Protein AF-A0A9P5CKS2-F1 (afdb_monomer)

Radius of gyration: 56.93 Å; Cα contacts (8 Å, |Δi|>4): 60; chains: 1; bounding box: 137×87×167 Å

InterPro domains:
  IPR021622 Afadin/alpha-actinin-binding [PF11559] (8-163)

Organism: Cryphonectria parasitica (strain ATCC 38755 / EP155) (NCBI:txid660469)

Sequence (397 aa):
MTDFENLRTASLYINNQLLSRGLLRDGRSIDFASPGDHDYELPDTMARIMAVVNDLILRRDRDAEHRESLSTALRTLRADSLRQSDNITRLHERYTEAQRKVNIAEAEEASLKAQLKAAEASIHKLKDEAARTKKLVAETRAACANEVRKRDRHIESLKKAVTDAGRARGERKSAGIMTIQVTGEFGRDDAVSSAAASTMDDGYDLRQETNSFLAQLAKGLSEENETLLALVHKTNSSLKHMSGWDKSDDDGVKGGAATTKGDGHAIALPGNAEDLATDMDSVLGHLRTMLTNPSFVPLEEVVVREEEIFRLRDGWEKMETRWREAVHLIDSWRRRMAADGRPVDMEELKMGLRLSPIRLRNVQDTAQAEAFKLPTLREEEDEEEDKEEEAEEEAEE

pLDDT: mean 75.5, std 21.92, range [28.23, 98.38]

Solvent-accessible surface area (backbone atoms only — not comparable to full-atom values): 24393 Å² total; per-residue (Å²): 133,80,60,65,68,59,39,46,52,49,25,53,52,50,39,54,55,36,49,78,68,66,58,42,92,80,77,68,75,64,61,70,64,64,48,49,98,46,93,73,44,32,60,54,47,50,50,53,52,52,51,41,51,49,53,50,51,55,50,51,51,51,55,49,51,52,50,49,52,50,53,50,53,54,50,50,53,50,54,49,52,49,52,51,51,55,50,51,53,53,51,48,52,52,48,54,52,50,51,51,52,49,55,51,52,52,52,51,49,52,50,51,53,50,51,50,54,52,50,52,53,49,53,52,52,51,52,54,47,54,52,52,51,54,50,51,54,51,50,52,52,50,51,51,55,52,49,51,55,51,50,51,54,50,50,52,52,50,51,50,53,52,53,55,61,66,64,64,80,72,86,83,80,89,84,81,87,80,79,82,76,89,73,94,75,92,76,92,81,87,88,84,89,81,95,68,89,69,84,77,46,100,80,68,46,74,65,56,54,52,51,50,49,52,50,50,49,53,47,50,53,48,54,51,50,51,52,50,51,53,48,52,51,52,51,47,53,49,51,28,63,75,63,67,63,54,83,74,73,76,61,89,66,93,74,79,93,74,87,77,88,67,93,66,99,61,86,82,72,81,72,55,75,65,55,53,48,53,53,47,53,50,49,51,50,50,47,48,50,57,75,65,37,90,82,69,69,57,67,69,61,51,51,53,50,51,52,49,52,50,53,48,50,55,52,48,52,54,49,50,53,51,50,51,51,53,50,50,52,53,52,54,48,54,51,43,42,73,73,69,68,58,78,84,54,72,64,58,52,48,60,75,63,54,88,60,100,68,83,74,89,67,70,76,81,57,77,78,66,71,90,77,79,72,83,74,79,76,81,78,78,81,78,80,78,81,86,83,88,89,88,87,88,89,88,87,131

Secondary structure (DSSP, 8-state):
---HHHHHHHHHHHHHHHHHTT--SSSPPP-SS---SSTTHHHHHHHHHHHHHHHHHHHHHHHHHHHHHHHHHHHHHHHHHHHHHHHHHHHHHHHHHHHHHHHHHHHHHHHHHHHHHHHHHHHHHHHHHHHHHHHHHHHHHHHHHHHHHHHHHHHHHHHHHHHHHHH--SS------------------------------TT--HHHHHHHHHHHHHHHHHHHHHHHHHHHHHHHHHHHHHHT--GGGSS---------------------HHHHHHHHHHHHHHHHHHHH-TT---HHHHHHHHHHHHHHHHHHHHHHHHHHHHHHHHHHHHHHHHHH-PPPPHHHHHHHH-------S--SSSTTS----PPP--PPP-------------S--

Structure (mmCIF, N/CA/C/O backbone):
data_AF-A0A9P5CKS2-F1
#
_entry.id   AF-A0A9P5CKS2-F1
#
loop_
_atom_site.group_PDB
_atom_site.id
_atom_site.type_symbol
_atom_site.label_atom_id
_atom_site.label_alt_id
_atom_site.label_comp_id
_atom_site.label_asym_id
_atom_site.label_entity_id
_atom_site.label_seq_id
_atom_site.pdbx_PDB_ins_code
_atom_site.Cartn_x
_atom_site.Cartn_y
_atom_site.Cartn_z
_atom_site.occupancy
_atom_site.B_iso_or_equiv
_atom_site.auth_seq_id
_atom_site.auth_comp_id
_atom_site.auth_asym_id
_atom_site.auth_atom_id
_atom_site.pdbx_PDB_model_num
ATOM 1 N N . MET A 1 1 ? 71.260 8.263 -59.673 1.00 48.28 1 MET A N 1
ATOM 2 C CA . MET A 1 1 ? 70.924 6.925 -60.195 1.00 48.28 1 MET A CA 1
ATOM 3 C C . MET A 1 1 ? 70.314 6.167 -59.038 1.00 48.28 1 MET A C 1
ATOM 5 O O . MET A 1 1 ? 71.023 5.876 -58.092 1.00 48.28 1 MET A O 1
ATOM 9 N N . THR A 1 2 ? 68.997 6.003 -59.023 1.00 55.12 2 THR A N 1
ATOM 10 C CA . THR A 1 2 ? 68.332 5.108 -58.071 1.00 55.12 2 THR A CA 1
ATOM 11 C C . THR A 1 2 ? 68.673 3.679 -58.472 1.00 55.12 2 THR A C 1
ATOM 13 O O . THR A 1 2 ? 68.470 3.321 -59.631 1.00 55.12 2 THR A O 1
ATOM 16 N N . ASP A 1 3 ? 69.232 2.893 -57.556 1.00 67.56 3 ASP A N 1
ATOM 17 C CA . ASP A 1 3 ? 69.663 1.527 -57.852 1.00 67.56 3 ASP A CA 1
ATOM 18 C C . ASP A 1 3 ? 68.457 0.679 -58.276 1.00 67.56 3 ASP A C 1
ATOM 20 O O . ASP A 1 3 ? 67.544 0.421 -57.489 1.00 67.56 3 ASP A O 1
ATOM 24 N N . PHE A 1 4 ? 68.439 0.246 -59.537 1.00 72.56 4 PHE A N 1
ATOM 25 C CA . PHE A 1 4 ? 67.370 -0.587 -60.101 1.00 72.56 4 PHE A CA 1
ATOM 26 C C . PHE A 1 4 ? 67.153 -1.887 -59.304 1.00 72.56 4 PHE A C 1
ATOM 28 O O . PHE A 1 4 ? 66.031 -2.384 -59.209 1.00 72.56 4 PHE A O 1
ATOM 35 N N . GLU A 1 5 ? 68.202 -2.408 -58.663 1.00 75.25 5 GLU A N 1
ATOM 36 C CA . GLU A 1 5 ? 68.121 -3.572 -57.775 1.00 75.25 5 GLU A CA 1
ATOM 37 C C . GLU A 1 5 ? 67.299 -3.296 -56.504 1.00 75.25 5 GLU A C 1
ATOM 39 O O . GLU A 1 5 ? 66.526 -4.156 -56.065 1.00 75.25 5 GLU A O 1
ATOM 44 N N . ASN A 1 6 ? 67.375 -2.075 -55.961 1.00 83.25 6 ASN A N 1
ATOM 45 C CA . ASN A 1 6 ? 66.576 -1.662 -54.806 1.00 83.25 6 ASN A CA 1
ATOM 46 C C . ASN A 1 6 ? 65.087 -1.561 -55.176 1.00 83.25 6 ASN A C 1
ATOM 48 O O . ASN A 1 6 ? 64.230 -1.994 -54.404 1.00 83.25 6 ASN A O 1
ATOM 52 N N . LEU A 1 7 ? 64.770 -1.073 -56.380 1.00 83.75 7 LEU A N 1
ATOM 53 C CA . LEU A 1 7 ? 63.390 -0.994 -56.881 1.00 83.75 7 LEU A CA 1
ATOM 54 C C . LEU A 1 7 ? 62.787 -2.378 -57.146 1.00 83.75 7 LEU A C 1
ATOM 56 O O . LEU A 1 7 ? 61.641 -2.635 -56.776 1.00 83.75 7 LEU A O 1
ATOM 60 N N . ARG A 1 8 ? 63.563 -3.304 -57.718 1.00 82.81 8 ARG A N 1
ATOM 61 C CA . ARG A 1 8 ? 63.117 -4.685 -57.958 1.00 82.81 8 ARG A CA 1
ATOM 62 C C . ARG A 1 8 ? 62.862 -5.438 -56.651 1.00 82.81 8 ARG A C 1
ATOM 64 O O . ARG A 1 8 ? 61.863 -6.143 -56.521 1.00 82.81 8 ARG A O 1
ATOM 71 N N . THR A 1 9 ? 63.728 -5.239 -55.660 1.00 86.19 9 THR A N 1
ATOM 72 C CA . THR A 1 9 ? 63.559 -5.819 -54.320 1.00 86.19 9 THR A CA 1
ATOM 73 C C . THR A 1 9 ? 62.323 -5.247 -53.617 1.00 86.19 9 THR A C 1
ATOM 75 O O . THR A 1 9 ? 61.530 -6.000 -53.049 1.00 86.19 9 THR A O 1
ATOM 78 N N . ALA A 1 10 ? 62.091 -3.934 -53.721 1.00 87.44 10 ALA A N 1
ATOM 79 C CA . ALA A 1 10 ? 60.887 -3.286 -53.202 1.00 87.44 10 ALA A CA 1
ATOM 80 C C . ALA A 1 10 ? 59.605 -3.772 -53.908 1.00 87.44 10 ALA A C 1
ATOM 82 O O . ALA A 1 10 ? 58.602 -4.030 -53.244 1.00 87.44 10 ALA A O 1
ATOM 83 N N . SER A 1 11 ? 59.643 -3.973 -55.230 1.00 87.75 11 SER A N 1
ATOM 84 C CA . SER A 1 11 ? 58.528 -4.537 -56.004 1.00 87.75 11 SER A CA 1
ATOM 85 C C . SER A 1 11 ? 58.154 -5.944 -55.521 1.00 87.75 11 SER A C 1
ATOM 87 O O . SER A 1 11 ? 56.976 -6.222 -55.285 1.00 87.75 11 SER A O 1
ATOM 89 N N . LEU A 1 12 ? 59.138 -6.821 -55.293 1.00 88.25 12 LEU A N 1
ATOM 90 C CA . LEU A 1 12 ? 58.897 -8.158 -54.737 1.00 88.25 12 LEU A CA 1
ATOM 91 C C . LEU A 1 12 ? 58.293 -8.095 -53.328 1.00 88.25 12 LEU A C 1
ATOM 93 O O . LEU A 1 12 ? 57.345 -8.823 -53.030 1.00 88.25 12 LEU A O 1
ATOM 97 N N . TYR A 1 13 ? 58.798 -7.201 -52.476 1.00 91.62 13 TYR A N 1
ATOM 98 C CA . TYR A 1 13 ? 58.263 -7.006 -51.128 1.00 91.62 13 TYR A CA 1
ATOM 99 C C . TYR A 1 13 ? 56.794 -6.557 -51.148 1.00 91.62 13 TYR A C 1
ATOM 101 O O . TYR A 1 13 ? 55.956 -7.145 -50.462 1.00 91.62 13 TYR A O 1
ATOM 109 N N . ILE A 1 14 ? 56.460 -5.565 -51.979 1.00 90.50 14 ILE A N 1
ATOM 110 C CA . ILE A 1 14 ? 55.086 -5.071 -52.130 1.00 90.50 14 ILE A CA 1
ATOM 111 C C . ILE A 1 14 ? 54.176 -6.184 -52.653 1.00 90.50 14 ILE A C 1
ATOM 113 O O . ILE A 1 14 ? 53.100 -6.397 -52.099 1.00 90.50 14 ILE A O 1
ATOM 117 N N . ASN A 1 15 ? 54.610 -6.952 -53.653 1.00 90.00 15 ASN A N 1
ATOM 118 C CA . ASN A 1 15 ? 53.822 -8.066 -54.179 1.00 90.00 15 ASN A CA 1
ATOM 119 C C . ASN A 1 15 ? 53.549 -9.146 -53.125 1.00 90.00 15 ASN A C 1
ATOM 121 O O . ASN A 1 15 ? 52.409 -9.589 -53.000 1.00 90.00 15 ASN A O 1
ATOM 125 N N . ASN A 1 16 ? 54.537 -9.514 -52.305 1.00 90.81 16 ASN A N 1
ATOM 126 C CA . ASN A 1 16 ? 54.328 -10.449 -51.193 1.00 90.81 16 ASN A CA 1
ATOM 127 C C . ASN A 1 16 ? 53.328 -9.896 -50.161 1.00 90.81 16 ASN A C 1
ATOM 129 O O . ASN A 1 16 ? 52.491 -10.627 -49.619 1.00 90.81 16 ASN A O 1
ATOM 133 N N . GLN A 1 17 ? 53.369 -8.587 -49.911 1.00 90.38 17 GLN A N 1
ATOM 134 C CA . GLN A 1 17 ? 52.452 -7.929 -48.987 1.00 90.38 17 GLN A CA 1
ATOM 135 C C . GLN A 1 17 ? 51.014 -7.844 -49.523 1.00 90.38 17 GLN A C 1
ATOM 137 O O . GLN A 1 17 ? 50.064 -7.993 -48.752 1.00 90.38 17 GLN A O 1
ATOM 142 N N . LEU A 1 18 ? 50.847 -7.610 -50.825 1.00 89.94 18 LEU A N 1
ATOM 143 C CA . LEU A 1 18 ? 49.547 -7.596 -51.497 1.00 89.94 18 LEU A CA 1
ATOM 144 C C . LEU A 1 18 ? 48.960 -9.008 -51.609 1.00 89.94 18 LEU A C 1
ATOM 146 O O . LEU A 1 18 ? 47.766 -9.193 -51.372 1.00 89.94 18 LEU A O 1
ATOM 150 N N . LEU A 1 19 ? 49.800 -10.007 -51.895 1.00 88.69 19 LEU A N 1
ATOM 151 C CA . LEU A 1 19 ? 49.403 -11.412 -51.972 1.00 88.69 19 LEU A CA 1
ATOM 152 C C . LEU A 1 19 ? 48.910 -11.933 -50.617 1.00 88.69 19 LEU A C 1
ATOM 154 O O . LEU A 1 19 ? 47.815 -12.482 -50.534 1.00 88.69 19 LEU A O 1
ATOM 158 N N . SER A 1 20 ? 49.670 -11.697 -49.542 1.00 87.06 20 SER A N 1
ATOM 159 C CA . SER A 1 20 ? 49.294 -12.116 -48.178 1.00 87.06 20 SER A CA 1
ATOM 160 C C . SER A 1 20 ? 48.002 -11.466 -47.670 1.00 87.06 20 SER A C 1
ATOM 162 O O . SER A 1 20 ? 47.332 -12.025 -46.806 1.00 87.06 20 SER A O 1
ATOM 164 N N . ARG A 1 21 ? 47.621 -10.307 -48.224 1.00 87.25 21 ARG A N 1
ATOM 165 C CA . ARG A 1 21 ? 46.361 -9.606 -47.922 1.00 87.25 21 ARG A CA 1
ATOM 166 C C . ARG A 1 21 ? 45.232 -9.912 -48.915 1.00 87.25 21 ARG A C 1
ATOM 168 O O . ARG A 1 21 ? 44.141 -9.358 -48.777 1.00 87.25 21 ARG A O 1
ATOM 175 N N . GLY A 1 22 ? 45.475 -10.788 -49.894 1.00 87.00 22 GLY A N 1
ATOM 176 C CA . GLY A 1 22 ? 44.487 -11.213 -50.888 1.00 87.00 22 GLY A CA 1
ATOM 177 C C . GLY A 1 22 ? 44.064 -10.111 -51.864 1.00 87.00 22 GLY A C 1
ATOM 178 O O . GLY A 1 22 ? 42.924 -10.112 -52.318 1.00 87.00 22 GLY A O 1
ATOM 179 N N . LEU A 1 23 ? 44.947 -9.146 -52.146 1.00 86.69 23 LEU A N 1
ATOM 180 C CA . LEU A 1 23 ? 44.692 -8.018 -53.058 1.00 86.69 23 LEU A CA 1
ATOM 181 C C . LEU A 1 23 ? 45.118 -8.310 -54.505 1.00 86.69 23 LEU A C 1
ATOM 183 O O . LEU A 1 23 ? 44.781 -7.559 -55.413 1.00 86.69 23 LEU A O 1
ATOM 187 N N . LEU A 1 24 ? 45.850 -9.403 -54.736 1.00 85.25 24 LEU A N 1
ATOM 188 C CA . LEU A 1 24 ? 46.192 -9.877 -56.077 1.00 85.25 24 LEU A CA 1
ATOM 189 C C . LEU A 1 24 ? 45.180 -10.948 -56.502 1.00 85.25 24 LEU A C 1
ATOM 191 O O . LEU A 1 24 ? 45.166 -12.037 -55.934 1.00 85.25 24 LEU A O 1
ATOM 195 N N . ARG A 1 25 ? 44.346 -10.641 -57.503 1.00 72.38 25 ARG A N 1
ATOM 196 C CA . ARG A 1 25 ? 43.258 -11.522 -57.974 1.00 72.38 25 ARG A CA 1
ATOM 197 C C . ARG A 1 25 ? 43.736 -12.837 -58.605 1.00 72.38 25 ARG A C 1
ATOM 199 O O . ARG A 1 25 ? 43.083 -13.853 -58.409 1.00 72.38 25 ARG A O 1
ATOM 206 N N . ASP A 1 26 ? 44.893 -12.828 -59.273 1.00 72.56 26 ASP A N 1
ATOM 207 C CA . ASP A 1 26 ? 45.367 -13.968 -60.083 1.00 72.56 26 ASP A CA 1
ATOM 208 C C . ASP A 1 26 ? 46.751 -14.500 -59.660 1.00 72.56 26 ASP A C 1
ATOM 210 O O . ASP A 1 26 ? 47.388 -15.247 -60.401 1.00 72.56 26 ASP A O 1
ATOM 214 N N . GLY A 1 27 ? 47.290 -14.050 -58.518 1.00 68.81 27 GLY A N 1
ATOM 215 C CA . GLY A 1 27 ? 48.659 -14.381 -58.084 1.00 68.81 27 GLY A CA 1
ATOM 216 C C . GLY A 1 27 ? 49.777 -13.825 -58.984 1.00 68.81 27 GLY A C 1
ATOM 217 O O . GLY A 1 27 ? 50.954 -14.073 -58.733 1.00 68.81 27 GLY A O 1
ATOM 218 N N . ARG A 1 28 ? 49.426 -13.057 -60.023 1.00 78.94 28 ARG A N 1
ATOM 219 C CA . ARG A 1 28 ? 50.371 -12.373 -60.911 1.00 78.94 28 ARG A CA 1
ATOM 220 C C . ARG A 1 28 ? 50.985 -11.178 -60.186 1.00 78.94 28 ARG A C 1
ATOM 222 O O . ARG A 1 28 ? 50.267 -10.277 -59.756 1.00 78.94 28 ARG A O 1
ATOM 229 N N . SER A 1 29 ? 52.309 -11.181 -60.059 1.00 81.94 29 SER A N 1
ATOM 230 C CA . SER A 1 29 ? 53.070 -10.060 -59.508 1.00 81.94 29 SER A CA 1
ATOM 231 C C . SER A 1 29 ? 52.988 -8.844 -60.426 1.00 81.94 29 SER A C 1
ATOM 233 O O . SER A 1 29 ? 53.082 -8.979 -61.645 1.00 81.94 29 SER A O 1
ATOM 235 N N . ILE A 1 30 ? 52.859 -7.659 -59.840 1.00 85.12 30 ILE A N 1
ATOM 236 C CA . ILE A 1 30 ? 52.904 -6.387 -60.559 1.00 85.12 30 ILE A CA 1
ATOM 237 C C . ILE A 1 30 ? 54.356 -5.904 -60.590 1.00 85.12 30 ILE A C 1
ATOM 239 O O . ILE A 1 30 ? 54.983 -5.771 -59.537 1.00 85.12 30 ILE A O 1
ATOM 243 N N . ASP A 1 31 ? 54.902 -5.641 -61.776 1.00 84.00 31 ASP A N 1
ATOM 244 C CA . ASP A 1 31 ? 56.217 -5.009 -61.885 1.00 84.00 31 ASP A CA 1
ATOM 245 C C . ASP A 1 31 ? 56.094 -3.508 -61.587 1.00 84.00 31 ASP A C 1
ATOM 247 O O . ASP A 1 31 ? 55.444 -2.758 -62.314 1.00 84.00 31 ASP A O 1
ATOM 251 N N . PHE A 1 32 ? 56.693 -3.090 -60.472 1.00 82.19 32 PHE A N 1
ATOM 252 C CA . PHE A 1 32 ? 56.730 -1.692 -60.036 1.00 82.19 32 PHE A CA 1
ATOM 253 C C . PHE A 1 32 ? 58.051 -1.004 -60.409 1.00 82.19 32 PHE A C 1
ATOM 255 O O . PHE A 1 32 ? 58.151 0.214 -60.281 1.00 82.19 32 PHE A O 1
ATOM 262 N N . ALA A 1 33 ? 59.070 -1.766 -60.822 1.00 81.19 33 ALA A N 1
ATOM 263 C CA . ALA A 1 33 ? 60.380 -1.239 -61.192 1.00 81.19 33 ALA A CA 1
ATOM 264 C C . ALA A 1 33 ? 60.405 -0.804 -62.666 1.00 81.19 33 ALA A C 1
ATOM 266 O O . ALA A 1 33 ? 60.987 0.233 -62.981 1.00 81.19 33 ALA A O 1
ATOM 267 N N . SER A 1 34 ? 59.717 -1.558 -63.529 1.00 77.56 34 SER A N 1
ATOM 268 C CA . SER A 1 34 ? 59.559 -1.272 -64.957 1.00 77.56 34 SER A CA 1
ATOM 269 C C . SER A 1 34 ? 58.124 -1.591 -65.395 1.00 77.56 34 SER A C 1
ATOM 271 O O . SER A 1 34 ? 57.839 -2.711 -65.806 1.00 77.56 34 SER A O 1
ATOM 273 N N . PRO A 1 35 ? 57.189 -0.628 -65.319 1.00 72.62 35 PRO A N 1
ATOM 274 C CA . PRO A 1 35 ? 55.768 -0.889 -65.571 1.00 72.62 35 PRO A CA 1
ATOM 275 C C . PRO A 1 35 ? 55.402 -1.244 -67.027 1.00 72.62 35 PRO A C 1
ATOM 277 O O . PRO A 1 35 ? 54.235 -1.499 -67.311 1.00 72.62 35 PRO A O 1
ATOM 280 N N . GLY A 1 36 ? 56.371 -1.265 -67.942 1.00 72.38 36 GLY A N 1
ATOM 281 C CA . GLY A 1 36 ? 56.221 -1.640 -69.349 1.00 72.38 36 GLY A CA 1
ATOM 282 C C . GLY A 1 36 ? 57.035 -0.712 -70.252 1.00 72.38 36 GLY A C 1
ATOM 283 O O . GLY A 1 36 ? 56.984 0.503 -70.077 1.00 72.38 36 GLY A O 1
ATOM 284 N N . ASP A 1 37 ? 57.765 -1.279 -71.216 1.00 65.12 37 ASP A N 1
ATOM 285 C CA . ASP A 1 37 ? 58.540 -0.529 -72.228 1.00 65.12 37 ASP A CA 1
ATOM 286 C C . ASP A 1 37 ? 57.722 -0.254 -73.512 1.00 65.12 37 ASP A C 1
ATOM 288 O O . ASP A 1 37 ? 58.176 0.443 -74.421 1.00 65.12 37 ASP A O 1
ATOM 292 N N . HIS A 1 38 ? 56.506 -0.805 -73.608 1.00 65.56 38 HIS A N 1
ATOM 293 C CA . HIS A 1 38 ? 55.620 -0.706 -74.770 1.00 65.56 38 HIS A CA 1
ATOM 294 C C . HIS A 1 38 ? 54.288 -0.025 -74.413 1.00 65.56 38 HIS A C 1
ATOM 296 O O . HIS A 1 38 ? 53.715 -0.296 -73.355 1.00 65.56 38 HIS A O 1
ATOM 302 N N . ASP A 1 39 ? 53.752 0.789 -75.334 1.00 69.31 39 ASP A N 1
ATOM 303 C CA . ASP A 1 39 ? 52.531 1.606 -75.155 1.00 69.31 39 ASP A CA 1
ATOM 304 C C . ASP A 1 39 ? 51.274 0.816 -74.726 1.00 69.31 39 ASP A C 1
ATOM 306 O O . ASP A 1 39 ? 50.318 1.403 -74.222 1.00 69.31 39 ASP A O 1
ATOM 310 N N . TYR A 1 40 ? 51.262 -0.513 -74.885 1.00 70.44 40 TYR A N 1
ATOM 311 C CA . TYR A 1 40 ? 50.143 -1.388 -74.510 1.00 70.44 40 TYR A CA 1
ATOM 312 C C . TYR A 1 40 ? 50.288 -2.059 -73.133 1.00 70.44 40 TYR A C 1
ATOM 314 O O . TYR A 1 40 ? 49.281 -2.418 -72.527 1.00 70.44 40 TYR A O 1
ATOM 322 N N . GLU A 1 41 ? 51.509 -2.226 -72.617 1.00 76.50 41 GLU A N 1
ATOM 323 C CA . GLU A 1 41 ? 51.765 -2.919 -71.341 1.00 76.50 41 GLU A CA 1
ATOM 324 C C . GLU A 1 41 ? 51.685 -1.964 -70.146 1.00 76.50 41 GLU A C 1
ATOM 326 O O . GLU A 1 41 ? 51.129 -2.311 -69.102 1.00 76.50 41 GLU A O 1
ATOM 331 N N . LEU A 1 42 ? 52.162 -0.732 -70.340 1.00 82.38 42 LEU A N 1
ATOM 332 C CA . LEU A 1 42 ? 52.089 0.350 -69.364 1.00 82.38 42 LEU A CA 1
ATOM 333 C C . LEU A 1 42 ? 50.653 0.643 -68.871 1.00 82.38 42 LEU A C 1
ATOM 335 O O . LEU A 1 42 ? 50.446 0.705 -67.658 1.00 82.38 42 LEU A O 1
ATOM 339 N N . PRO A 1 43 ? 49.628 0.804 -69.734 1.00 84.19 43 PRO A N 1
ATOM 340 C CA . PRO A 1 43 ? 48.265 1.045 -69.259 1.00 84.19 43 PRO A CA 1
ATOM 341 C C . PRO A 1 43 ? 47.666 -0.158 -68.512 1.00 84.19 43 PRO A C 1
ATOM 343 O O . PRO A 1 43 ? 46.881 0.037 -67.586 1.00 84.19 43 PRO A O 1
ATOM 346 N N . ASP A 1 44 ? 48.045 -1.390 -68.859 1.00 84.44 44 ASP A N 1
ATOM 347 C CA . ASP A 1 44 ? 47.528 -2.615 -68.234 1.00 84.44 44 ASP A CA 1
ATOM 348 C C . ASP A 1 44 ? 48.137 -2.852 -66.834 1.00 84.44 44 ASP A C 1
ATOM 350 O O . ASP A 1 44 ? 47.432 -3.191 -65.877 1.00 84.44 44 ASP A O 1
ATOM 354 N N . THR A 1 45 ? 49.440 -2.604 -66.652 1.00 85.44 45 THR A N 1
ATOM 355 C CA . THR A 1 45 ? 50.070 -2.613 -65.317 1.00 85.44 45 THR A CA 1
ATOM 356 C C . THR A 1 45 ? 49.537 -1.483 -64.437 1.00 85.44 45 THR A C 1
ATOM 358 O O . THR A 1 45 ? 49.187 -1.736 -63.283 1.00 85.44 45 THR A O 1
ATOM 361 N N . MET A 1 46 ? 49.374 -0.271 -64.980 1.00 85.81 46 MET A N 1
ATOM 362 C CA . MET A 1 46 ? 48.785 0.861 -64.257 1.00 85.81 46 MET A CA 1
ATOM 363 C C . MET A 1 46 ? 47.328 0.598 -63.861 1.00 85.81 46 MET A C 1
ATOM 365 O O . MET A 1 46 ? 46.944 0.904 -62.732 1.00 85.81 46 MET A O 1
ATOM 369 N N . ALA A 1 47 ? 46.525 -0.039 -64.719 1.00 86.38 47 ALA A N 1
ATOM 370 C CA . ALA A 1 47 ? 45.156 -0.435 -64.386 1.00 86.38 47 ALA A CA 1
ATOM 371 C C . ALA A 1 47 ? 45.107 -1.433 -63.215 1.00 86.38 47 ALA A C 1
ATOM 373 O O . ALA A 1 47 ? 44.274 -1.293 -62.316 1.00 86.38 47 ALA A O 1
ATOM 374 N N . ARG A 1 48 ? 46.033 -2.402 -63.168 1.00 87.00 48 ARG A N 1
ATOM 375 C CA . ARG A 1 48 ? 46.168 -3.339 -62.037 1.00 87.00 48 ARG A CA 1
ATOM 376 C C . ARG A 1 48 ? 46.575 -2.638 -60.743 1.00 87.00 48 ARG A C 1
ATOM 378 O O . ARG A 1 48 ? 46.009 -2.935 -59.693 1.00 87.00 48 ARG A O 1
ATOM 385 N N . ILE A 1 49 ? 47.515 -1.695 -60.813 1.00 88.88 49 ILE A N 1
ATOM 386 C CA . ILE A 1 49 ? 47.922 -0.884 -59.656 1.00 88.88 49 ILE A CA 1
ATOM 387 C C . ILE A 1 49 ? 46.732 -0.072 -59.143 1.00 88.88 49 ILE A C 1
ATOM 389 O O . ILE A 1 49 ? 46.437 -0.106 -57.950 1.00 88.88 49 ILE A O 1
ATOM 393 N N . MET A 1 50 ? 46.004 0.597 -60.038 1.00 89.12 50 MET A N 1
ATOM 394 C CA . MET A 1 50 ? 44.818 1.378 -59.687 1.00 89.12 50 MET A CA 1
ATOM 395 C C . MET A 1 50 ? 43.716 0.512 -59.068 1.00 89.12 50 MET A C 1
ATOM 397 O O . MET A 1 50 ? 43.091 0.936 -58.099 1.00 89.12 50 MET A O 1
ATOM 401 N N . ALA A 1 51 ? 43.508 -0.714 -59.559 1.00 88.75 51 ALA A N 1
ATOM 402 C CA . ALA A 1 51 ? 42.558 -1.656 -58.966 1.00 88.75 51 ALA A CA 1
ATOM 403 C C . ALA A 1 51 ? 42.956 -2.057 -57.534 1.00 88.75 51 ALA A C 1
ATOM 405 O O . ALA A 1 51 ? 42.118 -2.025 -56.638 1.00 88.75 51 ALA A O 1
ATOM 406 N N . VAL A 1 52 ? 44.238 -2.359 -57.295 1.00 90.56 52 VAL A N 1
ATOM 407 C CA . VAL A 1 52 ? 44.756 -2.671 -55.950 1.00 90.56 52 VAL A CA 1
ATOM 408 C C . VAL A 1 52 ? 44.621 -1.477 -55.005 1.00 90.56 52 VAL A C 1
ATOM 410 O O . VAL A 1 52 ? 44.229 -1.643 -53.850 1.00 90.56 52 VAL A O 1
ATOM 413 N N . VAL A 1 53 ? 44.943 -0.270 -55.477 1.00 92.12 53 VAL A N 1
ATOM 414 C CA . VAL A 1 53 ? 44.806 0.963 -54.690 1.00 92.12 53 VAL A CA 1
ATOM 415 C C . VAL A 1 53 ? 43.339 1.220 -54.349 1.00 92.12 53 VAL A C 1
ATOM 417 O O . VAL A 1 53 ? 43.035 1.512 -53.196 1.00 92.12 53 VAL A O 1
ATOM 420 N N . ASN A 1 54 ? 42.425 1.047 -55.305 1.00 93.56 54 ASN A N 1
ATOM 421 C CA . ASN A 1 54 ? 40.988 1.170 -55.070 1.00 93.56 54 ASN A CA 1
ATOM 422 C C . ASN A 1 54 ? 40.501 0.147 -54.029 1.00 93.56 54 ASN A C 1
ATOM 424 O O . ASN A 1 54 ? 39.863 0.519 -53.049 1.00 93.56 54 ASN A O 1
ATOM 428 N N . ASP A 1 55 ? 40.890 -1.124 -54.157 1.00 92.12 55 ASP A N 1
ATOM 429 C CA . ASP A 1 55 ? 40.530 -2.159 -53.183 1.00 92.12 55 ASP A CA 1
ATOM 430 C C . ASP A 1 55 ? 41.077 -1.863 -51.776 1.00 92.12 55 ASP A C 1
ATOM 432 O O . ASP A 1 55 ? 40.400 -2.131 -50.779 1.00 92.12 55 ASP A O 1
ATOM 436 N N . LEU A 1 56 ? 42.282 -1.292 -51.670 1.00 92.44 56 LEU A N 1
ATOM 437 C CA . LEU A 1 56 ? 42.860 -0.847 -50.399 1.00 92.44 56 LEU A CA 1
ATOM 438 C C . LEU A 1 56 ? 42.087 0.322 -49.785 1.00 92.44 56 LEU A C 1
ATOM 440 O O . LEU A 1 56 ? 41.861 0.310 -48.575 1.00 92.44 56 LEU A O 1
ATOM 444 N N . ILE A 1 57 ? 41.683 1.303 -50.596 1.00 94.31 57 ILE A N 1
ATOM 445 C CA . ILE A 1 57 ? 40.868 2.440 -50.151 1.00 94.31 57 ILE A CA 1
ATOM 446 C C . ILE A 1 57 ? 39.515 1.927 -49.655 1.00 94.31 57 ILE A C 1
ATOM 448 O O . ILE A 1 57 ? 39.176 2.137 -48.497 1.00 94.31 57 ILE A O 1
ATOM 452 N N . LEU A 1 58 ? 38.812 1.124 -50.458 1.00 94.31 58 LEU A N 1
ATOM 453 C CA . LEU A 1 58 ? 37.506 0.577 -50.086 1.00 94.31 58 LEU A CA 1
ATOM 454 C C . LEU A 1 58 ? 37.564 -0.307 -48.836 1.00 94.31 58 LEU A C 1
ATOM 456 O O . LEU A 1 58 ? 36.649 -0.282 -48.018 1.00 94.31 58 LEU A O 1
ATOM 460 N N . ARG A 1 59 ? 38.617 -1.117 -48.668 1.00 94.19 59 ARG A N 1
ATOM 461 C CA . ARG A 1 59 ? 38.801 -1.905 -47.438 1.00 94.19 59 ARG A CA 1
ATOM 462 C C . ARG A 1 59 ? 39.075 -1.009 -46.237 1.00 94.19 59 ARG A C 1
ATOM 464 O O . ARG A 1 59 ? 38.479 -1.232 -45.191 1.00 94.19 59 ARG A O 1
ATOM 471 N N . ARG A 1 60 ? 39.933 0.004 -46.384 1.00 94.88 60 ARG A N 1
ATOM 472 C CA . ARG A 1 60 ? 40.223 0.965 -45.315 1.00 94.88 60 ARG A CA 1
ATOM 473 C C . ARG A 1 60 ? 38.970 1.726 -44.889 1.00 94.88 60 ARG A C 1
ATOM 475 O O . ARG A 1 60 ? 38.788 1.912 -43.687 1.00 94.88 60 ARG A O 1
ATOM 482 N N . ASP A 1 61 ? 38.145 2.141 -45.842 1.00 96.06 61 ASP A N 1
ATOM 483 C CA . ASP A 1 61 ? 36.910 2.876 -45.576 1.00 96.06 61 ASP A CA 1
ATOM 484 C C . ASP A 1 61 ? 35.904 1.979 -44.844 1.00 96.06 61 ASP A C 1
ATOM 486 O O . ASP A 1 61 ? 35.434 2.350 -43.771 1.00 96.06 61 ASP A O 1
ATOM 490 N N . ARG A 1 62 ? 35.700 0.732 -45.300 1.00 96.06 62 ARG A N 1
ATOM 491 C CA . ARG A 1 62 ? 34.877 -0.254 -44.570 1.00 96.06 62 ARG A CA 1
ATOM 492 C C . ARG A 1 62 ? 35.403 -0.537 -43.164 1.00 96.06 62 ARG A C 1
ATOM 494 O O . ARG A 1 62 ? 34.634 -0.568 -42.210 1.00 96.06 62 ARG A O 1
ATOM 501 N N . ASP A 1 63 ? 36.711 -0.720 -43.002 1.00 95.75 63 ASP A N 1
ATOM 502 C CA . ASP A 1 63 ? 37.323 -0.957 -41.690 1.00 95.75 63 ASP A CA 1
ATOM 503 C C . ASP A 1 63 ? 37.223 0.274 -40.773 1.00 95.75 63 ASP A C 1
ATOM 505 O O . ASP A 1 63 ? 37.235 0.143 -39.545 1.00 95.75 63 ASP A O 1
ATOM 509 N N . ALA A 1 64 ? 37.175 1.485 -41.334 1.00 96.19 64 ALA A N 1
ATOM 510 C CA . ALA A 1 64 ? 36.922 2.710 -40.583 1.00 96.19 64 ALA A CA 1
ATOM 511 C C . ALA A 1 64 ? 35.458 2.775 -40.125 1.00 96.19 64 ALA A C 1
ATOM 513 O O . ALA A 1 64 ? 35.222 2.922 -38.926 1.00 96.19 64 ALA A O 1
ATOM 514 N N . GLU A 1 65 ? 34.503 2.547 -41.030 1.00 96.19 65 GLU A N 1
ATOM 515 C CA . GLU A 1 65 ? 33.067 2.491 -40.724 1.00 96.19 65 GLU A CA 1
ATOM 516 C C . GLU A 1 65 ? 32.743 1.404 -39.687 1.00 96.19 65 GLU A C 1
ATOM 518 O O . GLU A 1 65 ? 32.025 1.650 -38.718 1.00 96.19 65 GLU A O 1
ATOM 523 N N . HIS A 1 66 ? 33.318 0.204 -39.820 1.00 97.12 66 HIS A N 1
ATOM 524 C CA . HIS A 1 66 ? 33.135 -0.884 -38.856 1.00 97.12 66 HIS A CA 1
ATOM 525 C C . HIS A 1 66 ? 33.694 -0.537 -37.474 1.00 97.12 66 HIS A C 1
ATOM 527 O O . HIS A 1 66 ? 33.062 -0.841 -36.460 1.00 97.12 66 HIS A O 1
ATOM 533 N N . ARG A 1 67 ? 34.858 0.123 -37.402 1.00 97.19 67 ARG A N 1
ATOM 534 C CA . ARG A 1 67 ? 35.418 0.581 -36.120 1.00 97.19 67 ARG A CA 1
ATOM 535 C C . ARG A 1 67 ? 34.565 1.673 -35.491 1.00 97.19 67 ARG A C 1
ATOM 537 O O . ARG A 1 67 ? 34.366 1.650 -34.277 1.00 97.19 67 ARG A O 1
ATOM 544 N N . GLU A 1 68 ? 34.045 2.600 -36.287 1.00 97.06 68 GLU A N 1
ATOM 545 C CA . GLU A 1 68 ? 33.141 3.640 -35.804 1.00 97.06 68 GLU A CA 1
ATOM 546 C C . GLU A 1 68 ? 31.830 3.034 -35.286 1.00 97.06 68 GLU A C 1
ATOM 548 O O . GLU A 1 68 ? 31.448 3.299 -34.142 1.00 97.06 68 GLU A O 1
ATOM 553 N N . SER A 1 69 ? 31.209 2.137 -36.055 1.00 97.25 69 SER A N 1
ATOM 554 C CA . SER A 1 69 ? 30.006 1.387 -35.673 1.00 97.25 69 SER A CA 1
ATOM 555 C C . SER A 1 69 ? 30.209 0.568 -34.390 1.00 97.25 69 SER A C 1
ATOM 557 O O . SER A 1 69 ? 29.404 0.642 -33.463 1.00 97.25 69 SER A O 1
ATOM 559 N N . LEU A 1 70 ? 31.335 -0.137 -34.252 1.00 98.06 70 LEU A N 1
ATOM 560 C CA . LEU A 1 70 ? 31.652 -0.868 -33.022 1.00 98.06 70 LEU A CA 1
ATOM 561 C C . LEU A 1 70 ? 31.856 0.094 -31.844 1.00 98.06 70 LEU A C 1
ATOM 563 O O . LEU A 1 70 ? 31.380 -0.159 -30.737 1.00 98.06 70 LEU A O 1
ATOM 567 N N . SER A 1 71 ? 32.537 1.221 -32.064 1.00 98.12 71 SER A N 1
ATOM 568 C CA . SER A 1 71 ? 32.765 2.214 -31.013 1.00 98.12 71 SER A CA 1
ATOM 569 C C . SER A 1 71 ? 31.463 2.855 -30.527 1.00 98.12 71 SER A C 1
ATOM 571 O O . SER A 1 71 ? 31.321 3.122 -29.334 1.00 98.12 71 SER A O 1
ATOM 573 N N . THR A 1 72 ? 30.507 3.099 -31.426 1.00 97.75 72 THR A N 1
ATOM 574 C CA . THR A 1 72 ? 29.189 3.642 -31.078 1.00 97.75 72 THR A CA 1
ATOM 575 C C . THR A 1 72 ? 28.375 2.599 -30.321 1.00 97.75 72 THR A C 1
ATOM 577 O O . THR A 1 72 ? 27.924 2.906 -29.220 1.00 97.75 72 THR A O 1
ATOM 580 N N . ALA A 1 73 ? 28.325 1.351 -30.797 1.00 98.00 73 ALA A N 1
ATOM 581 C CA . ALA A 1 73 ? 27.679 0.240 -30.094 1.00 98.00 73 ALA A CA 1
ATOM 582 C C . ALA A 1 73 ? 28.262 -0.007 -28.687 1.00 98.00 73 ALA A C 1
ATOM 584 O O . ALA A 1 73 ? 27.537 -0.261 -27.729 1.00 98.00 73 ALA A O 1
ATOM 585 N N . LEU A 1 74 ? 29.581 0.116 -28.512 1.00 98.25 74 LEU A N 1
ATOM 586 C CA . LEU A 1 74 ? 30.205 -0.000 -27.192 1.00 98.25 74 LEU A CA 1
ATOM 587 C C . LEU A 1 74 ? 29.869 1.172 -26.261 1.00 98.25 74 LEU A C 1
ATOM 589 O O . LEU A 1 74 ? 29.850 0.992 -25.042 1.00 98.25 74 LEU A O 1
ATOM 593 N N . ARG A 1 75 ? 29.658 2.381 -26.794 1.00 97.81 75 ARG A N 1
ATOM 594 C CA . ARG A 1 75 ? 29.219 3.531 -25.989 1.00 97.81 75 ARG A CA 1
ATOM 595 C C . ARG A 1 75 ? 27.759 3.375 -25.577 1.00 97.81 75 ARG A C 1
ATOM 597 O O . ARG A 1 75 ? 27.461 3.594 -24.406 1.00 97.81 75 ARG A O 1
ATOM 604 N N . THR A 1 76 ? 26.884 2.951 -26.490 1.00 97.62 76 THR A N 1
ATOM 605 C CA . THR A 1 76 ? 25.469 2.703 -26.176 1.00 97.62 76 THR A CA 1
ATOM 606 C C . THR A 1 76 ? 25.327 1.581 -25.155 1.00 97.62 76 THR A C 1
ATOM 608 O O . THR A 1 76 ? 24.694 1.788 -24.128 1.00 97.62 76 THR A O 1
ATOM 611 N N . LEU A 1 77 ? 26.026 0.457 -25.338 1.00 98.25 77 LEU A N 1
ATOM 612 C CA . LEU A 1 77 ? 25.978 -0.668 -24.401 1.00 98.25 77 LEU A CA 1
ATOM 613 C C . LEU A 1 77 ? 26.504 -0.299 -23.006 1.00 98.25 77 LEU A C 1
ATOM 615 O O . LEU A 1 77 ? 25.938 -0.726 -22.002 1.00 98.25 77 LEU A O 1
ATOM 619 N N . ARG A 1 78 ? 27.545 0.541 -22.909 1.00 98.19 78 ARG A N 1
ATOM 620 C CA . ARG A 1 78 ? 27.993 1.078 -21.610 1.00 98.19 78 ARG A CA 1
ATOM 621 C C . ARG A 1 78 ? 26.950 1.997 -20.976 1.00 98.19 78 ARG A C 1
ATOM 623 O O . ARG A 1 78 ? 26.705 1.879 -19.779 1.00 98.19 78 ARG A O 1
ATOM 630 N N . ALA A 1 79 ? 26.337 2.886 -21.755 1.00 97.88 79 ALA A N 1
ATOM 631 C CA . ALA A 1 79 ? 25.288 3.774 -21.258 1.00 97.88 79 ALA A CA 1
ATOM 632 C C . ALA A 1 79 ? 24.060 2.985 -20.775 1.00 97.88 79 ALA A C 1
ATOM 634 O O . ALA A 1 79 ? 23.514 3.281 -19.713 1.00 97.88 79 ALA A O 1
ATOM 635 N N . ASP A 1 80 ? 23.661 1.946 -21.505 1.00 97.38 80 ASP A N 1
ATOM 636 C CA . ASP A 1 80 ? 22.538 1.092 -21.130 1.00 97.38 80 ASP A CA 1
ATOM 637 C C . ASP A 1 80 ? 22.862 0.218 -19.918 1.00 97.38 80 ASP A C 1
ATOM 639 O O . ASP A 1 80 ? 22.024 0.096 -19.028 1.00 97.38 80 ASP A O 1
ATOM 643 N N . SER A 1 81 ? 24.086 -0.306 -19.808 1.00 97.50 81 SER A N 1
ATOM 644 C CA . SER A 1 81 ? 24.536 -1.026 -18.611 1.00 97.50 81 SER A CA 1
ATOM 645 C C . SER A 1 81 ? 24.488 -0.146 -17.357 1.00 97.50 81 SER A C 1
ATOM 647 O O . SER A 1 81 ? 24.054 -0.619 -16.307 1.00 97.50 81 SER A O 1
ATOM 649 N N . LEU A 1 82 ? 24.887 1.127 -17.457 1.00 97.81 82 LEU A N 1
ATOM 650 C CA . LEU A 1 82 ? 24.781 2.082 -16.349 1.00 97.81 82 LEU A CA 1
ATOM 651 C C . LEU A 1 82 ? 23.316 2.360 -15.993 1.00 97.81 82 LEU A C 1
ATOM 653 O O . LEU A 1 82 ? 22.932 2.240 -14.834 1.00 97.81 82 LEU A O 1
ATOM 657 N N . ARG A 1 83 ? 22.465 2.622 -16.993 1.00 97.69 83 ARG A N 1
ATOM 658 C CA . ARG A 1 83 ? 21.020 2.826 -16.787 1.00 97.69 83 ARG A CA 1
ATOM 659 C C . ARG A 1 83 ? 20.344 1.616 -16.143 1.00 97.69 83 ARG A C 1
ATOM 661 O O . ARG A 1 83 ? 19.480 1.779 -15.287 1.00 97.69 83 ARG A O 1
ATOM 668 N N . GLN A 1 84 ? 20.703 0.404 -16.559 1.00 97.62 84 GLN A N 1
ATOM 669 C CA . GLN A 1 84 ? 20.187 -0.828 -15.964 1.00 97.62 84 GLN A CA 1
ATOM 670 C C . GLN A 1 84 ? 20.646 -0.977 -14.512 1.00 97.62 84 GLN A C 1
ATOM 672 O O . GLN A 1 84 ? 19.820 -1.299 -13.662 1.00 97.62 84 GLN A O 1
ATOM 677 N N . SER A 1 85 ? 21.915 -0.684 -14.215 1.00 98.00 85 SER A N 1
ATOM 678 C CA . SER A 1 85 ? 22.436 -0.676 -12.844 1.00 98.00 85 SER A CA 1
ATOM 679 C C . SER A 1 85 ? 21.669 0.306 -11.954 1.00 98.00 85 SER A C 1
ATOM 681 O O . SER A 1 85 ? 21.210 -0.081 -10.882 1.00 98.00 85 SER A O 1
ATOM 683 N N . ASP A 1 86 ? 21.442 1.537 -12.419 1.00 97.88 86 ASP A N 1
ATOM 684 C CA . ASP A 1 86 ? 20.678 2.552 -11.679 1.00 97.88 86 ASP A CA 1
ATOM 685 C C . ASP A 1 86 ? 19.208 2.156 -11.477 1.00 97.88 86 ASP A C 1
ATOM 687 O O . ASP A 1 86 ? 18.599 2.433 -10.444 1.00 97.88 86 ASP A O 1
ATOM 691 N N . ASN A 1 87 ? 18.601 1.486 -12.457 1.00 97.75 87 ASN A N 1
ATOM 692 C CA . ASN A 1 87 ? 17.245 0.968 -12.301 1.00 97.75 87 ASN A CA 1
ATOM 693 C C . ASN A 1 87 ? 17.191 -0.159 -11.265 1.00 97.75 87 ASN A C 1
ATOM 695 O O . ASN A 1 87 ? 16.250 -0.211 -10.475 1.00 97.75 87 ASN A O 1
ATOM 699 N N . ILE A 1 88 ? 18.193 -1.042 -11.243 1.00 98.12 88 ILE A N 1
ATOM 700 C CA . ILE A 1 88 ? 18.291 -2.124 -10.259 1.00 98.12 88 ILE A CA 1
ATOM 701 C C . ILE A 1 88 ? 18.451 -1.553 -8.849 1.00 98.12 88 ILE A C 1
ATOM 703 O O . ILE A 1 88 ? 17.754 -2.008 -7.943 1.00 98.12 88 ILE A O 1
ATOM 707 N N . THR A 1 89 ? 19.305 -0.545 -8.649 1.00 97.81 89 THR A N 1
ATOM 708 C CA . THR A 1 89 ? 19.478 0.084 -7.328 1.00 97.81 89 THR A CA 1
ATOM 709 C C . THR A 1 89 ? 18.188 0.749 -6.855 1.00 97.81 89 THR A C 1
ATOM 711 O O . THR A 1 89 ? 17.737 0.467 -5.746 1.00 97.81 89 THR A O 1
ATOM 714 N N . ARG A 1 90 ? 17.507 1.517 -7.716 1.00 97.44 90 ARG A N 1
ATOM 715 C CA . ARG A 1 90 ? 16.202 2.130 -7.396 1.00 97.44 90 ARG A CA 1
ATOM 716 C C . ARG A 1 90 ? 15.122 1.097 -7.076 1.00 97.44 90 ARG A C 1
ATOM 718 O O . ARG A 1 90 ? 14.325 1.293 -6.159 1.00 97.44 90 ARG A O 1
ATOM 725 N N . LEU A 1 91 ? 15.061 0.001 -7.833 1.00 97.81 91 LEU A N 1
ATOM 726 C CA . LEU A 1 91 ? 14.125 -1.094 -7.562 1.00 97.81 91 LEU A CA 1
ATOM 727 C C . LEU A 1 91 ? 14.442 -1.779 -6.231 1.00 97.81 91 LEU A C 1
ATOM 729 O O . LEU A 1 91 ? 13.521 -2.100 -5.482 1.00 97.81 91 LEU A O 1
ATOM 733 N N . HIS A 1 92 ? 15.723 -1.964 -5.915 1.00 98.12 92 HIS A N 1
ATOM 734 C CA . HIS A 1 92 ? 16.152 -2.534 -4.646 1.00 98.12 92 HIS A CA 1
ATOM 735 C C . HIS A 1 92 ? 15.775 -1.633 -3.463 1.00 98.12 92 HIS A C 1
ATOM 737 O O . HIS A 1 92 ? 15.195 -2.120 -2.496 1.00 98.12 92 HIS A O 1
ATOM 743 N N . GLU A 1 93 ? 16.008 -0.322 -3.557 1.00 97.62 93 GLU A N 1
ATOM 744 C CA . GLU A 1 93 ? 15.590 0.649 -2.538 1.00 97.62 93 GLU A CA 1
ATOM 745 C C . GLU A 1 93 ? 14.079 0.581 -2.291 1.00 97.62 93 GLU A C 1
ATOM 747 O O . GLU A 1 93 ? 13.654 0.372 -1.151 1.00 97.62 93 GLU A O 1
ATOM 752 N N . ARG A 1 94 ? 13.269 0.626 -3.359 1.00 97.88 94 ARG A N 1
ATOM 753 C CA . ARG A 1 94 ? 11.804 0.489 -3.270 1.00 97.88 94 ARG A CA 1
ATOM 754 C C . ARG A 1 94 ? 11.375 -0.837 -2.652 1.00 97.88 94 ARG A C 1
ATOM 756 O O . ARG A 1 94 ? 10.448 -0.856 -1.847 1.00 97.88 94 ARG A O 1
ATOM 763 N N . TYR A 1 95 ? 12.042 -1.936 -3.001 1.00 98.06 95 TYR A N 1
ATOM 764 C CA . TYR A 1 95 ? 11.779 -3.244 -2.406 1.00 98.06 95 TYR A CA 1
ATOM 765 C C . TYR A 1 95 ? 12.082 -3.243 -0.903 1.00 98.06 95 TYR A C 1
ATOM 767 O O . TYR A 1 95 ? 11.259 -3.697 -0.112 1.00 98.06 95 TYR A O 1
ATOM 775 N N . THR A 1 96 ? 13.223 -2.687 -0.484 1.00 98.06 96 THR A N 1
ATOM 776 C CA . THR A 1 96 ? 13.571 -2.613 0.943 1.00 98.06 96 THR A CA 1
ATOM 777 C C . THR A 1 96 ? 12.616 -1.718 1.732 1.00 98.06 96 THR A C 1
ATOM 779 O O . THR A 1 96 ? 12.265 -2.046 2.865 1.00 98.06 96 THR A O 1
ATOM 782 N N . GLU A 1 97 ? 12.143 -0.618 1.143 1.00 97.56 97 GLU A N 1
ATOM 783 C CA . GLU A 1 97 ? 11.148 0.258 1.760 1.00 97.56 97 GLU A CA 1
ATOM 784 C C . GLU A 1 97 ? 9.781 -0.433 1.869 1.00 97.56 97 GLU A C 1
ATOM 786 O O . GLU A 1 97 ? 9.159 -0.400 2.931 1.00 97.56 97 GLU A O 1
ATOM 791 N N . ALA A 1 98 ? 9.335 -1.114 0.808 1.00 96.50 98 ALA A N 1
ATOM 792 C CA . ALA A 1 98 ? 8.109 -1.906 0.826 1.00 96.50 98 ALA A CA 1
ATOM 793 C C . ALA A 1 98 ? 8.177 -3.017 1.884 1.00 96.50 98 ALA A C 1
ATOM 795 O O . ALA A 1 98 ? 7.243 -3.170 2.667 1.00 96.50 98 ALA A O 1
ATOM 796 N N . GLN A 1 99 ? 9.307 -3.722 1.986 1.00 98.12 99 GLN A N 1
ATOM 797 C CA . GLN A 1 99 ? 9.521 -4.738 3.017 1.00 98.12 99 GLN A CA 1
ATOM 798 C C . GLN A 1 99 ? 9.441 -4.145 4.431 1.00 98.12 99 GLN A C 1
ATOM 800 O O . GLN A 1 99 ? 8.847 -4.750 5.319 1.00 98.12 99 GLN A O 1
ATOM 805 N N . ARG A 1 100 ? 9.996 -2.945 4.658 1.00 97.81 100 ARG A N 1
ATOM 806 C CA . ARG A 1 100 ? 9.864 -2.249 5.951 1.00 97.81 100 ARG A CA 1
ATOM 807 C C . ARG A 1 100 ? 8.407 -1.915 6.269 1.00 97.81 100 ARG A C 1
ATOM 809 O O . ARG A 1 100 ? 7.984 -2.147 7.396 1.00 97.81 100 ARG A O 1
ATOM 816 N N . LYS A 1 101 ? 7.642 -1.413 5.292 1.00 97.19 101 LYS A N 1
ATOM 817 C CA . LYS A 1 101 ? 6.210 -1.105 5.459 1.00 97.19 101 LYS A CA 1
ATOM 818 C C . LYS A 1 101 ? 5.400 -2.355 5.802 1.00 97.19 101 LYS A C 1
ATOM 820 O O . LYS A 1 101 ? 4.583 -2.301 6.713 1.00 97.19 101 LYS A O 1
ATOM 825 N N . VAL A 1 102 ? 5.674 -3.476 5.131 1.00 97.75 102 VAL A N 1
ATOM 826 C CA . VAL A 1 102 ? 5.040 -4.769 5.434 1.00 97.75 102 VAL A CA 1
ATOM 827 C C . VAL A 1 102 ? 5.344 -5.200 6.866 1.00 97.75 102 VAL A C 1
ATOM 829 O O . VAL A 1 102 ? 4.416 -5.472 7.616 1.00 97.75 102 VAL A O 1
ATOM 832 N N . ASN A 1 103 ? 6.609 -5.170 7.291 1.00 97.50 103 ASN A N 1
ATOM 833 C CA . ASN A 1 103 ? 6.978 -5.577 8.650 1.00 97.50 103 ASN A CA 1
ATOM 834 C C . ASN A 1 103 ? 6.308 -4.707 9.735 1.00 97.50 103 ASN A C 1
ATOM 836 O O . ASN A 1 103 ? 5.956 -5.211 10.801 1.00 97.50 103 ASN A O 1
ATOM 840 N N . ILE A 1 104 ? 6.137 -3.402 9.483 1.00 96.31 104 ILE A N 1
ATOM 841 C CA . ILE A 1 104 ? 5.425 -2.491 10.396 1.00 96.31 104 ILE A CA 1
ATOM 842 C C . ILE A 1 104 ? 3.939 -2.858 10.453 1.00 96.31 104 ILE A C 1
ATOM 844 O O . ILE A 1 104 ? 3.405 -3.043 11.545 1.00 96.31 104 ILE A O 1
ATOM 848 N N . ALA A 1 105 ? 3.297 -3.040 9.297 1.00 95.25 105 ALA A N 1
ATOM 849 C CA . ALA A 1 105 ? 1.890 -3.423 9.226 1.00 95.25 105 ALA A CA 1
ATOM 850 C C . ALA A 1 105 ? 1.622 -4.787 9.890 1.00 95.25 105 ALA A C 1
ATOM 852 O O . ALA A 1 105 ? 0.642 -4.939 10.612 1.00 95.25 105 ALA A O 1
ATOM 853 N N . GLU A 1 106 ? 2.514 -5.767 9.718 1.00 97.75 106 GLU A N 1
ATOM 854 C CA . GLU A 1 106 ? 2.426 -7.072 10.386 1.00 97.75 106 GLU A CA 1
ATOM 855 C C . GLU A 1 106 ? 2.550 -6.948 11.915 1.00 97.75 106 GLU A C 1
ATOM 857 O O . GLU A 1 106 ? 1.827 -7.616 12.661 1.00 97.75 106 GLU A O 1
ATOM 862 N N . ALA A 1 107 ? 3.436 -6.073 12.405 1.00 96.44 107 ALA A N 1
ATOM 863 C CA . ALA A 1 107 ? 3.572 -5.804 13.835 1.00 96.44 107 ALA A CA 1
ATOM 864 C C . ALA A 1 107 ? 2.323 -5.110 14.411 1.00 96.44 107 ALA A C 1
ATOM 866 O O . ALA A 1 107 ? 1.856 -5.473 15.496 1.00 96.44 107 ALA A O 1
ATOM 867 N N . GLU A 1 108 ? 1.751 -4.152 13.679 1.00 96.50 108 GLU A N 1
ATOM 868 C CA . GLU A 1 108 ? 0.494 -3.487 14.033 1.00 96.50 108 GLU A CA 1
ATOM 869 C C . GLU A 1 108 ? -0.680 -4.474 14.046 1.00 96.50 108 GLU A C 1
ATOM 871 O O . GLU A 1 108 ? -1.443 -4.509 15.014 1.00 96.50 108 GLU A O 1
ATOM 876 N N . GLU A 1 109 ? -0.786 -5.343 13.038 1.00 97.56 109 GLU A N 1
ATOM 877 C CA . GLU A 1 109 ? -1.802 -6.395 12.964 1.00 97.56 109 GLU A CA 1
ATOM 878 C C . GLU A 1 109 ? -1.695 -7.361 14.152 1.00 97.56 109 GLU A C 1
ATOM 880 O O . GLU A 1 109 ? -2.703 -7.704 14.779 1.00 97.56 109 GLU A O 1
ATOM 885 N N . ALA A 1 110 ? -0.478 -7.785 14.505 1.00 97.69 110 ALA A N 1
ATOM 886 C CA . ALA A 1 110 ? -0.241 -8.646 15.660 1.00 97.69 110 ALA A CA 1
ATOM 887 C C . ALA A 1 110 ? -0.666 -7.967 16.975 1.00 97.69 110 ALA A C 1
ATOM 889 O O . ALA A 1 110 ? -1.310 -8.599 17.820 1.00 97.69 110 ALA A O 1
ATOM 890 N N . SER A 1 111 ? -0.362 -6.675 17.123 1.00 97.31 111 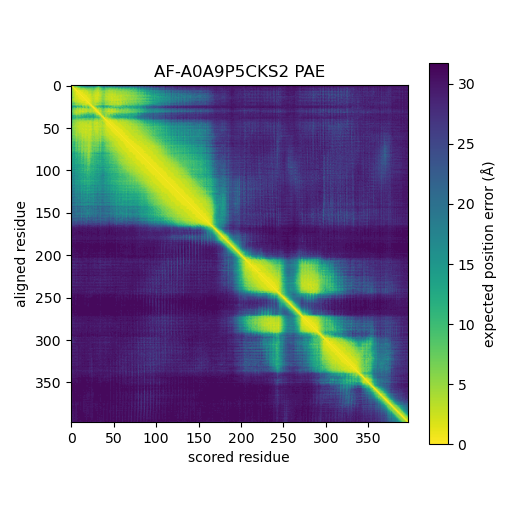SER A N 1
ATOM 891 C CA . SER A 1 111 ? -0.797 -5.835 18.244 1.00 97.31 111 SER A CA 1
ATOM 892 C C . SER A 1 111 ? -2.327 -5.759 18.333 1.00 97.31 111 SER A C 1
ATOM 894 O O . SER A 1 111 ? -2.902 -6.069 19.381 1.00 97.31 111 SER A O 1
ATOM 896 N N . LEU A 1 112 ? -3.005 -5.434 17.229 1.00 96.38 112 LEU A N 1
ATOM 897 C CA . LEU A 1 112 ? -4.464 -5.315 17.179 1.00 96.38 112 LEU A CA 1
ATOM 898 C C . LEU A 1 112 ? -5.150 -6.655 17.461 1.00 96.38 112 LEU A C 1
ATOM 900 O O . LEU A 1 112 ? -6.117 -6.709 18.219 1.00 96.38 112 LEU A O 1
ATOM 904 N N . LYS A 1 113 ? -4.615 -7.763 16.938 1.00 98.38 113 LYS A N 1
ATOM 905 C CA . LYS A 1 113 ? -5.098 -9.116 17.257 1.00 98.38 113 LYS A CA 1
ATOM 906 C C . LYS A 1 113 ? -4.952 -9.447 18.743 1.00 98.38 113 LYS A C 1
ATOM 908 O O . LYS A 1 113 ? -5.833 -10.097 19.308 1.00 98.38 113 LYS A O 1
ATOM 913 N N . ALA A 1 114 ? -3.865 -9.025 19.388 1.00 97.75 114 ALA A N 1
ATOM 914 C CA . ALA A 1 114 ? -3.682 -9.218 20.825 1.00 97.75 114 ALA A CA 1
ATOM 915 C C . ALA A 1 114 ? -4.680 -8.379 21.643 1.00 97.75 114 ALA A C 1
ATOM 917 O O . ALA A 1 114 ? -5.291 -8.903 22.577 1.00 97.75 114 ALA A O 1
ATOM 918 N N . GLN A 1 115 ? -4.901 -7.118 21.258 1.00 97.88 115 GLN A N 1
ATOM 919 C CA . GLN A 1 115 ? -5.900 -6.244 21.883 1.00 97.88 115 GLN A CA 1
ATOM 920 C C . GLN A 1 115 ? -7.321 -6.799 21.726 1.00 97.88 115 GLN A C 1
ATOM 922 O O . GLN A 1 115 ? -8.072 -6.837 22.700 1.00 97.88 115 GLN A O 1
ATOM 927 N N . LEU A 1 116 ? -7.667 -7.308 20.540 1.00 97.75 116 LEU A N 1
ATOM 928 C CA . LEU A 1 116 ? -8.958 -7.943 20.277 1.00 97.75 116 LEU A CA 1
ATOM 929 C C . LEU A 1 116 ? -9.176 -9.160 21.183 1.00 97.75 116 LEU A C 1
ATOM 931 O O . LEU A 1 116 ? -10.191 -9.230 21.869 1.00 97.75 116 LEU A O 1
ATOM 935 N N . LYS A 1 117 ? -8.192 -10.063 21.290 1.00 98.31 117 LYS A N 1
ATOM 936 C CA . LYS A 1 117 ? -8.270 -11.214 22.209 1.00 98.31 117 LYS A CA 1
ATOM 937 C C . LYS A 1 117 ? -8.416 -10.790 23.673 1.00 98.31 117 LYS A C 1
ATOM 939 O O . LYS A 1 117 ? -9.149 -11.423 24.432 1.00 98.31 117 LYS A O 1
ATOM 944 N N . ALA A 1 118 ? -7.725 -9.729 24.091 1.00 97.56 118 ALA A N 1
ATOM 945 C CA . ALA A 1 118 ? -7.842 -9.198 25.447 1.00 97.56 118 ALA A CA 1
ATOM 946 C C . ALA A 1 118 ? -9.241 -8.613 25.716 1.00 97.56 118 ALA A C 1
ATOM 948 O O . ALA A 1 118 ? -9.813 -8.854 26.783 1.00 97.56 118 ALA A O 1
ATOM 949 N N . ALA A 1 119 ? -9.815 -7.899 24.744 1.00 97.25 119 ALA A N 1
ATOM 950 C CA . ALA A 1 119 ? -11.174 -7.372 24.812 1.00 97.25 119 ALA A CA 1
ATOM 951 C C . ALA A 1 119 ? -12.231 -8.491 24.803 1.00 97.25 119 ALA A C 1
ATOM 953 O O . ALA A 1 119 ? -13.176 -8.461 25.586 1.00 97.25 119 ALA A O 1
ATOM 954 N N . GLU A 1 120 ? -12.060 -9.531 23.989 1.00 98.25 120 GLU A N 1
ATOM 955 C CA . GLU A 1 120 ? -12.933 -10.710 24.013 1.00 98.25 120 GLU A CA 1
ATOM 956 C C . GLU A 1 120 ? -12.907 -11.394 25.387 1.00 98.25 120 GLU A C 1
ATOM 958 O O . GLU A 1 120 ? -13.958 -11.711 25.953 1.00 98.25 120 GLU A O 1
ATOM 963 N N . ALA A 1 121 ? -11.719 -11.560 25.977 1.00 97.81 121 ALA A N 1
ATOM 964 C CA . ALA A 1 121 ? -11.576 -12.125 27.315 1.00 97.81 121 ALA A CA 1
ATOM 965 C C . ALA A 1 121 ? -12.245 -11.257 28.397 1.00 97.81 121 ALA A C 1
ATOM 967 O O . ALA A 1 121 ? -12.853 -11.799 29.324 1.00 97.81 121 ALA A O 1
ATOM 968 N N . SER A 1 122 ? -12.170 -9.924 28.296 1.00 97.44 122 SER A N 1
ATOM 969 C CA . SER A 1 122 ? -12.851 -9.026 29.238 1.00 97.44 122 SER A CA 1
ATOM 970 C C . SER A 1 122 ? -14.373 -9.086 29.081 1.00 97.44 122 SER A C 1
ATOM 972 O O . SER A 1 122 ? -15.079 -9.179 30.084 1.00 97.44 122 SER A O 1
ATOM 974 N N . ILE A 1 123 ? -14.886 -9.158 27.848 1.00 98.00 123 ILE A N 1
ATOM 975 C CA . ILE A 1 123 ? -16.316 -9.352 27.566 1.00 98.00 123 ILE A CA 1
ATOM 976 C C . ILE A 1 123 ? -16.816 -10.663 28.180 1.00 98.00 123 ILE A C 1
ATOM 978 O O . ILE A 1 123 ? -17.887 -10.682 28.787 1.00 98.00 123 ILE A O 1
ATOM 982 N N . HIS A 1 124 ? -16.057 -11.755 28.056 1.00 98.12 124 HIS A N 1
ATOM 983 C CA . HIS A 1 124 ? -16.415 -13.027 28.686 1.00 98.12 124 HIS A CA 1
ATOM 984 C C . HIS A 1 124 ? -16.495 -12.912 30.214 1.00 98.12 124 HIS A C 1
ATOM 986 O O . HIS A 1 124 ? -17.496 -13.326 30.799 1.00 98.12 124 HIS A O 1
ATOM 992 N N . LYS A 1 125 ? -15.513 -12.267 30.856 1.00 98.00 125 LYS A N 1
ATOM 993 C CA . LYS A 1 125 ? -15.538 -12.028 32.310 1.00 98.00 125 LYS A CA 1
ATOM 994 C C . LYS A 1 125 ? -16.743 -11.189 32.740 1.00 98.00 125 LYS A C 1
ATOM 996 O O . LYS A 1 125 ? -17.433 -11.564 33.685 1.00 98.00 125 LYS A O 1
ATOM 1001 N N . LEU A 1 126 ? -17.039 -10.105 32.020 1.00 97.50 126 LEU A N 1
ATOM 1002 C CA . LEU A 1 126 ? -18.191 -9.244 32.304 1.00 97.50 126 LEU A CA 1
ATOM 1003 C C . LEU A 1 126 ? -19.522 -9.987 32.130 1.00 97.50 126 LEU A C 1
ATOM 1005 O O . LEU A 1 126 ? -20.441 -9.796 32.924 1.00 97.50 126 LEU A O 1
ATOM 1009 N N . LYS A 1 127 ? -19.634 -10.875 31.134 1.00 98.31 127 LYS A N 1
ATOM 1010 C CA . LYS A 1 127 ? -20.813 -11.742 30.967 1.00 98.31 127 LYS A CA 1
ATOM 1011 C C . LYS A 1 127 ? -20.985 -12.697 32.149 1.00 98.31 127 LYS A C 1
ATOM 1013 O O . LYS A 1 127 ? -22.104 -12.844 32.643 1.00 98.31 127 LYS A O 1
ATOM 1018 N N . ASP A 1 128 ? -19.901 -13.299 32.632 1.00 98.06 128 ASP A N 1
ATOM 1019 C CA . ASP A 1 128 ? -19.940 -14.185 33.800 1.00 98.06 128 ASP A CA 1
ATOM 1020 C C . ASP A 1 128 ? -20.316 -13.427 35.081 1.00 98.06 128 ASP A C 1
ATOM 1022 O O . ASP A 1 128 ? -21.105 -13.914 35.894 1.00 98.06 128 ASP A O 1
ATOM 1026 N N . GLU A 1 129 ? -19.792 -12.214 35.266 1.00 97.62 129 GLU A N 1
ATOM 1027 C CA . GLU A 1 129 ? -20.157 -11.332 36.378 1.00 97.62 129 GLU A CA 1
ATOM 1028 C C . GLU A 1 129 ? -21.625 -10.913 36.309 1.00 97.62 129 GLU A C 1
ATOM 1030 O O . GLU A 1 129 ? -22.335 -11.035 37.306 1.00 97.62 129 GLU A O 1
ATOM 1035 N N . ALA A 1 130 ? -22.119 -10.522 35.133 1.00 97.69 130 ALA A N 1
ATOM 1036 C CA . ALA A 1 130 ? -23.527 -10.200 34.920 1.00 97.69 130 ALA A CA 1
ATOM 1037 C C . ALA A 1 130 ? -24.450 -11.400 35.203 1.00 97.69 130 ALA A C 1
ATOM 1039 O O . ALA A 1 130 ? -25.532 -11.247 35.775 1.00 97.69 130 ALA A O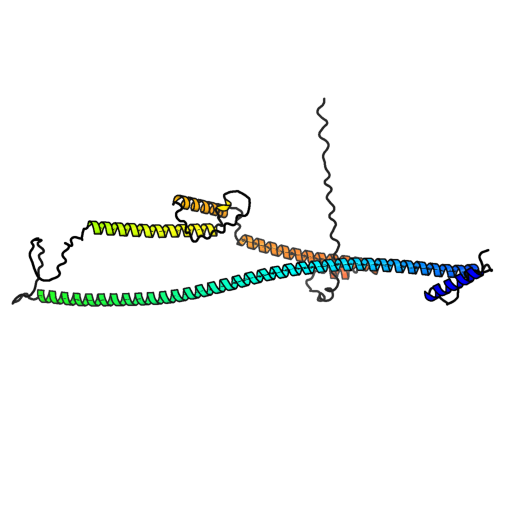 1
ATOM 1040 N N . ALA A 1 131 ? -24.030 -12.618 34.848 1.00 98.06 131 ALA A N 1
ATOM 1041 C CA . ALA A 1 131 ? -24.773 -13.832 35.176 1.00 98.06 131 ALA A CA 1
ATOM 1042 C C . ALA A 1 131 ? -24.804 -14.092 36.694 1.00 98.06 131 ALA A C 1
ATOM 1044 O O . ALA A 1 131 ? -25.864 -14.410 37.247 1.00 98.06 131 ALA A O 1
ATOM 1045 N N . ARG A 1 132 ? -23.670 -13.908 37.386 1.00 98.06 132 ARG A N 1
ATOM 1046 C CA . ARG A 1 132 ? -23.577 -14.025 38.852 1.00 98.06 132 ARG A CA 1
ATOM 1047 C C . ARG A 1 132 ? -24.442 -12.990 39.569 1.00 98.06 132 ARG A C 1
ATOM 1049 O O . ARG A 1 132 ? -25.200 -13.363 40.463 1.00 98.06 132 ARG A O 1
ATOM 1056 N N . THR A 1 133 ? -24.388 -11.720 39.168 1.00 97.56 133 THR A N 1
ATOM 1057 C CA . THR A 1 133 ? -25.203 -10.656 39.778 1.00 97.56 133 THR A CA 1
ATOM 1058 C C . THR A 1 133 ? -26.691 -10.887 39.535 1.00 97.56 133 THR A C 1
ATOM 1060 O O . THR A 1 133 ? -27.485 -10.761 40.464 1.00 97.56 133 THR A O 1
ATOM 1063 N N . LYS A 1 134 ? -27.086 -11.333 38.334 1.00 98.38 134 LYS A N 1
ATOM 1064 C CA . LYS A 1 134 ? -28.476 -11.715 38.041 1.00 98.38 134 LYS A CA 1
ATOM 1065 C C . LYS A 1 134 ? -28.969 -12.835 38.960 1.00 98.38 134 LYS A C 1
ATOM 1067 O O . LYS A 1 134 ? -30.096 -12.762 39.452 1.00 98.38 134 LYS A O 1
ATOM 1072 N N . LYS A 1 135 ? -28.134 -13.850 39.212 1.00 98.25 135 LYS A N 1
ATOM 1073 C CA . LYS A 1 135 ? -28.454 -14.930 40.155 1.00 98.25 135 LYS A CA 1
ATOM 1074 C C . LYS A 1 135 ? -28.606 -14.396 41.583 1.00 98.25 135 LYS A C 1
ATOM 1076 O O . LYS A 1 135 ? -29.624 -14.673 42.211 1.00 98.25 135 LYS A O 1
ATOM 1081 N N . LEU A 1 136 ? -27.667 -13.570 42.047 1.00 98.25 136 LEU A N 1
ATOM 1082 C CA . LEU A 1 136 ? -27.719 -12.955 43.376 1.00 98.25 136 LEU A CA 1
ATOM 1083 C C . LEU A 1 136 ? -28.991 -12.113 43.568 1.00 98.25 136 LEU A C 1
ATOM 1085 O O . LEU A 1 136 ? -29.660 -12.229 44.588 1.00 98.25 136 LEU A O 1
ATOM 1089 N N . VAL A 1 137 ? -29.384 -11.316 42.570 1.00 98.38 137 VAL A N 1
ATOM 1090 C CA . VAL A 1 137 ? -30.627 -10.523 42.611 1.00 98.38 137 VAL A CA 1
ATOM 1091 C C . VAL A 1 137 ? -31.872 -11.414 42.679 1.00 98.38 137 VAL A C 1
ATOM 1093 O O . VAL A 1 137 ? -32.836 -11.088 43.372 1.00 98.38 137 VAL A O 1
ATOM 1096 N N . ALA A 1 138 ? -31.891 -12.543 41.968 1.00 98.12 138 ALA A N 1
ATOM 1097 C CA . ALA A 1 138 ? -33.000 -13.490 42.058 1.00 98.12 138 ALA A CA 1
ATOM 1098 C C . ALA A 1 138 ? -33.085 -14.133 43.456 1.00 98.12 138 ALA A C 1
ATOM 1100 O O . ALA A 1 138 ? -34.179 -14.245 44.014 1.00 98.12 138 ALA A O 1
ATOM 1101 N N . GLU A 1 139 ? -31.941 -14.493 44.042 1.00 98.12 139 GLU A N 1
ATOM 1102 C CA . GLU A 1 139 ? -31.846 -15.045 45.398 1.00 98.12 139 GLU A CA 1
ATOM 1103 C C . GLU A 1 139 ? -32.291 -14.035 46.465 1.00 98.12 139 GLU A C 1
ATOM 1105 O O . GLU A 1 139 ? -33.098 -14.385 47.327 1.00 98.12 139 GLU A O 1
ATOM 1110 N N . THR A 1 140 ? -31.864 -12.769 46.384 1.00 98.12 140 THR A N 1
ATOM 1111 C CA . THR A 1 140 ? -32.285 -11.725 47.336 1.00 98.12 140 THR A CA 1
ATOM 1112 C C . THR A 1 140 ? -33.777 -11.422 47.234 1.00 98.12 140 THR A C 1
ATOM 1114 O O . THR A 1 140 ? -34.447 -11.292 48.261 1.00 98.12 140 THR A O 1
ATOM 1117 N N . ARG A 1 141 ? -34.346 -11.391 46.019 1.00 98.19 141 ARG A N 1
ATOM 1118 C CA . ARG A 1 141 ? -35.801 -11.266 45.818 1.00 98.19 141 ARG A CA 1
ATOM 1119 C C . ARG A 1 141 ? -36.561 -12.435 46.441 1.00 98.19 141 ARG A C 1
ATOM 1121 O O . ARG A 1 141 ? -37.568 -12.216 47.114 1.00 98.19 141 ARG A O 1
ATOM 1128 N N . ALA A 1 142 ? -36.080 -13.665 46.255 1.00 97.88 142 ALA A N 1
ATOM 1129 C CA . ALA A 1 142 ? -36.691 -14.852 46.848 1.00 97.88 142 ALA A CA 1
ATOM 1130 C C . ALA A 1 142 ? -36.595 -14.846 48.385 1.00 97.88 142 ALA A C 1
ATOM 1132 O O . ALA A 1 142 ? -37.582 -15.147 49.063 1.00 97.88 142 ALA A O 1
ATOM 1133 N N . ALA A 1 143 ? -35.442 -14.461 48.941 1.00 97.50 143 ALA A N 1
ATOM 1134 C CA . ALA A 1 143 ? -35.233 -14.325 50.381 1.00 97.50 143 ALA A CA 1
ATOM 1135 C C . ALA A 1 143 ? -36.164 -13.265 50.988 1.00 97.50 143 ALA A C 1
ATOM 1137 O O . ALA A 1 143 ? -36.889 -13.565 51.936 1.00 97.50 143 ALA A O 1
ATOM 1138 N N . CYS A 1 144 ? -36.234 -12.076 50.381 1.00 97.69 144 CYS A N 1
ATOM 1139 C CA . CYS A 1 144 ? -37.128 -10.999 50.805 1.00 97.69 144 CYS A CA 1
ATOM 1140 C C . CYS A 1 144 ? -38.601 -11.441 50.772 1.00 97.69 144 CYS A C 1
ATOM 1142 O O . CYS A 1 144 ? -39.314 -11.306 51.766 1.00 97.69 144 CYS A O 1
ATOM 1144 N N . ALA A 1 145 ? -39.050 -12.083 49.686 1.00 98.06 145 ALA A N 1
ATOM 1145 C CA . ALA A 1 145 ? -40.410 -12.616 49.599 1.00 98.06 145 ALA A CA 1
ATOM 1146 C C . ALA A 1 145 ? -40.711 -13.656 50.697 1.00 98.06 145 ALA A C 1
ATOM 1148 O O . ALA A 1 145 ? -41.822 -13.710 51.228 1.00 98.06 145 ALA A O 1
ATOM 1149 N N . ASN A 1 146 ? -39.733 -14.488 51.065 1.00 97.69 146 ASN A N 1
ATOM 1150 C CA . ASN A 1 146 ? -39.881 -15.454 52.152 1.00 97.69 146 ASN A CA 1
ATOM 1151 C C . ASN A 1 146 ? -39.933 -14.790 53.530 1.00 97.69 146 ASN A C 1
ATOM 1153 O O . ASN A 1 146 ? -40.708 -15.229 54.383 1.00 97.69 146 ASN A O 1
ATOM 1157 N N . GLU A 1 147 ? -39.144 -13.743 53.757 1.00 97.69 147 GLU A N 1
ATOM 1158 C CA . GLU A 1 147 ? -39.200 -12.963 54.989 1.00 97.69 147 GLU A CA 1
ATOM 1159 C C . GLU A 1 147 ? -40.526 -12.226 55.157 1.00 97.69 147 GLU A C 1
ATOM 1161 O O . GLU A 1 147 ? -41.092 -12.270 56.248 1.00 97.69 147 GLU A O 1
ATOM 1166 N N . VAL A 1 148 ? -41.050 -11.606 54.095 1.00 97.88 148 VAL A N 1
ATOM 1167 C CA . VAL A 1 148 ? -42.372 -10.959 54.112 1.00 97.88 148 VAL A CA 1
ATOM 1168 C C . VAL A 1 148 ? -43.438 -11.976 54.514 1.00 97.88 148 VAL A C 1
ATOM 1170 O O . VAL A 1 148 ? -44.120 -11.775 55.511 1.00 97.88 148 VAL A O 1
ATOM 1173 N N . ARG A 1 149 ? -43.472 -13.155 53.876 1.00 97.50 149 ARG A N 1
ATOM 1174 C CA . ARG A 1 149 ? -44.410 -14.230 54.257 1.00 97.50 149 ARG A CA 1
ATOM 1175 C C . ARG A 1 149 ? -44.238 -14.707 55.703 1.00 97.50 149 ARG A C 1
ATOM 1177 O O . ARG A 1 149 ? -45.215 -15.097 56.338 1.00 97.50 149 ARG A O 1
ATOM 1184 N N . LYS A 1 150 ? -43.008 -14.749 56.230 1.00 97.69 150 LYS A N 1
ATOM 1185 C CA . LYS A 1 150 ? -42.759 -15.090 57.644 1.00 97.69 150 LYS A CA 1
ATOM 1186 C C . LYS A 1 150 ? -43.306 -14.004 58.573 1.00 97.69 150 LYS A C 1
ATOM 1188 O O . LYS A 1 150 ? -43.971 -14.351 59.548 1.00 97.69 150 LYS A O 1
ATOM 1193 N N . ARG A 1 151 ? -43.059 -12.727 58.260 1.00 97.06 151 ARG A N 1
ATOM 1194 C CA . ARG A 1 151 ? -43.594 -11.577 59.002 1.00 97.06 151 ARG A CA 1
ATOM 1195 C C . ARG A 1 151 ? -45.119 -11.566 58.967 1.00 97.06 151 ARG A C 1
ATOM 1197 O O . ARG A 1 151 ? -45.719 -11.466 60.028 1.00 97.06 151 ARG A O 1
ATOM 1204 N N . ASP A 1 152 ? -45.734 -11.800 57.810 1.00 97.38 152 ASP A N 1
ATOM 1205 C CA . ASP A 1 152 ? -47.192 -11.880 57.662 1.00 97.38 152 ASP A CA 1
ATOM 1206 C C . ASP A 1 152 ? -47.795 -12.970 58.554 1.00 97.38 152 ASP A C 1
ATOM 1208 O O . ASP A 1 152 ? -48.753 -12.718 59.281 1.00 97.38 152 ASP A O 1
ATOM 1212 N N . ARG A 1 153 ? -47.195 -14.170 58.583 1.00 97.19 153 ARG A N 1
ATOM 1213 C CA . ARG A 1 153 ? -47.634 -15.246 59.491 1.00 97.19 153 ARG A CA 1
ATOM 1214 C C . ARG A 1 153 ? -47.489 -14.868 60.964 1.00 97.19 153 ARG A C 1
ATOM 1216 O O . ARG A 1 153 ? -48.347 -15.224 61.767 1.00 97.19 153 ARG A O 1
ATOM 1223 N N . HIS A 1 154 ? -46.414 -14.171 61.329 1.00 96.38 154 HIS A N 1
ATOM 1224 C CA . HIS A 1 154 ? -46.209 -13.718 62.703 1.00 96.38 154 HIS A CA 1
ATOM 1225 C C . HIS A 1 154 ? -47.231 -12.647 63.100 1.00 96.38 154 HIS A C 1
ATOM 1227 O O . HIS A 1 154 ? -47.840 -12.749 64.161 1.00 96.38 154 HIS A O 1
ATOM 1233 N N . ILE A 1 155 ? -47.483 -11.677 62.217 1.00 95.62 155 ILE A N 1
ATOM 1234 C CA . ILE A 1 155 ? -48.518 -10.655 62.386 1.00 95.62 155 ILE A CA 1
ATOM 1235 C C . ILE A 1 155 ? -49.888 -11.314 62.548 1.00 95.62 155 ILE A C 1
ATOM 1237 O O . ILE A 1 155 ? -50.629 -10.948 63.453 1.00 95.62 155 ILE A O 1
ATOM 1241 N N . GLU A 1 156 ? -50.221 -12.306 61.724 1.00 96.19 156 GLU A N 1
ATOM 1242 C CA . GLU A 1 156 ? -51.500 -13.013 61.821 1.00 96.19 156 GLU A CA 1
ATOM 1243 C C . GLU A 1 156 ? -51.632 -13.786 63.143 1.00 96.19 156 GLU A C 1
ATOM 1245 O O . GLU A 1 156 ? -52.677 -13.749 63.793 1.00 96.19 156 GLU A O 1
ATOM 1250 N N . SER A 1 157 ? -50.547 -14.412 63.609 1.00 95.00 157 SER A N 1
ATOM 1251 C CA . SER A 1 157 ? -50.497 -15.050 64.930 1.00 95.00 157 SER A CA 1
ATOM 1252 C C . SER A 1 157 ? -50.687 -14.045 66.071 1.00 95.00 157 SER A C 1
ATOM 1254 O O . SER A 1 157 ? -51.413 -14.335 67.022 1.00 95.00 157 SER A O 1
ATOM 1256 N N . LEU A 1 158 ? -50.051 -12.871 65.993 1.00 94.19 158 LEU A N 1
ATOM 1257 C CA . LEU A 1 158 ? -50.197 -11.805 66.988 1.00 94.19 158 LEU A CA 1
ATOM 1258 C C . LEU A 1 158 ? -51.616 -11.234 66.983 1.00 94.19 158 LEU A C 1
ATOM 1260 O O . LEU A 1 158 ? -52.210 -11.080 68.046 1.00 94.19 158 LEU A O 1
ATOM 1264 N N . LYS A 1 159 ? -52.196 -10.986 65.802 1.00 94.69 159 LYS A N 1
ATOM 1265 C CA . LYS A 1 159 ? -53.596 -10.566 65.662 1.00 94.69 159 LYS A CA 1
ATOM 1266 C C . LYS A 1 159 ? -54.531 -11.564 66.330 1.00 94.69 159 LYS A C 1
ATOM 1268 O O . LYS A 1 159 ? -55.367 -11.149 67.125 1.00 94.69 159 LYS A O 1
ATOM 1273 N N . LYS A 1 160 ? -54.351 -12.864 66.071 1.00 92.50 160 LYS A N 1
ATOM 1274 C CA . LYS A 1 160 ? -55.149 -13.918 66.704 1.00 92.50 160 LYS A CA 1
ATOM 1275 C C . LYS A 1 160 ? -55.035 -13.880 68.233 1.00 92.50 160 LYS A C 1
ATOM 1277 O O . LYS A 1 160 ? -56.057 -13.876 68.914 1.00 92.50 160 LYS A O 1
ATOM 1282 N N . ALA A 1 161 ? -53.817 -13.773 68.767 1.00 88.38 161 ALA A N 1
ATOM 1283 C CA . ALA A 1 161 ? -53.589 -13.668 70.209 1.00 88.38 161 ALA A CA 1
ATOM 1284 C C . ALA A 1 161 ? -54.266 -12.428 70.825 1.00 88.38 161 ALA A C 1
ATOM 1286 O O . ALA A 1 161 ? -54.891 -12.530 71.879 1.00 88.38 161 ALA A O 1
ATOM 1287 N N . VAL A 1 162 ? -54.211 -11.274 70.150 1.00 88.00 162 VAL A N 1
ATOM 1288 C CA . VAL A 1 162 ? -54.904 -10.047 70.578 1.00 88.00 162 VAL A CA 1
ATOM 1289 C C . VAL A 1 162 ? -56.425 -10.216 70.523 1.00 88.00 162 VAL A C 1
ATOM 1291 O O . VAL A 1 162 ? -57.116 -9.801 71.450 1.00 88.00 162 VAL A O 1
ATOM 1294 N N . THR A 1 163 ? -56.971 -10.851 69.480 1.00 86.44 163 THR A N 1
ATOM 1295 C CA . THR A 1 163 ? -58.417 -11.113 69.394 1.00 86.44 163 THR A CA 1
ATOM 1296 C C . THR A 1 163 ? -58.899 -12.106 70.450 1.00 86.44 163 THR A C 1
ATOM 1298 O O . THR A 1 163 ? -59.982 -11.914 71.000 1.00 86.44 163 THR A O 1
ATOM 1301 N N . ASP A 1 164 ? -58.099 -13.123 70.779 1.00 80.31 164 ASP A N 1
ATOM 1302 C CA . ASP A 1 164 ? -58.403 -14.089 71.839 1.00 80.31 164 ASP A CA 1
ATOM 1303 C C . ASP A 1 164 ? -58.332 -13.416 73.224 1.00 80.31 164 ASP A C 1
ATOM 1305 O O . ASP A 1 164 ? -59.234 -13.599 74.043 1.00 80.31 164 ASP A O 1
ATOM 1309 N N . ALA A 1 165 ? -57.345 -12.540 73.452 1.00 74.25 165 ALA A N 1
ATOM 1310 C CA . ALA A 1 165 ? -57.267 -11.700 74.650 1.00 74.25 165 ALA A CA 1
ATOM 1311 C C . ALA A 1 165 ? -58.444 -10.708 74.756 1.00 74.25 165 ALA A C 1
ATOM 1313 O O . ALA A 1 165 ? -58.956 -10.467 75.847 1.00 74.25 165 ALA A O 1
ATOM 1314 N N . GLY A 1 166 ? -58.924 -10.169 73.630 1.00 63.84 166 GLY A N 1
ATOM 1315 C CA . GLY A 1 166 ? -60.090 -9.281 73.569 1.00 63.84 166 GLY A CA 1
ATOM 1316 C C . GLY A 1 166 ? -61.442 -9.993 73.726 1.00 63.84 166 GLY A C 1
ATOM 1317 O O . GLY A 1 166 ? -62.412 -9.378 74.171 1.00 63.84 166 GLY A O 1
ATOM 1318 N N . ARG A 1 167 ? -61.526 -11.293 73.405 1.00 59.50 167 ARG A N 1
ATOM 1319 C CA . ARG A 1 167 ? -62.722 -12.132 73.622 1.00 59.50 167 ARG A CA 1
ATOM 1320 C C . ARG A 1 167 ? -62.884 -12.609 75.064 1.00 59.50 167 ARG A C 1
ATOM 1322 O O . ARG A 1 167 ? -63.974 -13.056 75.417 1.00 59.50 167 ARG A O 1
ATOM 1329 N N . ALA A 1 168 ? -61.868 -12.460 75.912 1.00 51.19 168 ALA A N 1
ATOM 1330 C CA . ALA A 1 168 ? -61.948 -12.729 77.346 1.00 51.19 168 ALA A CA 1
ATOM 1331 C C . ALA A 1 168 ? -62.721 -11.626 78.102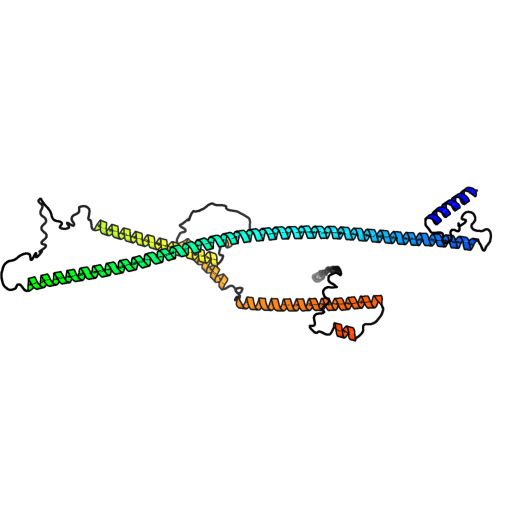 1.00 51.19 168 ALA A C 1
ATOM 1333 O O . ALA A 1 168 ? -62.254 -11.065 79.091 1.00 51.19 168 ALA A O 1
ATOM 1334 N N . ARG A 1 169 ? -63.950 -11.324 77.668 1.00 48.12 169 ARG A N 1
ATOM 1335 C CA . ARG A 1 169 ? -64.940 -10.616 78.485 1.00 48.12 169 ARG A CA 1
ATOM 1336 C C . ARG A 1 169 ? -65.820 -11.654 79.170 1.00 48.12 169 ARG A C 1
ATOM 1338 O O . ARG A 1 169 ? -66.963 -11.875 78.788 1.00 48.12 169 ARG A O 1
ATOM 1345 N N . GLY A 1 170 ? -65.238 -12.319 80.162 1.00 49.12 170 GLY A N 1
ATOM 1346 C CA . GLY A 1 170 ? -65.909 -13.369 80.916 1.00 49.12 170 GLY A CA 1
ATOM 1347 C C . GLY A 1 170 ? -64.941 -14.194 81.750 1.00 49.12 170 GLY A C 1
ATOM 1348 O O . GLY A 1 170 ? -64.710 -15.352 81.445 1.00 49.12 170 GLY A O 1
ATOM 1349 N N . GLU A 1 171 ? -64.439 -13.575 82.818 1.00 44.31 171 GLU A N 1
ATOM 1350 C CA . GLU A 1 171 ? -63.983 -14.241 84.042 1.00 44.31 171 GLU A CA 1
ATOM 1351 C C . GLU A 1 171 ? -62.540 -14.814 84.118 1.00 44.31 171 GLU A C 1
ATOM 1353 O O . GLU A 1 171 ? -62.147 -15.752 83.437 1.00 44.31 171 GLU A O 1
ATOM 1358 N N . ARG A 1 172 ? -61.832 -14.256 85.120 1.00 43.84 172 ARG A N 1
ATOM 1359 C CA . ARG A 1 172 ? -60.627 -14.693 85.864 1.00 43.84 172 ARG A CA 1
ATOM 1360 C C . ARG A 1 172 ? -59.224 -14.365 85.318 1.00 43.84 172 ARG A C 1
ATOM 1362 O O . ARG A 1 172 ? -58.648 -15.065 84.503 1.00 43.84 172 ARG A O 1
ATOM 1369 N N . LYS A 1 173 ? -58.658 -13.357 86.004 1.00 45.88 173 LYS A N 1
ATOM 1370 C CA . LYS A 1 173 ? -57.243 -13.101 86.344 1.00 45.88 173 LYS A CA 1
ATOM 1371 C C . LYS A 1 173 ? -56.238 -13.026 85.185 1.00 45.88 173 LYS A C 1
ATOM 1373 O O . LYS A 1 173 ? -55.652 -14.015 84.778 1.00 45.88 173 LYS A O 1
ATOM 1378 N N . SER A 1 174 ? -55.990 -11.773 84.796 1.00 49.78 174 SER A N 1
ATOM 1379 C CA . SER A 1 174 ? -54.685 -11.155 84.508 1.00 49.78 174 SER A CA 1
ATOM 1380 C C . SER A 1 174 ? -53.482 -12.090 84.328 1.00 49.78 174 SER A C 1
ATOM 1382 O O . SER A 1 174 ? -53.010 -12.693 85.291 1.00 49.78 174 SER A O 1
ATOM 1384 N N . ALA A 1 175 ? -52.884 -12.020 83.139 1.00 45.66 175 ALA A N 1
ATOM 1385 C CA . ALA A 1 175 ? -51.444 -11.829 83.017 1.00 45.66 175 ALA A CA 1
ATOM 1386 C C . ALA A 1 175 ? -51.145 -11.011 81.747 1.00 45.66 175 ALA A C 1
ATOM 1388 O O . ALA A 1 175 ? -51.326 -11.494 80.634 1.00 45.66 175 ALA A O 1
ATOM 1389 N N . GLY A 1 176 ? -50.681 -9.771 81.930 1.00 50.19 176 GLY A N 1
ATOM 1390 C CA . GLY A 1 176 ? -49.804 -9.114 80.956 1.00 50.19 176 GLY A CA 1
ATOM 1391 C C . GLY A 1 176 ? -50.431 -8.201 79.899 1.00 50.19 176 GLY A C 1
ATOM 1392 O O . GLY A 1 176 ? -50.008 -8.254 78.751 1.00 50.19 176 GLY A O 1
ATOM 1393 N N . ILE A 1 177 ? -51.358 -7.306 80.257 1.00 48.69 177 ILE A N 1
ATOM 1394 C CA . ILE A 1 177 ? -51.494 -6.051 79.493 1.00 48.69 177 ILE A CA 1
ATOM 1395 C C . ILE A 1 177 ? -50.482 -5.070 80.091 1.00 48.69 177 ILE A C 1
ATOM 1397 O O . ILE A 1 177 ? -50.750 -4.428 81.104 1.00 48.69 177 ILE A O 1
ATOM 1401 N N . MET A 1 178 ? -49.293 -4.995 79.493 1.00 49.12 178 MET A N 1
ATOM 1402 C CA . MET A 1 178 ? -48.327 -3.931 79.768 1.00 49.12 178 MET A CA 1
ATOM 1403 C C . MET A 1 178 ? -48.741 -2.694 78.963 1.00 49.12 178 MET A C 1
ATOM 1405 O O . MET A 1 178 ? -48.307 -2.478 77.835 1.00 49.12 178 MET A O 1
ATOM 1409 N N . THR A 1 179 ? -49.631 -1.885 79.528 1.00 47.09 179 THR A N 1
ATOM 1410 C CA . THR A 1 179 ? -49.779 -0.483 79.124 1.00 47.09 179 THR A CA 1
ATOM 1411 C C . THR A 1 179 ? -48.542 0.271 79.592 1.00 47.09 179 THR A C 1
ATOM 1413 O O . THR A 1 179 ? -48.403 0.563 80.777 1.00 47.09 179 THR A O 1
ATOM 1416 N N . ILE A 1 180 ? -47.629 0.563 78.668 1.00 52.28 180 ILE A N 1
ATOM 1417 C CA . ILE A 1 180 ? -46.495 1.455 78.915 1.00 52.28 180 ILE A CA 1
ATOM 1418 C C . ILE A 1 180 ? -47.031 2.892 78.845 1.00 52.28 180 ILE A C 1
ATOM 1420 O O . ILE A 1 180 ? -47.265 3.420 77.760 1.00 52.28 180 ILE A O 1
ATOM 1424 N N . GLN A 1 181 ? -47.263 3.515 80.002 1.00 48.66 181 GLN A N 1
ATOM 1425 C CA . GLN A 1 181 ? -47.342 4.972 80.112 1.00 48.66 181 GLN A CA 1
ATOM 1426 C C . GLN A 1 181 ? -45.921 5.501 80.304 1.00 48.66 181 GLN A C 1
ATOM 1428 O O . GLN A 1 181 ? -45.299 5.256 81.333 1.00 48.66 181 GLN A O 1
ATOM 1433 N N . VAL A 1 182 ? -45.400 6.209 79.302 1.00 44.25 182 VAL A N 1
ATOM 1434 C CA . VAL A 1 182 ? -44.128 6.928 79.415 1.00 44.25 182 VAL A CA 1
ATOM 1435 C C . VAL A 1 182 ? -44.412 8.279 80.068 1.00 44.25 182 VAL A C 1
ATOM 1437 O O . VAL A 1 182 ? -44.771 9.241 79.393 1.00 44.25 182 VAL A O 1
ATOM 1440 N N . THR A 1 183 ? -44.284 8.349 81.390 1.00 47.06 183 THR A N 1
ATOM 1441 C CA . THR A 1 183 ? -44.095 9.610 82.117 1.00 47.06 183 THR A CA 1
ATOM 1442 C C . THR A 1 183 ? -42.606 9.767 82.388 1.00 47.06 183 THR 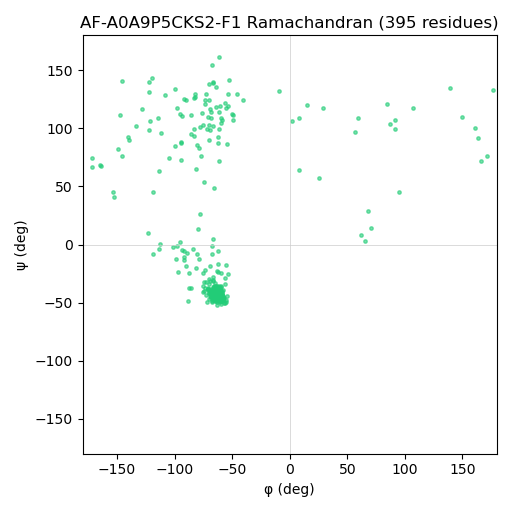A C 1
ATOM 1444 O O . THR A 1 183 ? -42.003 8.916 83.038 1.00 47.06 183 THR A O 1
ATOM 1447 N N . GLY A 1 184 ? -42.000 10.818 81.834 1.00 47.66 184 GLY A N 1
ATOM 1448 C CA . GLY A 1 184 ? -40.590 11.128 82.041 1.00 47.66 184 GLY A CA 1
ATOM 1449 C C . GLY A 1 184 ? -40.345 11.617 83.464 1.00 47.66 184 GLY A C 1
ATOM 1450 O O . GLY A 1 184 ? -40.747 12.724 83.810 1.00 47.66 184 GLY A O 1
ATOM 1451 N N . GLU A 1 185 ? -39.670 10.799 84.264 1.00 38.28 185 GLU A N 1
ATOM 1452 C CA . GLU A 1 185 ? -39.120 11.174 85.562 1.00 38.28 185 GLU A CA 1
ATOM 1453 C C . GLU A 1 185 ? -37.639 10.776 85.576 1.00 38.28 185 GLU A C 1
ATOM 1455 O O . GLU A 1 185 ? -37.281 9.612 85.395 1.00 38.28 185 GLU A O 1
ATOM 1460 N N . PHE A 1 186 ? -36.770 11.778 85.701 1.00 50.22 186 PHE A N 1
ATOM 1461 C CA . PHE A 1 186 ? -35.321 11.625 85.738 1.00 50.22 186 PHE A CA 1
ATOM 1462 C C . PHE A 1 186 ? -34.893 11.541 87.208 1.00 50.22 186 PHE A C 1
ATOM 1464 O O . PHE A 1 186 ? -34.985 12.534 87.926 1.00 50.22 186 PHE A O 1
ATOM 1471 N N . GLY A 1 187 ? -34.436 10.370 87.662 1.00 45.69 187 GLY A N 1
ATOM 1472 C CA . GLY A 1 187 ? -34.084 10.163 89.071 1.00 45.69 187 GLY A CA 1
ATOM 1473 C C . GLY A 1 187 ? -33.399 8.827 89.370 1.00 45.69 187 GLY A C 1
ATOM 1474 O O . GLY A 1 187 ? -34.018 7.913 89.891 1.00 45.69 187 GLY A O 1
ATOM 1475 N N . ARG A 1 188 ? -32.122 8.735 88.989 1.00 51.88 188 ARG A N 1
ATOM 1476 C CA . ARG A 1 188 ? -30.988 8.091 89.687 1.00 51.88 188 ARG A CA 1
ATOM 1477 C C . ARG A 1 188 ? -31.297 7.246 90.952 1.00 51.88 188 ARG A C 1
ATOM 1479 O O . ARG A 1 188 ? -31.567 7.818 91.999 1.00 51.88 188 ARG A O 1
ATOM 1486 N N . ASP A 1 189 ? -31.173 5.915 90.857 1.00 42.88 189 ASP A N 1
ATOM 1487 C CA . ASP A 1 189 ? -30.153 5.099 91.562 1.00 42.88 189 ASP A CA 1
ATOM 1488 C C . ASP A 1 189 ? -30.312 3.572 91.309 1.00 42.88 189 ASP A C 1
ATOM 1490 O O . ASP A 1 189 ? -31.399 3.005 91.357 1.00 42.88 189 ASP A O 1
ATOM 1494 N N . ASP A 1 190 ? -29.165 2.966 90.993 1.00 45.62 190 ASP A N 1
ATOM 1495 C CA . ASP A 1 190 ? -28.678 1.577 91.029 1.00 45.62 190 ASP A CA 1
ATOM 1496 C C . ASP A 1 190 ? -29.564 0.310 90.869 1.00 45.62 190 ASP A C 1
ATOM 1498 O O . ASP A 1 190 ? -30.283 -0.137 91.760 1.00 45.62 190 ASP A O 1
ATOM 1502 N N . ALA A 1 191 ? -29.210 -0.398 89.783 1.00 49.16 191 ALA A N 1
ATOM 1503 C CA . ALA A 1 191 ? -28.833 -1.819 89.707 1.00 49.16 191 ALA A CA 1
ATOM 1504 C C . ALA A 1 191 ? -29.817 -2.847 89.087 1.00 49.16 191 ALA A C 1
ATOM 1506 O O . ALA A 1 191 ? -30.842 -3.225 89.641 1.00 49.16 191 ALA A O 1
ATOM 1507 N N . VAL A 1 192 ? -29.306 -3.430 87.987 1.00 48.19 192 VAL A N 1
ATOM 1508 C CA . VAL A 1 192 ? -29.590 -4.741 87.360 1.00 48.19 192 VAL A CA 1
ATOM 1509 C C . VAL A 1 192 ? -30.689 -4.816 86.276 1.00 48.19 192 VAL A C 1
ATOM 1511 O O . VAL A 1 192 ? -31.869 -5.013 86.526 1.00 48.19 192 VAL A O 1
ATOM 1514 N N . SER A 1 193 ? -30.186 -4.799 85.031 1.00 45.84 193 SER A N 1
ATOM 1515 C CA . SER A 1 193 ? -30.665 -5.458 83.800 1.00 45.84 193 SER A CA 1
ATOM 1516 C C . SER A 1 193 ? -32.072 -5.159 83.257 1.00 45.84 193 SER A C 1
ATOM 1518 O O . SER A 1 193 ? -33.055 -5.713 83.734 1.00 45.84 193 SER A O 1
ATOM 1520 N N . SER A 1 194 ? -32.126 -4.438 82.127 1.00 39.91 194 SER A N 1
ATOM 1521 C CA . SER A 1 194 ? -32.805 -4.859 80.880 1.00 39.91 194 SER A CA 1
ATOM 1522 C C . SER A 1 194 ? -33.022 -3.661 79.941 1.00 39.91 194 SER A C 1
ATOM 1524 O O . SER A 1 194 ? -34.045 -2.991 80.015 1.00 39.91 194 SER A O 1
ATOM 1526 N N . ALA A 1 195 ? -32.052 -3.424 79.052 1.00 49.84 195 ALA A N 1
ATOM 1527 C CA . ALA A 1 195 ? -32.189 -2.914 77.679 1.00 49.84 195 ALA A CA 1
ATOM 1528 C C . ALA A 1 195 ? -33.425 -2.049 77.316 1.00 49.84 195 ALA A C 1
ATOM 1530 O O . ALA A 1 195 ? -34.140 -2.351 76.360 1.00 49.84 195 ALA A O 1
ATOM 1531 N N . ALA A 1 196 ? -33.634 -0.936 78.018 1.00 44.00 196 ALA A N 1
ATOM 1532 C CA . ALA A 1 196 ? -34.334 0.215 77.464 1.00 44.00 196 ALA A CA 1
ATOM 1533 C C . ALA A 1 196 ? -33.273 1.131 76.846 1.00 44.00 196 ALA A C 1
ATOM 1535 O O . ALA A 1 196 ? -32.281 1.461 77.494 1.00 44.00 196 ALA A O 1
ATOM 1536 N N . ALA A 1 197 ? -33.447 1.466 75.570 1.00 51.16 197 ALA 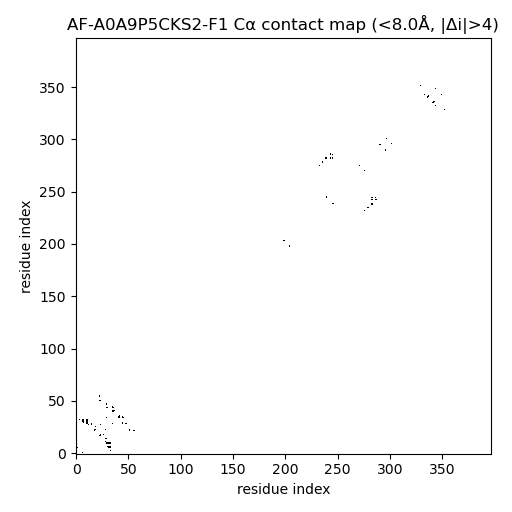A N 1
ATOM 1537 C CA . ALA A 1 197 ? -32.560 2.337 74.816 1.00 51.16 197 ALA A CA 1
ATOM 1538 C C . ALA A 1 197 ? -32.542 3.741 75.443 1.00 51.16 197 ALA A C 1
ATOM 1540 O O . ALA A 1 197 ? -33.381 4.585 75.140 1.00 51.16 197 ALA A O 1
ATOM 1541 N N . SER A 1 198 ? -31.594 3.967 76.349 1.00 44.84 198 SER A N 1
ATOM 1542 C CA . SER A 1 198 ? -31.255 5.286 76.863 1.00 44.84 198 SER A CA 1
ATOM 1543 C C . SER A 1 198 ? -30.606 6.092 75.741 1.00 44.84 198 SER A C 1
ATOM 1545 O O . SER A 1 198 ? -29.466 5.837 75.373 1.00 44.84 198 SER A O 1
ATOM 1547 N N . THR A 1 199 ? -31.306 7.095 75.217 1.00 53.47 199 THR A N 1
ATOM 1548 C CA . THR A 1 199 ? -30.750 8.131 74.324 1.00 53.47 199 THR A CA 1
ATOM 1549 C C . THR A 1 199 ? -29.957 9.198 75.090 1.00 53.47 199 THR A C 1
ATOM 1551 O O . THR A 1 199 ? -29.869 10.341 74.658 1.00 53.47 199 THR A O 1
ATOM 1554 N N . MET A 1 200 ? -29.408 8.848 76.253 1.00 50.69 200 MET A N 1
ATOM 1555 C CA . MET A 1 200 ? -28.462 9.680 76.996 1.00 50.69 200 MET A CA 1
ATOM 1556 C C . MET A 1 200 ? -27.115 8.969 76.989 1.00 50.69 200 MET A C 1
ATOM 1558 O O . MET A 1 200 ? -26.630 8.502 78.014 1.00 50.69 200 MET A O 1
ATOM 1562 N N . ASP A 1 201 ? -26.574 8.810 75.788 1.00 46.69 201 ASP A N 1
ATOM 1563 C CA . ASP A 1 201 ? -25.146 8.607 75.614 1.00 46.69 201 ASP A CA 1
ATOM 1564 C C . ASP A 1 201 ? -24.513 10.003 75.627 1.00 46.69 201 ASP A C 1
ATOM 1566 O O . ASP A 1 201 ? -24.944 10.880 74.880 1.00 46.69 201 ASP A O 1
ATOM 1570 N N . ASP A 1 202 ? -23.521 10.228 76.487 1.00 54.78 202 ASP A N 1
ATOM 1571 C CA . ASP A 1 202 ? -22.808 11.511 76.664 1.00 54.78 202 ASP A CA 1
ATOM 1572 C C . ASP A 1 202 ? -21.980 11.901 75.410 1.00 54.78 202 ASP A C 1
ATOM 1574 O O . ASP A 1 202 ? -21.257 12.894 75.389 1.00 54.78 202 ASP A O 1
ATOM 1578 N N . GLY A 1 203 ? -22.091 11.105 74.338 1.00 57.03 203 GLY A N 1
ATOM 1579 C CA . GLY A 1 203 ? -21.597 11.374 72.990 1.00 57.03 203 GLY A CA 1
ATOM 1580 C C . GLY A 1 203 ? -22.684 11.560 71.919 1.00 57.03 203 GLY A C 1
ATOM 1581 O O . GLY A 1 203 ? -22.333 11.887 70.788 1.00 57.03 203 GLY A O 1
ATOM 1582 N N . TYR A 1 204 ? -23.977 11.390 72.229 1.00 58.69 204 TYR A N 1
ATOM 1583 C CA . TYR A 1 204 ? -25.078 11.502 71.261 1.00 58.69 204 TYR A CA 1
ATOM 1584 C C . TYR A 1 204 ? -25.675 12.914 71.262 1.00 58.69 204 TYR A C 1
ATOM 1586 O O . TYR A 1 204 ? -26.629 13.222 71.976 1.00 58.69 204 TYR A O 1
ATOM 1594 N N . ASP A 1 205 ? -25.096 13.790 70.444 1.00 70.62 205 ASP A N 1
ATOM 1595 C CA . ASP A 1 205 ? -25.567 15.161 70.241 1.00 70.62 205 ASP A CA 1
ATOM 1596 C C . ASP A 1 205 ? -26.189 15.286 68.837 1.00 70.62 205 ASP A C 1
ATOM 1598 O O . ASP A 1 205 ? -25.559 14.944 67.836 1.00 70.62 205 ASP A O 1
ATOM 1602 N N . LEU A 1 206 ? -27.411 15.820 68.733 1.00 72.31 206 LEU A N 1
ATOM 1603 C CA . LEU A 1 206 ? -28.096 16.114 67.457 1.00 72.31 206 LEU A CA 1
ATOM 1604 C C . LEU A 1 206 ? -27.237 16.982 66.520 1.00 72.31 206 LEU A C 1
ATOM 1606 O O . LEU A 1 206 ? -27.379 16.951 65.293 1.00 72.31 206 LEU A O 1
ATOM 1610 N N . ARG A 1 207 ? -26.310 17.756 67.093 1.00 75.69 207 ARG A N 1
ATOM 1611 C CA . ARG A 1 207 ? -25.301 18.508 66.342 1.00 75.69 207 ARG A CA 1
ATOM 1612 C C . ARG A 1 207 ? -24.315 17.601 65.611 1.00 75.69 207 ARG A C 1
ATOM 1614 O O . ARG A 1 207 ? -23.936 17.928 64.491 1.00 75.69 207 ARG A O 1
ATOM 1621 N N . GLN A 1 208 ? -23.917 16.475 66.202 1.00 79.44 208 GLN A N 1
ATOM 1622 C CA . GLN A 1 208 ? -23.073 15.485 65.532 1.00 79.44 208 GLN A CA 1
ATOM 1623 C C . GLN A 1 208 ? -23.828 14.804 64.392 1.00 79.44 208 GLN A C 1
ATOM 1625 O O . GLN A 1 208 ? -23.256 14.647 63.319 1.00 79.44 208 GLN A O 1
ATOM 1630 N N . GLU A 1 209 ? -25.115 14.487 64.569 1.00 80.50 209 GLU A N 1
ATOM 1631 C CA . GLU A 1 209 ? -25.949 13.940 63.491 1.00 80.50 209 GLU A CA 1
ATOM 1632 C C . GLU A 1 209 ? -26.084 14.944 62.334 1.00 80.50 209 GLU A C 1
ATOM 1634 O O . GLU A 1 209 ? -25.799 14.605 61.186 1.00 80.50 209 GLU A O 1
ATOM 1639 N N . THR A 1 210 ? -26.387 16.212 62.632 1.00 87.12 210 THR A N 1
ATOM 1640 C CA . THR A 1 210 ? -26.486 17.283 61.623 1.00 87.12 210 THR A CA 1
ATOM 1641 C C . THR A 1 210 ? -25.153 17.516 60.908 1.00 87.12 210 THR A C 1
ATOM 1643 O O . THR A 1 210 ? -25.119 17.622 59.684 1.00 87.12 210 THR A O 1
ATOM 1646 N N . ASN A 1 211 ? -24.038 17.538 61.643 1.00 85.88 211 ASN A N 1
ATOM 1647 C CA . ASN A 1 211 ? -22.705 17.653 61.050 1.00 85.88 211 ASN A CA 1
ATOM 1648 C C . ASN A 1 211 ? -22.344 16.419 60.216 1.00 85.88 211 ASN A C 1
ATOM 1650 O O . ASN A 1 211 ? -21.731 16.566 59.162 1.00 85.88 211 ASN A O 1
ATOM 1654 N N . SER A 1 212 ? -22.745 15.218 60.639 1.00 85.31 212 SER A N 1
ATOM 1655 C CA . SER A 1 212 ? -22.529 13.987 59.874 1.00 85.31 212 SER A CA 1
ATOM 1656 C C . SER A 1 212 ? -23.347 13.973 58.582 1.00 85.31 212 SER A C 1
ATOM 1658 O O . SER A 1 212 ? -22.825 13.591 57.538 1.00 85.31 212 SER A O 1
ATOM 1660 N N . PHE A 1 213 ? -24.583 14.476 58.620 1.00 88.94 213 PHE A N 1
ATOM 1661 C CA . PHE A 1 213 ? -25.445 14.617 57.453 1.00 88.94 213 PHE A CA 1
ATOM 1662 C C . PHE A 1 213 ? -24.910 15.674 56.485 1.00 88.94 213 PHE A C 1
ATOM 1664 O O . PHE A 1 213 ? -24.802 15.411 55.292 1.00 88.94 213 PHE A O 1
ATOM 1671 N N . LEU A 1 214 ? -24.503 16.847 56.982 1.00 92.94 214 LEU A N 1
ATOM 1672 C CA . LEU A 1 214 ? -23.885 17.888 56.158 1.00 92.94 214 LEU A CA 1
ATOM 1673 C C . LEU A 1 214 ? -22.559 17.423 55.553 1.00 92.94 214 LEU A C 1
ATOM 1675 O O . LEU A 1 214 ? -22.295 17.714 54.391 1.00 92.94 214 LEU A O 1
ATOM 1679 N N . ALA A 1 215 ? -21.752 16.664 56.296 1.00 89.56 215 ALA A N 1
ATOM 1680 C CA . ALA A 1 215 ? -20.522 16.079 55.776 1.00 89.56 215 ALA A CA 1
ATOM 1681 C C . ALA A 1 215 ? -20.804 15.020 54.701 1.00 89.56 215 ALA A C 1
ATOM 1683 O O . ALA A 1 215 ? -20.128 15.002 53.677 1.00 89.56 215 ALA A O 1
ATOM 1684 N N . GLN A 1 216 ? -21.817 14.167 54.893 1.00 90.50 216 GLN A N 1
ATOM 1685 C CA . GLN A 1 216 ? -22.246 13.199 53.879 1.00 90.50 216 GLN A CA 1
ATOM 1686 C C . GLN A 1 216 ? -22.810 13.886 52.633 1.00 90.50 216 GLN A C 1
ATOM 1688 O O . GLN A 1 216 ? -22.492 13.468 51.526 1.00 90.50 216 GLN A O 1
ATOM 1693 N N . LEU A 1 217 ? -23.589 14.956 52.793 1.00 91.44 217 LEU A N 1
ATOM 1694 C CA . LEU A 1 217 ? -24.133 15.727 51.680 1.00 91.44 217 LEU A CA 1
ATOM 1695 C C . LEU A 1 217 ? -23.034 16.483 50.927 1.00 91.44 217 LEU A C 1
ATOM 1697 O O . LEU A 1 217 ? -23.001 16.443 49.704 1.00 91.44 217 LEU A O 1
ATOM 1701 N N . ALA A 1 218 ? -22.107 17.127 51.640 1.00 90.56 218 ALA A N 1
ATOM 1702 C CA . ALA A 1 218 ? -20.954 17.792 51.038 1.00 90.56 218 ALA A CA 1
ATOM 1703 C C . ALA A 1 218 ? -20.059 16.792 50.299 1.00 90.56 218 ALA A C 1
ATOM 1705 O O . ALA A 1 218 ? -19.597 17.080 49.200 1.00 90.56 218 ALA A O 1
ATOM 1706 N N . LYS A 1 219 ? -19.867 15.595 50.868 1.00 91.19 219 LYS A N 1
ATOM 1707 C CA . LYS A 1 219 ? -19.155 14.500 50.211 1.00 91.19 219 LYS A CA 1
ATOM 1708 C C . LYS A 1 219 ? -19.888 14.027 48.955 1.00 91.19 219 LYS A C 1
ATOM 1710 O O . LYS A 1 219 ? -19.253 13.928 47.917 1.00 91.19 219 LYS A O 1
ATOM 1715 N N . GLY A 1 220 ? -21.201 13.809 49.024 1.00 92.94 220 GLY A N 1
ATOM 1716 C CA . GLY A 1 220 ? -22.008 13.414 47.867 1.00 92.94 220 GLY A CA 1
ATOM 1717 C C . GLY A 1 220 ? -21.977 14.459 46.750 1.00 92.94 220 GLY A C 1
ATOM 1718 O O . GLY A 1 220 ? -21.702 14.120 45.608 1.00 92.94 220 GLY A O 1
ATOM 1719 N N . LEU A 1 221 ? -22.146 15.742 47.084 1.00 91.19 221 LEU A N 1
ATOM 1720 C CA . LEU A 1 221 ? -22.033 16.846 46.124 1.00 91.19 221 LEU A CA 1
ATOM 1721 C C . LEU A 1 221 ? -20.619 16.968 45.539 1.00 91.19 221 LEU A C 1
ATOM 1723 O O . LEU A 1 221 ? -20.473 17.294 44.365 1.00 91.19 221 LEU A O 1
ATOM 1727 N N . SER A 1 222 ? -19.576 16.710 46.333 1.00 89.69 222 SER A N 1
ATOM 1728 C CA . SER A 1 222 ? -18.189 16.690 45.853 1.00 89.69 222 SER A CA 1
ATOM 1729 C C . SER A 1 222 ? -17.951 15.536 44.882 1.00 89.69 222 SER A C 1
ATOM 1731 O O . SER A 1 222 ? -17.405 15.756 43.807 1.00 89.69 222 SER A O 1
ATOM 1733 N N . GLU A 1 223 ? -18.395 14.326 45.230 1.00 92.38 223 GLU A N 1
ATOM 1734 C CA . GLU A 1 223 ? -18.284 13.137 44.379 1.00 92.38 223 GLU A CA 1
ATOM 1735 C C . GLU A 1 223 ? -19.059 13.329 43.067 1.00 92.38 223 GLU A C 1
ATOM 1737 O O . GLU A 1 223 ? -18.530 13.071 41.986 1.00 92.38 223 GLU A O 1
ATOM 1742 N N . GLU A 1 224 ? -20.286 13.852 43.133 1.00 92.94 224 GLU A N 1
ATOM 1743 C CA . GLU A 1 224 ? -21.084 14.176 41.950 1.00 92.94 224 GLU A CA 1
ATOM 1744 C C . GLU A 1 224 ? -20.397 15.239 41.081 1.00 92.94 224 GLU A C 1
ATOM 1746 O O . GLU A 1 224 ? -20.261 15.037 39.873 1.00 92.94 224 GLU A O 1
ATOM 1751 N N . ASN A 1 225 ? -19.880 16.321 41.671 1.00 89.12 225 ASN A N 1
ATOM 1752 C CA . ASN A 1 225 ? -19.143 17.350 40.935 1.00 89.12 225 ASN A CA 1
ATOM 1753 C C . ASN A 1 225 ? -17.865 16.806 40.280 1.00 89.12 225 ASN A C 1
ATOM 1755 O O . ASN A 1 225 ? -17.584 17.153 39.133 1.00 89.12 225 ASN A O 1
ATOM 1759 N N . GLU A 1 226 ? -17.118 15.923 40.948 1.00 88.88 226 GLU A N 1
ATOM 1760 C CA . GLU A 1 226 ? -15.956 15.245 40.361 1.00 88.88 226 GLU A CA 1
ATOM 1761 C C . GLU A 1 226 ? -16.361 14.364 39.173 1.00 88.88 226 GLU A C 1
ATOM 1763 O O . GLU A 1 226 ? -15.704 14.389 38.128 1.00 88.88 226 GLU A O 1
ATOM 1768 N N . THR A 1 227 ? -17.472 13.626 39.285 1.00 90.44 227 THR A N 1
ATOM 1769 C CA . THR A 1 227 ? -17.966 12.804 38.171 1.00 90.44 227 THR A CA 1
ATOM 1770 C C . THR A 1 227 ? -18.414 13.651 36.980 1.00 90.44 227 THR A C 1
ATOM 1772 O O . THR A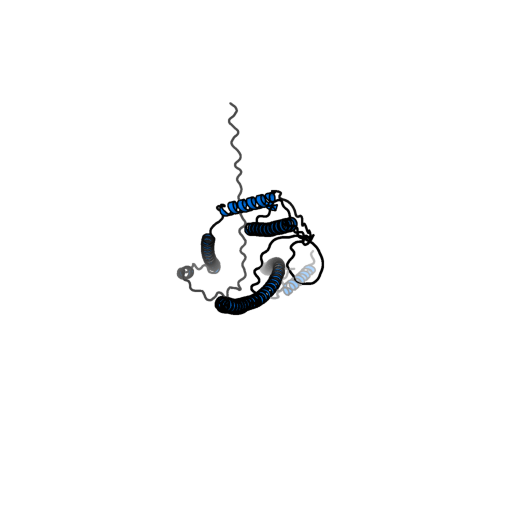 1 227 ? -18.094 13.315 35.837 1.00 90.44 227 THR A O 1
ATOM 1775 N N . LEU A 1 228 ? -19.105 14.771 37.225 1.00 89.19 228 LEU A N 1
ATOM 1776 C CA . LEU A 1 228 ? -19.532 15.704 36.183 1.00 89.19 228 LEU A CA 1
ATOM 1777 C C . LEU A 1 228 ? -18.329 16.342 35.498 1.00 89.19 228 LEU A C 1
ATOM 1779 O O . LEU A 1 228 ? -18.261 16.366 34.272 1.00 89.19 228 LEU A O 1
ATOM 1783 N N . LEU A 1 229 ? -17.347 16.789 36.275 1.00 86.38 229 LEU A N 1
ATOM 1784 C CA . LEU A 1 229 ? -16.119 17.363 35.753 1.00 86.38 229 LEU A CA 1
ATOM 1785 C C . LEU A 1 229 ? -15.369 16.344 34.880 1.00 86.38 229 LEU A C 1
ATOM 1787 O O . LEU A 1 229 ? -14.978 16.661 33.755 1.00 86.38 229 LEU A O 1
ATOM 1791 N N . ALA A 1 230 ? -15.245 15.092 35.330 1.00 86.75 230 ALA A N 1
ATOM 1792 C CA . ALA A 1 230 ? -14.623 14.026 34.546 1.00 86.75 230 ALA A CA 1
ATOM 1793 C C . ALA A 1 230 ? -15.365 13.764 33.223 1.00 86.75 230 ALA A C 1
ATOM 1795 O O . ALA A 1 230 ? -14.731 13.571 32.180 1.00 86.75 230 ALA A O 1
ATOM 1796 N N . LEU A 1 231 ? -16.702 13.788 33.240 1.00 91.12 231 LEU A N 1
ATOM 1797 C CA . LEU A 1 231 ? -17.515 13.664 32.031 1.00 91.12 231 LEU A CA 1
ATOM 1798 C C . LEU A 1 231 ? -17.284 14.834 31.075 1.00 91.12 231 LEU A C 1
ATOM 1800 O O . LEU A 1 231 ? -17.046 14.587 29.894 1.00 91.12 231 LEU A O 1
ATOM 1804 N N . VAL A 1 232 ? -17.283 16.076 31.568 1.00 88.62 232 VAL A N 1
ATOM 1805 C CA . VAL A 1 232 ? -17.049 17.270 30.740 1.00 88.62 232 VAL A CA 1
ATOM 1806 C C . VAL A 1 232 ? -15.661 17.223 30.099 1.00 88.62 232 VAL A C 1
ATOM 1808 O O . VAL A 1 232 ? -15.537 17.423 28.889 1.00 88.62 232 VAL A O 1
ATOM 1811 N N . HIS A 1 233 ? -14.619 16.860 30.851 1.00 85.69 233 HIS A N 1
ATOM 1812 C CA . HIS A 1 233 ? -13.278 16.691 30.285 1.00 85.69 233 HIS A CA 1
ATOM 1813 C C . HIS A 1 233 ? -13.221 15.585 29.233 1.00 85.69 233 HIS A C 1
ATOM 1815 O O . HIS A 1 233 ? -12.619 15.779 28.176 1.00 85.69 233 HIS A O 1
ATOM 1821 N N . LYS A 1 234 ? -13.884 14.447 29.471 1.00 88.88 234 LYS A N 1
ATOM 1822 C CA . LYS A 1 234 ? -13.970 13.365 28.484 1.00 88.88 234 LYS A CA 1
ATOM 1823 C C . LYS A 1 234 ? -14.688 13.819 27.213 1.00 88.88 234 LYS A C 1
ATOM 1825 O O . LYS A 1 234 ? -14.232 13.501 26.113 1.00 88.88 234 LYS A O 1
ATOM 1830 N N . THR A 1 235 ? -15.788 14.563 27.341 1.00 89.12 235 THR A N 1
ATOM 1831 C CA . THR A 1 235 ? -16.513 15.100 26.183 1.00 89.12 235 THR A CA 1
ATOM 1832 C C . THR A 1 235 ? -15.685 16.132 25.433 1.00 89.12 235 THR A C 1
ATOM 1834 O O . THR A 1 235 ? -15.617 16.058 24.212 1.00 89.12 235 THR A O 1
ATOM 1837 N N . ASN A 1 236 ? -14.985 17.023 26.140 1.00 87.62 236 ASN A N 1
ATOM 1838 C CA . ASN A 1 236 ? -14.115 18.020 25.527 1.00 87.62 236 ASN A CA 1
ATOM 1839 C C . ASN A 1 236 ? -12.952 17.343 24.784 1.00 87.62 236 ASN A C 1
ATOM 1841 O O . ASN A 1 236 ? -12.733 17.606 23.611 1.00 87.62 236 ASN A O 1
ATOM 1845 N N . SER A 1 237 ? -12.277 16.373 25.408 1.00 85.88 237 SER A N 1
ATOM 1846 C CA . SER A 1 237 ? -11.225 15.583 24.755 1.00 85.88 237 SER A CA 1
ATOM 1847 C C . SER A 1 237 ? -11.734 14.833 23.517 1.00 85.88 237 SER A C 1
ATOM 1849 O O . SER A 1 237 ? -11.057 14.821 22.491 1.00 85.88 237 SER A O 1
ATOM 1851 N N . SER A 1 238 ? -12.944 14.267 23.570 1.00 86.88 238 SER A N 1
ATOM 1852 C CA . SER A 1 238 ? -13.553 13.592 22.415 1.00 86.88 238 SER A CA 1
ATOM 1853 C C . SER A 1 238 ? -13.885 14.577 21.289 1.00 86.88 238 SER A C 1
ATOM 1855 O O . SER A 1 238 ? -13.629 14.277 20.127 1.00 86.88 238 SER A O 1
ATOM 1857 N N . LEU A 1 239 ? -14.415 15.762 21.612 1.00 86.06 239 LEU A N 1
ATOM 1858 C CA . LEU A 1 239 ? -14.690 16.821 20.635 1.00 86.06 239 LEU A CA 1
ATOM 1859 C C . LEU A 1 239 ? -13.398 17.361 20.009 1.00 86.06 239 LEU A C 1
ATOM 1861 O O . LEU A 1 239 ? -13.345 17.517 18.792 1.00 86.06 239 LEU A O 1
ATOM 1865 N N . LYS A 1 240 ? -12.338 17.571 20.801 1.00 85.38 240 LYS A N 1
ATOM 1866 C CA . LYS A 1 240 ? -10.996 17.925 20.304 1.00 85.38 240 LYS A CA 1
ATOM 1867 C C . LYS A 1 240 ? -10.460 16.863 19.348 1.00 85.38 240 LYS A C 1
ATOM 1869 O O . LYS A 1 240 ? -10.033 17.183 18.248 1.00 85.38 240 LYS A O 1
ATOM 1874 N N . HIS A 1 241 ? -10.577 15.588 19.719 1.00 84.56 241 HIS A N 1
ATOM 1875 C CA . HIS A 1 241 ? -10.129 14.486 18.873 1.00 84.56 241 HIS A CA 1
ATOM 1876 C C . HIS A 1 241 ? -10.909 14.388 17.553 1.00 84.56 241 HIS A C 1
ATOM 1878 O O . HIS A 1 241 ? -10.301 14.217 16.504 1.00 84.56 241 HIS A O 1
ATOM 1884 N N . 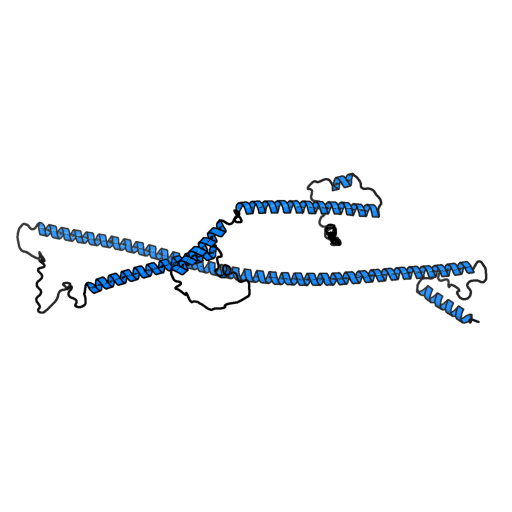MET A 1 242 ? -12.240 14.529 17.585 1.00 80.50 242 MET A N 1
ATOM 1885 C CA . MET A 1 242 ? -13.072 14.480 16.372 1.00 80.50 242 MET A CA 1
ATOM 1886 C C . MET A 1 242 ? -12.880 15.696 15.466 1.00 80.50 242 MET A C 1
ATOM 1888 O O . MET A 1 242 ? -12.989 15.577 14.251 1.00 80.50 242 MET A O 1
ATOM 1892 N N . SER A 1 243 ? -12.637 16.865 16.055 1.00 81.38 243 SER A N 1
ATOM 1893 C CA . SER A 1 243 ? -12.420 18.102 15.307 1.00 81.38 243 SER A CA 1
ATOM 1894 C C . SER A 1 243 ? -10.995 18.242 14.775 1.00 81.38 243 SER A C 1
ATOM 1896 O O . SER A 1 243 ? -10.785 19.005 13.842 1.00 81.38 243 SER A O 1
ATOM 1898 N N . GLY A 1 244 ? -10.027 17.513 15.343 1.00 79.06 244 GLY A N 1
ATOM 1899 C CA . GLY A 1 244 ? -8.605 17.710 15.057 1.00 79.06 244 GLY A CA 1
ATOM 1900 C C . GLY A 1 244 ? -8.052 19.014 15.638 1.00 79.06 244 GLY A C 1
ATOM 1901 O O . GLY A 1 244 ? -6.970 19.435 15.248 1.00 79.06 244 GLY A O 1
ATOM 1902 N N . TRP A 1 245 ? -8.787 19.660 16.549 1.00 77.25 245 TRP A N 1
ATOM 1903 C CA . TRP A 1 245 ? -8.389 20.931 17.141 1.00 77.25 245 TRP A CA 1
ATOM 1904 C C . TRP A 1 245 ? -7.275 20.719 18.171 1.00 77.25 245 TRP A C 1
ATOM 1906 O O . TRP A 1 245 ? -7.537 20.282 19.299 1.00 77.25 245 TRP A O 1
ATOM 1916 N N . ASP A 1 246 ? -6.039 21.029 17.779 1.00 73.25 246 ASP A N 1
ATOM 1917 C CA . ASP A 1 246 ? -4.911 21.187 18.693 1.00 73.25 246 ASP A CA 1
ATOM 1918 C C . ASP A 1 246 ? -4.677 22.679 18.963 1.00 73.25 246 ASP A C 1
ATOM 1920 O O . ASP A 1 246 ? -4.658 23.507 18.053 1.00 73.25 246 ASP A O 1
ATOM 1924 N N . LYS A 1 247 ? -4.487 23.033 20.237 1.00 62.41 247 LYS A N 1
ATOM 1925 C CA . LYS A 1 247 ? -4.238 24.419 20.668 1.00 62.41 247 LYS A CA 1
ATOM 1926 C C . LYS A 1 247 ? -2.946 24.989 20.069 1.00 62.41 247 LYS A C 1
ATOM 1928 O O . LYS A 1 247 ? -2.758 26.199 20.093 1.00 62.41 247 LYS A O 1
ATOM 1933 N N . SER A 1 248 ? -2.065 24.128 19.556 1.00 55.84 248 SER A N 1
ATOM 1934 C CA . SER A 1 248 ? -0.826 24.511 18.877 1.00 55.84 248 SER A CA 1
ATOM 1935 C C . SER A 1 248 ? -1.032 25.181 17.520 1.00 55.84 248 SER A C 1
ATOM 1937 O O . SER A 1 248 ? -0.101 25.819 17.040 1.00 55.84 248 SER A O 1
ATOM 1939 N N . ASP A 1 249 ? -2.208 25.040 16.901 1.00 48.97 249 ASP A N 1
ATOM 1940 C CA . ASP A 1 249 ? -2.440 25.534 15.537 1.00 48.97 249 ASP A CA 1
ATOM 1941 C C . ASP A 1 249 ? -2.996 26.968 15.485 1.00 48.97 249 ASP A C 1
ATOM 1943 O O . ASP A 1 249 ? -2.977 27.587 14.420 1.00 48.97 249 ASP A O 1
ATOM 1947 N N . ASP A 1 250 ? -3.457 27.520 16.614 1.00 47.38 250 ASP A N 1
ATOM 1948 C CA . ASP A 1 250 ? -4.023 28.881 16.688 1.00 47.38 250 ASP A CA 1
ATOM 1949 C C . ASP A 1 250 ? -2.964 29.960 16.996 1.00 47.38 250 ASP A C 1
ATOM 1951 O O . ASP A 1 250 ? -3.158 31.135 16.688 1.00 47.38 250 ASP A O 1
ATOM 1955 N N . ASP A 1 251 ? -1.799 29.571 17.530 1.00 42.59 251 ASP A N 1
ATOM 1956 C CA . ASP A 1 251 ? -0.688 30.493 17.783 1.00 42.59 251 ASP A CA 1
ATOM 1957 C C . ASP A 1 251 ? 0.273 30.467 16.585 1.00 42.59 251 ASP A C 1
ATOM 1959 O O . ASP A 1 251 ? 1.198 29.660 16.492 1.00 42.59 251 ASP A O 1
ATOM 1963 N N . GLY A 1 252 ? -0.023 31.318 15.599 1.00 41.00 252 GLY A N 1
ATOM 1964 C CA . GLY A 1 252 ? 0.634 31.401 14.295 1.00 41.00 252 GLY A CA 1
ATOM 1965 C C . GLY A 1 252 ? 2.130 31.733 14.333 1.00 41.00 252 GLY A C 1
ATOM 1966 O O . GLY A 1 252 ? 2.549 32.799 13.882 1.00 41.00 252 GLY A O 1
ATOM 1967 N N . VAL A 1 253 ? 2.961 30.783 14.761 1.00 34.66 253 VAL A N 1
ATOM 1968 C CA . VAL A 1 253 ? 4.413 30.803 14.579 1.00 34.66 253 VAL A CA 1
ATOM 1969 C C . VAL A 1 253 ? 4.834 29.550 13.822 1.00 34.66 253 VAL A C 1
ATOM 1971 O O . VAL A 1 253 ? 5.038 28.468 14.366 1.00 34.66 253 VAL A O 1
ATOM 1974 N N . LYS A 1 254 ? 5.024 29.728 12.513 1.00 41.69 254 LYS A N 1
ATOM 1975 C CA . LYS A 1 254 ? 5.835 28.824 11.699 1.00 41.69 254 LYS A CA 1
ATOM 1976 C C . LYS A 1 254 ? 7.230 28.719 12.321 1.00 41.69 254 LYS A C 1
ATOM 1978 O O . LYS A 1 254 ? 7.970 29.699 12.300 1.00 41.69 254 LYS A O 1
ATOM 1983 N N . GLY A 1 255 ? 7.632 27.527 12.751 1.00 29.70 255 GLY A N 1
ATOM 1984 C CA . GLY A 1 255 ? 9.053 27.208 12.863 1.00 29.70 255 GLY A CA 1
ATOM 1985 C C . GLY A 1 255 ? 9.430 26.214 13.949 1.00 29.70 255 GLY A C 1
ATOM 1986 O O . GLY A 1 255 ? 9.516 26.569 15.113 1.00 29.70 255 GLY A O 1
ATOM 1987 N N . GLY A 1 256 ? 9.837 25.021 13.514 1.00 28.23 256 GLY A N 1
ATOM 1988 C CA . GLY A 1 256 ? 10.968 24.331 14.132 1.00 28.23 256 GLY A CA 1
ATOM 1989 C C . GLY A 1 256 ? 10.642 23.380 15.279 1.00 28.23 256 GLY A C 1
ATOM 1990 O O . GLY A 1 256 ? 10.394 23.782 16.405 1.00 28.23 256 GLY A O 1
ATOM 1991 N N . ALA A 1 257 ? 10.759 22.091 14.963 1.00 40.75 257 ALA A N 1
ATOM 1992 C CA . ALA A 1 257 ? 11.201 21.008 15.835 1.00 40.75 257 ALA A CA 1
ATOM 1993 C C . ALA A 1 257 ? 11.526 21.384 17.297 1.00 40.75 257 ALA A C 1
ATOM 1995 O O . ALA A 1 257 ? 12.617 21.862 17.603 1.00 40.75 257 ALA A O 1
ATOM 1996 N N . ALA A 1 258 ? 10.642 20.999 18.213 1.00 32.06 258 ALA A N 1
ATOM 1997 C CA . ALA A 1 258 ? 11.016 20.713 19.588 1.00 32.06 258 ALA A CA 1
ATOM 1998 C C . ALA A 1 258 ? 10.225 19.498 20.070 1.00 32.06 258 ALA A C 1
ATOM 2000 O O . ALA A 1 258 ? 9.108 19.578 20.566 1.00 32.06 258 ALA A O 1
ATOM 2001 N N . THR A 1 259 ? 10.853 18.340 19.905 1.00 40.38 259 THR A N 1
ATOM 2002 C CA . THR A 1 259 ? 10.583 17.146 20.692 1.00 40.38 259 THR A CA 1
ATOM 2003 C C . THR A 1 259 ? 10.593 17.493 22.182 1.00 40.38 259 THR A C 1
ATOM 2005 O O . THR A 1 259 ? 11.665 17.657 22.766 1.00 40.38 259 THR A O 1
ATOM 2008 N N . THR A 1 260 ? 9.433 17.532 22.827 1.00 36.19 260 THR A N 1
ATOM 2009 C CA . THR A 1 260 ? 9.336 17.420 24.283 1.00 36.19 260 THR A CA 1
ATOM 2010 C C . THR A 1 260 ? 8.958 15.986 24.629 1.00 36.19 260 THR A C 1
ATOM 2012 O O . THR A 1 260 ? 7.808 15.617 24.838 1.00 36.19 260 THR A O 1
ATOM 2015 N N . LYS A 1 261 ? 9.992 15.141 24.707 1.00 39.62 261 LYS A N 1
ATOM 2016 C CA . LYS A 1 261 ? 9.962 13.993 25.613 1.00 39.62 261 LYS A CA 1
ATOM 2017 C C . LYS A 1 261 ? 9.781 14.547 27.027 1.00 39.62 261 LYS A C 1
ATOM 2019 O O . LYS A 1 261 ? 10.724 15.085 27.598 1.00 39.62 261 LYS A O 1
ATOM 2024 N N . GLY A 1 262 ? 8.577 14.408 27.560 1.00 30.38 262 GLY A N 1
ATOM 2025 C CA . GLY A 1 262 ? 8.257 14.610 28.963 1.00 30.38 262 GLY A CA 1
ATOM 2026 C C . GLY A 1 262 ? 7.398 13.446 29.425 1.00 30.38 262 GLY A C 1
ATOM 2027 O O . GLY A 1 262 ? 6.217 13.381 29.106 1.00 30.38 262 GLY A O 1
ATOM 2028 N N . ASP A 1 263 ? 8.026 12.511 30.130 1.00 37.69 263 ASP A N 1
ATOM 2029 C CA . ASP A 1 263 ? 7.360 11.542 30.998 1.00 37.69 263 ASP A CA 1
ATOM 2030 C C . ASP A 1 263 ? 6.320 12.270 31.863 1.00 37.69 263 ASP A C 1
ATOM 2032 O O . ASP A 1 263 ? 6.633 13.289 32.482 1.00 37.69 263 ASP A O 1
ATOM 2036 N N . GLY A 1 264 ? 5.081 11.781 31.904 1.00 34.56 264 GLY A N 1
ATOM 2037 C CA . GLY A 1 264 ? 4.019 12.541 32.553 1.00 34.56 264 GLY A CA 1
ATOM 2038 C C . GLY A 1 264 ? 2.709 11.793 32.708 1.00 34.56 264 GLY A C 1
ATOM 2039 O O . GLY A 1 264 ? 1.689 12.203 32.169 1.00 34.56 264 GLY A O 1
ATOM 2040 N N . HIS A 1 265 ? 2.697 10.751 33.537 1.00 34.91 265 HIS A N 1
ATOM 2041 C CA . HIS A 1 265 ? 1.501 10.331 34.285 1.00 34.91 265 HIS A CA 1
ATOM 2042 C C . HIS A 1 265 ? 1.090 11.401 35.323 1.00 34.91 265 HIS A C 1
ATOM 2044 O O . HIS A 1 265 ? 0.857 11.113 36.493 1.00 34.91 265 HIS A O 1
ATOM 2050 N N . ALA A 1 266 ? 1.019 12.661 34.906 1.00 34.16 266 ALA A N 1
ATOM 2051 C CA . ALA A 1 266 ? 0.501 13.751 35.706 1.00 34.16 266 ALA A CA 1
ATOM 2052 C C . ALA A 1 266 ? -0.805 14.187 35.053 1.00 34.16 266 ALA A C 1
ATOM 2054 O O . ALA A 1 266 ? -0.820 14.959 34.098 1.00 34.16 266 ALA A O 1
ATOM 2055 N N . ILE A 1 267 ? -1.910 13.656 35.573 1.00 38.91 267 ILE A N 1
ATOM 2056 C CA . ILE A 1 267 ? -3.224 14.276 35.426 1.00 38.91 267 ILE A CA 1
ATOM 2057 C C . ILE A 1 267 ? -3.100 15.630 36.130 1.00 38.91 267 ILE A C 1
ATOM 2059 O O . ILE A 1 267 ? -3.303 15.740 37.336 1.00 38.91 267 ILE A O 1
ATOM 2063 N N . ALA A 1 268 ? -2.652 16.646 35.397 1.00 39.97 268 ALA A N 1
ATOM 2064 C CA . ALA A 1 268 ? -2.719 18.015 35.856 1.00 39.97 268 ALA A CA 1
ATOM 2065 C C . ALA A 1 268 ? -4.192 18.420 35.798 1.00 39.97 268 ALA A C 1
ATOM 2067 O O . ALA A 1 268 ? -4.727 18.734 34.738 1.00 39.97 268 ALA A O 1
ATOM 2068 N N . LEU A 1 269 ? -4.856 18.382 36.946 1.00 43.72 269 LEU A N 1
ATOM 2069 C CA . LEU A 1 269 ? -5.987 19.255 37.203 1.00 43.72 269 LEU A CA 1
ATOM 2070 C C . LEU A 1 269 ? -5.678 20.076 38.459 1.00 43.72 269 LEU A C 1
ATOM 2072 O O . LEU A 1 269 ? -5.106 19.521 39.398 1.00 43.72 269 LEU A O 1
ATOM 2076 N N . PRO A 1 270 ? -6.025 21.376 38.485 1.00 48.91 270 PRO A N 1
ATOM 2077 C CA . PRO A 1 270 ? -7.138 21.975 37.748 1.00 48.91 270 PRO A CA 1
ATOM 2078 C C . PRO A 1 270 ? -6.726 23.120 36.804 1.00 48.91 270 PRO A C 1
ATOM 2080 O O . PRO A 1 270 ? -6.077 24.076 37.222 1.00 48.91 270 PRO A O 1
ATOM 2083 N N . GLY A 1 271 ? -7.190 23.068 35.552 1.00 56.94 271 GLY A N 1
ATOM 2084 C CA . GLY A 1 271 ? -7.574 24.300 34.855 1.00 56.94 271 GLY A CA 1
ATOM 2085 C C . GLY A 1 271 ? -8.844 24.813 35.526 1.00 56.94 271 GLY A C 1
ATOM 2086 O O . GLY A 1 271 ? -9.692 24.010 35.929 1.00 56.94 271 GLY A O 1
ATOM 2087 N N . ASN A 1 272 ? -8.948 26.117 35.742 1.00 70.62 272 ASN A N 1
ATOM 2088 C CA . ASN A 1 272 ? -10.132 26.687 36.373 1.00 70.62 272 ASN A CA 1
ATOM 2089 C C . ASN A 1 272 ? -11.379 26.394 35.486 1.00 70.62 272 ASN A C 1
ATOM 2091 O O . ASN A 1 272 ? -11.262 26.042 34.309 1.00 70.62 272 ASN A O 1
ATOM 2095 N N . ALA A 1 273 ? -12.592 26.481 36.039 1.00 76.44 273 ALA A N 1
ATOM 2096 C CA . ALA A 1 273 ? -13.810 26.193 35.266 1.00 76.44 273 ALA A CA 1
ATOM 2097 C C . ALA A 1 273 ? -13.976 27.124 34.043 1.00 76.44 273 ALA A C 1
ATOM 2099 O O . ALA A 1 273 ? -14.618 26.747 33.063 1.00 76.44 273 ALA A O 1
ATOM 2100 N N . GLU A 1 274 ? -13.370 28.312 34.089 1.00 80.81 274 GLU A N 1
ATOM 2101 C CA . GLU A 1 274 ? -13.376 29.301 33.007 1.00 80.81 274 GLU A CA 1
ATOM 2102 C C . GLU A 1 274 ? -12.458 28.875 31.841 1.00 80.81 274 GLU A C 1
ATOM 2104 O O . GLU A 1 274 ? -12.834 29.006 30.679 1.00 80.81 274 GLU A O 1
ATOM 2109 N N . ASP A 1 275 ? -11.309 28.256 32.119 1.00 80.88 275 ASP A N 1
ATOM 2110 C CA . ASP A 1 275 ? -10.365 27.702 31.144 1.00 80.88 275 ASP A CA 1
ATOM 2111 C C . ASP A 1 275 ? -11.020 26.539 30.391 1.00 80.88 275 ASP A C 1
ATOM 2113 O O . ASP A 1 275 ? -10.889 26.396 29.179 1.00 80.88 275 ASP A O 1
ATOM 2117 N N . LEU A 1 276 ? -11.776 25.698 31.103 1.00 83.12 276 LEU A N 1
ATOM 2118 C CA . LEU A 1 276 ? -12.528 24.614 30.476 1.00 83.12 276 LEU A CA 1
ATOM 2119 C C . LEU A 1 276 ? -13.658 25.148 29.586 1.00 83.12 276 LEU A C 1
ATOM 2121 O O . LEU A 1 276 ? -13.885 24.602 28.507 1.00 83.12 276 LEU A O 1
ATOM 2125 N N . ALA A 1 277 ? -14.348 26.204 30.023 1.00 84.94 277 ALA A N 1
ATOM 2126 C CA . ALA A 1 277 ? -15.403 26.845 29.244 1.00 84.94 277 ALA A CA 1
ATOM 2127 C C . ALA A 1 277 ? -14.848 27.480 27.958 1.00 84.94 277 ALA A C 1
ATOM 2129 O O . ALA A 1 277 ? -15.344 27.189 26.873 1.00 84.94 277 ALA A O 1
ATOM 2130 N N . THR A 1 278 ? -13.765 28.255 28.062 1.00 86.19 278 THR A N 1
ATOM 2131 C CA . THR A 1 278 ? -13.084 28.863 26.903 1.00 86.19 278 THR A CA 1
ATOM 2132 C C . THR A 1 278 ? -12.543 27.815 25.924 1.00 86.19 278 THR A C 1
ATOM 2134 O O . THR A 1 278 ? -12.669 27.973 24.706 1.00 86.19 278 THR A O 1
ATOM 2137 N N . ASP A 1 279 ? -12.020 26.694 26.425 1.00 84.62 279 ASP A N 1
ATOM 2138 C CA . ASP A 1 279 ? -11.612 25.557 25.594 1.00 84.62 279 ASP A CA 1
ATOM 2139 C C . ASP A 1 279 ? -12.783 24.905 24.862 1.00 84.62 279 ASP A C 1
ATOM 2141 O O . ASP A 1 279 ? -12.646 24.497 23.712 1.00 84.62 279 ASP A O 1
ATOM 2145 N N . MET A 1 280 ? -13.935 24.766 25.514 1.00 85.50 280 MET A N 1
ATOM 2146 C CA . MET A 1 280 ? -15.115 24.208 24.858 1.00 85.50 280 MET A CA 1
ATOM 2147 C C . MET A 1 280 ? -15.678 25.167 23.806 1.00 85.50 280 MET A C 1
ATOM 2149 O O . MET A 1 280 ? -16.012 24.721 22.709 1.00 85.50 280 MET A O 1
ATOM 2153 N N . ASP A 1 281 ? -15.736 26.467 24.096 1.00 88.69 281 ASP A N 1
ATOM 2154 C CA . ASP A 1 281 ? -16.232 27.477 23.156 1.00 88.69 281 ASP A CA 1
ATOM 2155 C C . ASP A 1 281 ? -15.365 27.568 21.893 1.00 88.69 281 ASP A C 1
ATOM 2157 O O . ASP A 1 281 ? -15.889 27.674 20.782 1.00 88.69 281 ASP A O 1
ATOM 2161 N N . SER A 1 282 ? -14.044 27.450 22.034 1.00 88.25 282 SER A N 1
ATOM 2162 C CA . SER A 1 282 ? -13.108 27.449 20.902 1.00 88.25 282 SER A CA 1
ATOM 2163 C C . SER A 1 282 ? -13.219 26.187 20.037 1.00 88.25 282 SER A C 1
ATOM 2165 O O . SER A 1 282 ? -13.329 26.300 18.813 1.00 88.25 282 SER A O 1
ATOM 2167 N N . VAL A 1 283 ? -13.313 24.994 20.639 1.00 89.00 283 VAL A N 1
ATOM 2168 C CA . VAL A 1 283 ? -13.570 23.736 19.904 1.00 89.00 283 VAL A CA 1
ATOM 2169 C C . VAL A 1 283 ? -14.898 23.792 19.151 1.00 89.00 283 VAL A C 1
ATOM 2171 O O . VAL A 1 283 ? -14.978 23.412 17.981 1.00 89.00 283 VAL A O 1
ATOM 2174 N N . LEU A 1 284 ? -15.957 24.276 19.804 1.00 88.19 284 LEU A N 1
ATOM 2175 C CA . LEU A 1 284 ? -17.273 24.422 19.183 1.00 88.19 284 LEU A CA 1
ATOM 2176 C C . LEU A 1 284 ? -17.255 25.469 18.060 1.00 88.19 284 LEU A C 1
ATOM 2178 O O . LEU A 1 284 ? -17.894 25.264 17.027 1.00 88.19 284 LEU A O 1
ATOM 2182 N N . GLY A 1 285 ? -16.493 26.553 18.217 1.00 86.44 285 GLY A N 1
ATOM 2183 C CA . GLY A 1 285 ? -16.245 27.545 17.170 1.00 86.44 285 GLY A CA 1
ATOM 2184 C C . GLY A 1 285 ? -15.515 26.961 15.955 1.00 86.44 285 GLY A C 1
ATOM 2185 O O . GLY A 1 285 ? -15.913 27.214 14.812 1.00 86.44 285 GLY A O 1
ATOM 2186 N N . HIS A 1 286 ? -14.504 26.120 16.178 1.00 84.44 286 HIS A N 1
ATOM 2187 C CA . HIS A 1 286 ? -13.791 25.420 15.110 1.00 84.44 286 HIS A CA 1
ATOM 2188 C C . HIS A 1 286 ? -14.698 24.416 14.381 1.00 84.44 286 HIS A C 1
ATOM 2190 O O . HIS A 1 286 ? -14.775 24.431 13.153 1.00 84.44 286 HIS A O 1
ATOM 2196 N N . LEU A 1 287 ? -15.472 23.611 15.119 1.00 82.62 287 LEU A N 1
ATOM 2197 C CA . LEU A 1 287 ? -16.465 22.696 14.544 1.00 82.62 287 LEU A CA 1
ATOM 2198 C C . LEU A 1 287 ? -17.528 23.435 13.733 1.00 82.62 287 LEU A C 1
ATOM 2200 O O . LEU A 1 287 ? -17.893 22.994 12.645 1.00 82.62 287 LEU A O 1
ATOM 2204 N N . ARG A 1 288 ? -18.006 24.579 14.231 1.00 85.12 288 ARG A N 1
ATOM 2205 C CA . ARG A 1 288 ? -18.925 25.436 13.484 1.00 85.12 288 ARG A CA 1
ATOM 2206 C C . ARG A 1 288 ? -18.288 25.882 12.176 1.00 85.12 288 ARG A C 1
ATOM 2208 O O . ARG A 1 288 ? -18.914 25.719 11.140 1.00 85.12 288 ARG A O 1
ATOM 2215 N N . THR A 1 289 ? -17.053 26.377 12.220 1.00 82.69 289 THR A N 1
ATOM 2216 C CA . THR A 1 289 ? -16.315 26.808 11.025 1.00 82.69 289 THR A CA 1
ATOM 2217 C C . THR A 1 289 ? -16.168 25.668 10.020 1.00 82.69 289 THR A C 1
ATOM 2219 O O . THR A 1 289 ? -16.519 25.861 8.862 1.00 82.69 289 THR A O 1
ATOM 2222 N N . MET A 1 290 ? -15.754 24.474 10.459 1.00 78.12 290 MET A N 1
ATOM 2223 C CA . MET A 1 290 ? -15.651 23.263 9.630 1.00 78.12 290 MET A CA 1
ATOM 2224 C C . MET A 1 290 ? -16.984 22.889 8.972 1.00 78.12 290 MET A C 1
ATOM 2226 O O . MET A 1 290 ? -17.030 22.646 7.771 1.00 78.12 290 MET A O 1
ATOM 2230 N N . LEU A 1 291 ? -18.078 22.901 9.737 1.00 75.38 291 LEU A N 1
ATOM 2231 C CA . LEU A 1 291 ? -19.416 22.558 9.242 1.00 75.38 291 LEU A CA 1
ATOM 2232 C C . LEU A 1 291 ? -20.038 23.647 8.358 1.00 75.38 291 LEU A C 1
ATOM 2234 O O . LEU A 1 291 ? -20.942 23.361 7.579 1.00 75.38 291 LEU A O 1
ATOM 2238 N N . THR A 1 292 ? -19.583 24.894 8.481 1.00 75.31 292 THR A N 1
ATOM 2239 C CA . THR A 1 292 ? -20.013 26.012 7.626 1.00 75.31 292 THR A CA 1
ATOM 2240 C C . THR A 1 292 ? -19.047 26.307 6.480 1.00 75.31 292 THR A C 1
ATOM 2242 O O . THR A 1 292 ? -19.313 27.212 5.689 1.00 75.31 292 THR A O 1
ATOM 2245 N N . ASN A 1 293 ? -17.935 25.574 6.371 1.00 69.38 293 ASN A N 1
ATOM 2246 C CA . ASN A 1 293 ? -16.984 25.762 5.286 1.00 69.38 293 ASN A CA 1
ATOM 2247 C C . ASN A 1 293 ? -17.592 25.196 3.987 1.00 69.38 293 ASN A C 1
ATOM 2249 O O . ASN A 1 293 ? -17.948 24.016 3.955 1.00 69.38 293 ASN A O 1
ATOM 2253 N N . PRO A 1 294 ? -17.702 25.989 2.904 1.00 62.75 294 PRO A N 1
ATOM 2254 C CA . PRO A 1 294 ? -18.263 25.537 1.627 1.00 62.75 294 PRO A CA 1
ATOM 2255 C C . PRO A 1 294 ? -17.481 24.393 0.954 1.00 62.75 294 PRO A C 1
ATOM 2257 O O . PRO A 1 294 ? -17.929 23.875 -0.065 1.00 62.75 294 PRO A O 1
ATOM 2260 N N . SER A 1 295 ? -16.329 23.986 1.497 1.00 60.03 295 SER A N 1
ATOM 2261 C CA . SER A 1 295 ? -15.571 22.811 1.055 1.00 60.03 295 SER A CA 1
ATOM 2262 C C . SER A 1 295 ? -16.092 21.473 1.601 1.00 60.03 295 SER A C 1
ATOM 2264 O O . SER A 1 295 ? -15.620 20.425 1.154 1.00 60.03 295 SER A O 1
ATOM 2266 N N . PHE A 1 296 ? -17.055 21.468 2.533 1.00 64.44 296 PHE A N 1
ATOM 2267 C CA . PHE A 1 296 ? -17.661 20.236 3.045 1.00 64.44 296 PHE A CA 1
ATOM 2268 C C . PHE A 1 296 ? -18.703 19.704 2.053 1.00 64.44 296 PHE A C 1
ATOM 2270 O O . PHE A 1 296 ? -19.902 19.968 2.139 1.00 64.44 296 PHE A O 1
ATOM 2277 N N . VAL A 1 297 ? -18.209 18.979 1.055 1.00 66.94 297 VAL A N 1
ATOM 2278 C CA . VAL A 1 297 ? -19.017 18.320 0.029 1.00 66.94 297 VAL A CA 1
ATOM 2279 C C . VAL A 1 297 ? -19.536 16.987 0.588 1.00 66.94 297 VAL A C 1
ATOM 2281 O O . VAL A 1 297 ? -18.731 16.211 1.111 1.00 66.94 297 VAL A O 1
ATOM 2284 N N . PRO A 1 298 ? -20.847 16.687 0.498 1.00 75.19 298 PRO A N 1
ATOM 2285 C CA . PRO A 1 298 ? -21.391 15.397 0.916 1.00 75.19 298 PRO A CA 1
ATOM 2286 C C . PRO A 1 298 ? -20.649 14.231 0.257 1.00 75.19 298 PRO A C 1
ATOM 2288 O O . PRO A 1 298 ? -20.299 14.294 -0.925 1.00 75.19 298 PRO A O 1
ATOM 2291 N N . LEU A 1 299 ? -20.427 13.154 1.013 1.00 69.50 299 LEU A N 1
ATOM 2292 C CA . LEU A 1 299 ? -19.669 11.991 0.547 1.00 69.50 299 LEU A CA 1
ATOM 2293 C C . LEU A 1 299 ? -20.263 11.408 -0.744 1.00 69.50 299 LEU A C 1
ATOM 2295 O O . LEU A 1 299 ? -19.526 10.977 -1.623 1.00 69.50 299 LEU A O 1
ATOM 2299 N N . GLU A 1 300 ? -21.584 11.461 -0.899 1.00 81.31 300 GLU A N 1
ATOM 2300 C CA . GLU A 1 300 ? -22.294 11.009 -2.094 1.00 81.31 300 GLU A CA 1
ATOM 2301 C C . GLU A 1 300 ? -21.868 11.779 -3.352 1.00 81.31 300 GLU A C 1
ATOM 2303 O O . GLU A 1 300 ? -21.687 11.191 -4.416 1.00 81.31 300 GLU A O 1
ATOM 2308 N N . GLU A 1 301 ? -21.665 13.090 -3.242 1.00 83.50 301 GLU A N 1
ATOM 2309 C CA . GLU A 1 301 ? -21.240 13.931 -4.361 1.00 83.50 301 GLU A CA 1
ATOM 2310 C C . GLU A 1 301 ? -19.756 13.706 -4.695 1.00 83.50 301 GLU A C 1
ATOM 2312 O O . GLU A 1 301 ? -19.370 13.753 -5.866 1.00 83.50 301 GLU A O 1
ATOM 2317 N N . VAL A 1 302 ? -18.928 13.395 -3.691 1.00 81.88 302 VAL A N 1
ATOM 2318 C CA . VAL A 1 302 ? -17.536 12.965 -3.903 1.00 81.88 302 VAL A CA 1
ATOM 2319 C C . VAL A 1 302 ? -17.495 11.636 -4.657 1.00 81.88 302 VAL A C 1
ATOM 2321 O O . VAL A 1 302 ? -16.801 11.550 -5.666 1.00 81.88 302 VAL A O 1
ATOM 2324 N N . VAL A 1 303 ? -18.297 10.645 -4.258 1.00 82.31 303 VAL A N 1
ATOM 2325 C CA . VAL A 1 303 ? -18.368 9.337 -4.935 1.00 82.31 303 VAL A CA 1
ATOM 2326 C C . VAL A 1 303 ? -18.805 9.488 -6.396 1.00 82.31 303 VAL A C 1
ATOM 2328 O O . VAL A 1 303 ? -18.183 8.911 -7.284 1.00 82.31 303 VAL A O 1
ATOM 2331 N N . VAL A 1 304 ? -19.810 10.324 -6.683 1.00 88.12 304 VAL A N 1
ATOM 2332 C CA . VAL A 1 304 ? -20.244 10.589 -8.069 1.00 88.12 304 VAL A CA 1
ATOM 2333 C C . VAL A 1 304 ? -19.132 11.249 -8.893 1.00 88.12 304 VAL A C 1
ATOM 2335 O O . VAL A 1 304 ? -18.929 10.892 -10.056 1.00 88.12 304 VAL A O 1
ATOM 2338 N N . ARG A 1 305 ? -18.377 12.190 -8.309 1.00 88.19 305 ARG A N 1
ATOM 2339 C CA . ARG A 1 305 ? -17.215 12.791 -8.985 1.00 88.19 305 ARG A CA 1
ATOM 2340 C C . ARG A 1 305 ? -16.103 11.776 -9.219 1.00 88.19 305 ARG A C 1
ATOM 2342 O O . ARG A 1 305 ? -15.507 11.787 -10.292 1.00 88.19 305 ARG A O 1
ATOM 2349 N N . GLU A 1 306 ? -15.823 10.905 -8.257 1.00 90.00 306 GLU A N 1
ATOM 2350 C CA . GLU A 1 306 ? -14.814 9.852 -8.393 1.00 90.00 306 GLU A CA 1
ATOM 2351 C C . GLU A 1 306 ? -15.183 8.845 -9.490 1.00 90.00 306 GLU A C 1
ATOM 2353 O O . GLU A 1 306 ? -14.328 8.489 -10.305 1.00 90.00 306 GLU A O 1
ATOM 2358 N N . GLU A 1 307 ? -16.455 8.450 -9.584 1.00 92.56 307 GLU A N 1
ATOM 2359 C CA . GLU A 1 307 ? -16.962 7.598 -10.665 1.00 92.56 307 GLU A CA 1
ATOM 2360 C C . GLU A 1 307 ? -16.830 8.265 -12.043 1.00 92.56 307 GLU A C 1
ATOM 2362 O O . GLU A 1 307 ? -16.423 7.615 -13.011 1.00 92.56 307 GLU A O 1
ATOM 2367 N N . GLU A 1 308 ? -17.133 9.564 -12.149 1.00 93.62 308 GLU A N 1
ATOM 2368 C CA . GLU A 1 308 ? -16.965 10.317 -13.397 1.00 93.62 308 GLU A CA 1
ATOM 2369 C C . GLU A 1 308 ? -15.486 10.460 -13.773 1.00 93.62 308 GLU A C 1
ATOM 2371 O O . GLU A 1 308 ? -15.113 10.223 -14.921 1.00 93.62 308 GLU A O 1
ATOM 2376 N N . ILE A 1 309 ? -14.611 10.761 -12.809 1.00 91.56 309 ILE A N 1
ATOM 2377 C CA . ILE A 1 309 ? -13.159 10.808 -13.027 1.00 91.56 309 ILE A CA 1
ATOM 2378 C C . ILE A 1 309 ? -12.651 9.451 -13.518 1.00 91.56 309 ILE A C 1
ATOM 2380 O O . ILE A 1 309 ? -11.846 9.398 -14.450 1.00 91.56 309 ILE A O 1
ATOM 2384 N N . PHE A 1 310 ? -13.120 8.350 -12.930 1.00 91.88 310 PHE A N 1
ATOM 2385 C CA . PHE A 1 310 ? -12.739 7.009 -13.362 1.00 91.88 310 PHE A CA 1
ATOM 2386 C C . PHE A 1 310 ? -13.210 6.717 -14.793 1.00 91.88 310 PHE A C 1
ATOM 2388 O O . PHE A 1 310 ? -12.423 6.249 -15.617 1.00 91.88 310 PHE A O 1
ATOM 2395 N N . ARG A 1 311 ? -14.460 7.062 -15.124 1.00 95.88 311 ARG A N 1
ATOM 2396 C CA . ARG A 1 311 ? -15.013 6.926 -16.481 1.00 95.88 311 ARG A CA 1
ATOM 2397 C C . ARG A 1 311 ? -14.225 7.744 -17.501 1.00 95.88 311 ARG A C 1
ATOM 2399 O O . ARG A 1 311 ? -13.918 7.240 -18.581 1.00 95.88 311 ARG A O 1
ATOM 2406 N N . LEU A 1 312 ? -13.885 8.986 -17.163 1.00 94.50 312 LEU A N 1
ATOM 2407 C CA . LEU A 1 312 ? -13.081 9.849 -18.021 1.00 94.50 312 LEU A CA 1
ATOM 2408 C C . LEU A 1 312 ? -11.687 9.256 -18.223 1.00 94.50 312 LEU A C 1
ATOM 2410 O O . LEU A 1 312 ? -11.245 9.165 -19.363 1.00 94.50 312 LEU A O 1
ATOM 2414 N N . ARG A 1 313 ? -11.022 8.779 -17.165 1.00 93.44 313 ARG A N 1
ATOM 2415 C CA . ARG A 1 313 ? -9.703 8.129 -17.269 1.00 93.44 313 ARG A CA 1
ATOM 2416 C C . ARG A 1 313 ? -9.723 6.893 -18.172 1.00 93.44 313 ARG A C 1
ATOM 2418 O O . ARG A 1 313 ? -8.869 6.787 -19.044 1.00 93.44 313 ARG A O 1
ATOM 2425 N N . ASP A 1 314 ? -10.719 6.021 -18.032 1.00 91.25 314 ASP A N 1
ATOM 2426 C CA . ASP A 1 314 ? -10.901 4.856 -18.914 1.00 91.25 314 ASP A CA 1
ATOM 2427 C C . ASP A 1 314 ? -11.176 5.277 -20.374 1.00 91.25 314 ASP A C 1
ATOM 2429 O O . ASP A 1 314 ? -10.653 4.691 -21.325 1.00 91.25 314 ASP A O 1
ATOM 2433 N N . GLY A 1 315 ? -11.953 6.346 -20.580 1.00 92.25 315 GLY A N 1
ATOM 2434 C CA . GLY A 1 315 ? -12.165 6.942 -21.902 1.00 92.25 315 GLY A CA 1
ATOM 2435 C C . GLY A 1 315 ? -10.879 7.494 -22.528 1.00 92.25 315 GLY A C 1
ATOM 2436 O O . GLY A 1 315 ? -10.628 7.273 -23.716 1.00 92.25 315 GLY A O 1
ATOM 2437 N N . TRP A 1 316 ? -10.050 8.164 -21.729 1.00 94.38 316 TRP A N 1
ATOM 2438 C CA . TRP A 1 316 ? -8.746 8.687 -22.134 1.00 94.38 316 TRP A CA 1
ATOM 2439 C C . TRP A 1 316 ? -7.760 7.569 -22.480 1.00 94.38 316 TRP A C 1
ATOM 2441 O O . TRP A 1 316 ? -7.148 7.627 -23.542 1.00 94.38 316 TRP A O 1
ATOM 2451 N N . GLU A 1 317 ? -7.672 6.509 -21.676 1.00 91.31 317 GLU A N 1
ATOM 2452 C CA . GLU A 1 317 ? -6.814 5.346 -21.955 1.00 91.31 317 GLU A CA 1
ATOM 2453 C C . GLU A 1 317 ? -7.224 4.638 -23.261 1.00 91.31 317 GLU A C 1
ATOM 2455 O O . GLU A 1 317 ? -6.389 4.255 -24.088 1.00 91.31 317 GLU A O 1
ATOM 2460 N N . LYS A 1 318 ? -8.532 4.530 -23.523 1.00 92.50 318 LYS A N 1
ATOM 2461 C CA . LYS A 1 318 ? -9.053 4.022 -24.803 1.00 92.50 318 LYS A CA 1
ATOM 2462 C C . LYS A 1 318 ? -8.699 4.929 -25.979 1.00 92.50 318 LYS A C 1
ATOM 2464 O O . LYS A 1 318 ? -8.457 4.433 -27.077 1.00 92.50 318 LYS A O 1
ATOM 2469 N N . MET A 1 319 ? -8.688 6.245 -25.787 1.00 92.75 319 MET A N 1
ATOM 2470 C CA . MET A 1 319 ? -8.256 7.182 -26.824 1.00 92.75 319 MET A CA 1
ATOM 2471 C C . MET A 1 319 ? -6.750 7.089 -27.069 1.00 92.75 319 MET A C 1
ATOM 2473 O O . MET A 1 319 ? -6.331 7.042 -28.222 1.00 92.75 319 MET A O 1
ATOM 2477 N N . GLU A 1 320 ? -5.950 6.978 -26.012 1.00 90.62 320 GLU A N 1
ATOM 2478 C CA . GLU A 1 320 ? -4.497 6.840 -26.095 1.00 90.62 320 GLU A CA 1
ATOM 2479 C C . GLU A 1 320 ? -4.089 5.538 -26.795 1.00 90.62 320 GLU A C 1
ATOM 2481 O O . GLU A 1 320 ? -3.245 5.547 -27.689 1.00 90.62 320 GLU A O 1
ATOM 2486 N N . THR A 1 321 ? -4.722 4.415 -26.446 1.00 85.56 321 THR A N 1
ATOM 2487 C CA . THR A 1 321 ? -4.478 3.121 -27.106 1.00 85.56 321 THR A CA 1
ATOM 2488 C C . THR A 1 321 ? -4.836 3.171 -28.591 1.00 85.56 321 THR A C 1
ATOM 2490 O O . THR A 1 321 ? -4.016 2.783 -29.422 1.00 85.56 321 THR A O 1
ATOM 2493 N N . ARG A 1 322 ? -5.993 3.744 -28.949 1.00 85.25 322 ARG A N 1
ATOM 2494 C CA . ARG A 1 322 ? -6.391 3.959 -30.354 1.00 85.25 322 ARG A CA 1
ATOM 2495 C C . ARG A 1 322 ? -5.435 4.878 -31.104 1.00 85.25 322 ARG A C 1
ATOM 2497 O O . ARG A 1 322 ? -5.133 4.635 -32.270 1.00 85.25 322 ARG A O 1
ATOM 2504 N N . TRP A 1 323 ? -4.965 5.940 -30.457 1.00 90.62 323 TRP A N 1
ATOM 2505 C CA . TRP A 1 323 ? -4.012 6.860 -31.062 1.00 90.62 323 TRP A CA 1
ATOM 2506 C C . TRP A 1 323 ? -2.669 6.170 -31.309 1.00 90.62 323 TRP A C 1
ATOM 2508 O O . TRP A 1 323 ? -2.117 6.275 -32.401 1.00 90.62 323 TRP A O 1
ATOM 2518 N N . ARG A 1 324 ? -2.193 5.369 -30.351 1.00 89.56 324 ARG A N 1
ATOM 2519 C CA . ARG A 1 324 ? -0.982 4.555 -30.499 1.00 89.56 324 ARG A CA 1
ATOM 2520 C C . ARG A 1 324 ? -1.101 3.566 -31.662 1.00 89.56 324 ARG A C 1
ATOM 2522 O O . ARG A 1 324 ? -0.180 3.462 -32.466 1.00 89.56 324 ARG A O 1
ATOM 2529 N N . GLU A 1 325 ? -2.242 2.892 -31.805 1.00 85.69 325 GLU A N 1
ATOM 2530 C CA . GLU A 1 325 ? -2.531 2.009 -32.946 1.00 85.69 325 GLU A CA 1
ATOM 2531 C C . GLU A 1 325 ? -2.524 2.763 -34.286 1.00 85.69 325 GLU A C 1
ATOM 2533 O O . GLU A 1 325 ? -1.905 2.304 -35.247 1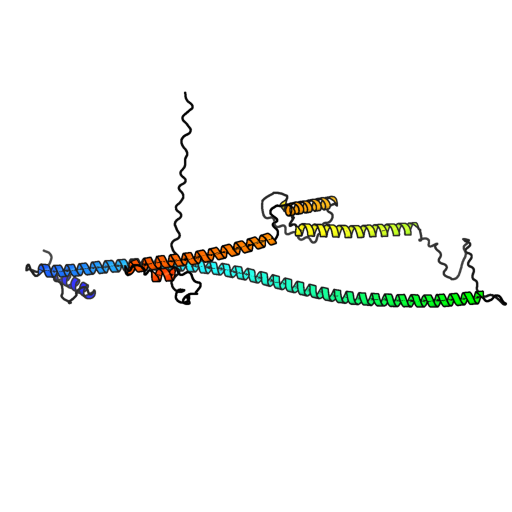.00 85.69 325 GLU A O 1
ATOM 2538 N N . ALA A 1 326 ? -3.142 3.947 -34.352 1.00 87.31 326 ALA A N 1
ATOM 2539 C CA . ALA A 1 326 ? -3.128 4.788 -35.549 1.00 87.31 326 ALA A CA 1
ATOM 2540 C C . ALA A 1 326 ? -1.705 5.243 -35.921 1.00 87.31 326 ALA A C 1
ATOM 2542 O O . ALA A 1 326 ? -1.320 5.179 -37.090 1.00 87.31 326 ALA A O 1
ATOM 2543 N N . VAL A 1 327 ? -0.895 5.637 -34.934 1.00 87.00 327 VAL A N 1
ATOM 2544 C CA . VAL A 1 327 ? 0.518 5.991 -35.132 1.00 87.00 327 VAL A CA 1
ATOM 2545 C C . VAL A 1 327 ? 1.317 4.786 -35.634 1.00 87.00 327 VAL A C 1
ATOM 2547 O O . VAL A 1 327 ? 2.090 4.925 -36.581 1.00 87.00 327 VAL A O 1
ATOM 2550 N N . HIS A 1 328 ? 1.097 3.589 -35.081 1.00 85.44 328 HIS A N 1
ATOM 2551 C CA . HIS A 1 328 ? 1.729 2.363 -35.575 1.00 85.44 328 HIS A CA 1
ATOM 2552 C C . HIS A 1 328 ? 1.334 2.040 -37.020 1.00 85.44 328 HIS A C 1
ATOM 2554 O O . HIS A 1 328 ? 2.192 1.646 -37.811 1.00 85.44 328 HIS A O 1
ATOM 2560 N N . LEU A 1 329 ? 0.068 2.241 -37.397 1.00 84.94 329 LEU A N 1
ATOM 2561 C CA . LEU A 1 329 ? -0.376 2.074 -38.781 1.00 84.94 329 LEU A CA 1
ATOM 2562 C C . LEU A 1 329 ? 0.341 3.053 -39.718 1.00 84.94 329 LEU A C 1
ATOM 2564 O O . LEU A 1 329 ? 0.859 2.625 -40.752 1.00 84.94 329 LEU A O 1
ATOM 2568 N N . ILE A 1 330 ? 0.448 4.329 -39.338 1.00 83.12 330 ILE A N 1
ATOM 2569 C CA . ILE A 1 330 ? 1.149 5.356 -40.123 1.00 83.12 330 ILE A CA 1
ATOM 2570 C C . ILE A 1 330 ? 2.646 5.037 -40.244 1.00 83.12 330 ILE A C 1
ATOM 2572 O O . ILE A 1 330 ? 3.194 5.113 -41.344 1.00 83.12 330 ILE A O 1
ATOM 2576 N N . ASP A 1 331 ? 3.312 4.626 -39.161 1.00 82.69 331 ASP A N 1
ATOM 2577 C CA . ASP A 1 331 ? 4.738 4.275 -39.209 1.00 82.69 331 ASP A CA 1
ATOM 2578 C C . ASP A 1 331 ? 4.979 2.995 -40.030 1.00 82.69 331 ASP A C 1
ATOM 2580 O O . ASP A 1 331 ? 5.899 2.931 -40.847 1.00 82.69 331 ASP A O 1
ATOM 2584 N N . SER A 1 332 ? 4.100 1.992 -39.912 1.00 80.44 332 SER A N 1
ATOM 2585 C CA . SER A 1 332 ? 4.153 0.784 -40.749 1.00 80.44 332 SER A CA 1
ATOM 2586 C C . SER A 1 332 ? 3.966 1.106 -42.234 1.00 80.44 332 SER A C 1
ATOM 2588 O O . SER A 1 332 ? 4.620 0.510 -43.093 1.00 80.44 332 SER A O 1
ATOM 2590 N N . TRP A 1 333 ? 3.101 2.071 -42.551 1.00 81.12 333 TRP A N 1
ATOM 2591 C CA . TRP A 1 333 ? 2.907 2.550 -43.910 1.00 81.12 333 TRP A CA 1
ATOM 2592 C C . TRP A 1 333 ? 4.150 3.277 -44.419 1.00 81.12 333 TRP A C 1
ATOM 2594 O O . TRP A 1 333 ? 4.659 2.930 -45.485 1.00 81.12 333 TRP A O 1
ATOM 2604 N N . ARG A 1 334 ? 4.694 4.216 -43.638 1.00 82.50 334 ARG A N 1
ATOM 2605 C CA . ARG A 1 334 ? 5.922 4.947 -43.975 1.00 82.50 334 ARG A CA 1
ATOM 2606 C C . ARG A 1 334 ? 7.080 3.993 -44.274 1.00 82.50 334 ARG A C 1
ATOM 2608 O O . ARG A 1 334 ? 7.786 4.179 -45.263 1.00 82.50 334 ARG A O 1
ATOM 2615 N N . ARG A 1 335 ? 7.256 2.950 -43.456 1.00 80.38 335 ARG A N 1
ATOM 2616 C CA . ARG A 1 335 ? 8.296 1.925 -43.651 1.00 80.38 335 ARG A CA 1
ATOM 2617 C C . ARG A 1 335 ? 8.076 1.102 -44.921 1.00 80.38 335 ARG A C 1
ATOM 2619 O O . ARG A 1 335 ? 9.030 0.884 -45.659 1.00 80.38 335 ARG A O 1
ATOM 2626 N N . ARG A 1 336 ? 6.837 0.694 -45.217 1.00 74.56 336 ARG A N 1
ATOM 2627 C CA . ARG A 1 336 ? 6.501 -0.050 -46.448 1.00 74.56 336 ARG A CA 1
ATOM 2628 C C . ARG A 1 336 ? 6.675 0.791 -47.713 1.00 74.56 336 ARG A C 1
ATOM 2630 O O . ARG A 1 336 ? 7.210 0.294 -48.698 1.00 74.56 336 ARG A O 1
ATOM 2637 N N . MET A 1 337 ? 6.303 2.070 -47.671 1.00 75.88 337 MET A N 1
ATOM 2638 C CA . MET A 1 337 ? 6.564 3.014 -48.765 1.00 75.88 337 MET A CA 1
ATOM 2639 C C . MET A 1 337 ? 8.060 3.182 -49.026 1.00 75.88 337 MET A C 1
ATOM 2641 O O . MET A 1 337 ? 8.471 3.213 -50.182 1.00 75.88 337 MET A O 1
ATOM 2645 N N . ALA A 1 338 ? 8.869 3.264 -47.965 1.00 77.88 338 ALA A N 1
ATOM 2646 C CA . ALA A 1 338 ? 10.319 3.389 -48.078 1.00 77.88 338 ALA A CA 1
ATOM 2647 C C . ALA A 1 338 ? 11.003 2.109 -48.598 1.00 77.88 338 ALA A C 1
ATOM 2649 O O . ALA A 1 338 ? 12.045 2.212 -49.238 1.00 77.88 338 ALA A O 1
ATOM 2650 N N . ALA A 1 339 ? 10.438 0.927 -48.327 1.00 75.12 339 ALA A N 1
ATOM 2651 C CA . ALA A 1 339 ? 11.012 -0.359 -48.727 1.00 75.12 339 ALA A CA 1
ATOM 2652 C C . ALA A 1 339 ? 10.574 -0.824 -50.130 1.00 75.12 339 ALA A C 1
ATOM 2654 O O . ALA A 1 339 ? 11.425 -1.182 -50.938 1.00 75.12 339 ALA A O 1
ATOM 2655 N N . ASP A 1 340 ? 9.270 -0.795 -50.433 1.00 68.44 340 ASP A N 1
ATOM 2656 C CA . ASP A 1 340 ? 8.699 -1.464 -51.617 1.00 68.44 340 ASP A CA 1
ATOM 2657 C C . ASP A 1 340 ? 8.015 -0.509 -52.614 1.00 68.44 340 ASP A C 1
ATOM 2659 O O . ASP A 1 340 ? 7.593 -0.940 -53.689 1.00 68.44 340 ASP A O 1
ATOM 2663 N N . GLY A 1 341 ? 7.850 0.778 -52.275 1.00 69.31 341 GLY A N 1
ATOM 2664 C CA . GLY A 1 341 ? 7.225 1.789 -53.145 1.00 69.31 341 GLY A CA 1
ATOM 2665 C C . GLY A 1 341 ? 5.757 1.525 -53.524 1.00 69.31 341 GLY A C 1
ATOM 2666 O O . GLY A 1 341 ? 5.207 2.223 -54.376 1.00 69.31 341 GLY A O 1
ATOM 2667 N N . ARG A 1 342 ? 5.108 0.517 -52.923 1.00 65.12 342 ARG A N 1
ATOM 2668 C CA . ARG A 1 342 ? 3.714 0.154 -53.209 1.00 65.12 342 ARG A CA 1
ATOM 2669 C C . ARG A 1 342 ? 2.746 1.059 -52.434 1.00 65.12 342 ARG A C 1
ATOM 2671 O O . ARG A 1 342 ? 2.866 1.137 -51.210 1.00 65.12 342 ARG A O 1
ATOM 2678 N N . PRO A 1 343 ? 1.773 1.709 -53.102 1.00 62.72 343 PRO A N 1
ATOM 2679 C CA . PRO A 1 343 ? 0.738 2.474 -52.414 1.00 62.72 343 PRO A CA 1
ATOM 2680 C C . PRO A 1 343 ? -0.188 1.547 -51.612 1.00 62.72 343 PRO A C 1
ATOM 2682 O O . PRO A 1 343 ? -0.329 0.366 -51.927 1.00 62.72 343 PRO A O 1
ATOM 2685 N N . VAL A 1 344 ? -0.806 2.091 -50.561 1.00 63.19 344 VAL A N 1
ATOM 2686 C CA . VAL A 1 344 ? -1.663 1.339 -49.629 1.00 63.19 344 VAL A CA 1
ATOM 2687 C C . VAL A 1 344 ? -2.902 0.800 -50.328 1.00 63.19 344 VAL A C 1
ATOM 2689 O O . VAL A 1 344 ? -3.579 1.540 -51.042 1.00 63.19 344 VAL A O 1
ATOM 2692 N N . ASP A 1 345 ? -3.233 -0.463 -50.064 1.00 63.28 345 ASP A N 1
ATOM 2693 C CA . ASP A 1 345 ? -4.496 -1.050 -50.492 1.00 63.28 345 ASP A CA 1
ATOM 2694 C C . ASP A 1 345 ? -5.659 -0.490 -49.650 1.00 63.28 345 ASP A C 1
ATOM 2696 O O . ASP A 1 345 ? -5.629 -0.472 -48.414 1.00 63.28 345 ASP A O 1
ATOM 2700 N N . MET A 1 346 ? -6.705 -0.016 -50.325 1.00 58.25 346 MET A N 1
ATOM 2701 C CA . MET A 1 346 ? -7.891 0.584 -49.708 1.00 58.25 346 MET A CA 1
ATOM 2702 C C . MET A 1 346 ? -8.645 -0.427 -48.826 1.00 58.25 346 MET A C 1
ATOM 2704 O O . MET A 1 346 ? -9.382 -0.037 -47.916 1.00 58.25 346 MET A O 1
ATOM 2708 N N . GLU A 1 347 ? -8.455 -1.725 -49.075 1.00 61.62 347 GLU A N 1
ATOM 2709 C CA . GLU A 1 347 ? -8.984 -2.807 -48.247 1.00 61.62 347 GLU A CA 1
ATOM 2710 C C . GLU A 1 347 ? -8.216 -2.962 -46.928 1.00 61.62 347 GLU A C 1
ATOM 2712 O O . GLU A 1 347 ? -8.851 -3.100 -45.886 1.00 61.62 347 GLU A O 1
ATOM 2717 N N . GLU A 1 348 ? -6.886 -2.825 -46.918 1.00 61.59 348 GLU A N 1
ATOM 2718 C CA . GLU A 1 348 ? -6.077 -2.854 -45.688 1.00 61.59 348 GLU A CA 1
ATOM 2719 C C . GLU A 1 348 ? -6.339 -1.635 -44.803 1.00 61.59 348 GLU A C 1
ATOM 2721 O O . GLU A 1 348 ? -6.493 -1.771 -43.589 1.00 61.59 348 GLU A O 1
ATOM 2726 N N . LEU A 1 349 ? -6.469 -0.449 -45.405 1.00 62.19 349 LEU A N 1
ATOM 2727 C CA . LEU A 1 349 ? -6.907 0.753 -44.693 1.00 62.19 349 LEU A CA 1
ATOM 2728 C C . LEU A 1 349 ? -8.304 0.565 -44.113 1.00 62.19 349 LEU A C 1
ATOM 2730 O O . LEU A 1 349 ? -8.526 0.916 -42.961 1.00 62.19 349 LEU A O 1
ATOM 2734 N N . LYS A 1 350 ? -9.237 -0.042 -44.856 1.00 59.25 350 LYS A N 1
ATOM 2735 C CA . LYS A 1 350 ? -10.564 -0.383 -44.325 1.00 59.25 350 LYS A CA 1
ATOM 2736 C C . LYS A 1 350 ? -10.511 -1.447 -43.236 1.00 59.25 350 LYS A C 1
ATOM 2738 O O . LYS A 1 350 ? -11.356 -1.393 -42.357 1.00 59.25 350 LYS A O 1
ATOM 2743 N N . MET A 1 351 ? -9.570 -2.386 -43.256 1.00 56.44 351 MET A N 1
ATOM 2744 C CA . MET A 1 351 ? -9.410 -3.388 -42.197 1.00 56.44 351 MET A CA 1
ATOM 2745 C C . MET A 1 351 ? -8.761 -2.792 -40.939 1.00 56.44 351 MET A C 1
ATOM 2747 O O . MET A 1 351 ? -9.189 -3.121 -39.838 1.00 56.44 351 MET A O 1
ATOM 2751 N N . GLY A 1 352 ? -7.816 -1.858 -41.092 1.00 57.56 352 GLY A N 1
ATOM 2752 C CA . GLY A 1 352 ? -7.225 -1.089 -39.991 1.00 57.56 352 GLY A CA 1
ATOM 2753 C C . GLY A 1 352 ? -8.164 -0.024 -39.407 1.00 57.56 352 GLY A C 1
ATOM 2754 O O . GLY A 1 352 ? -8.140 0.214 -38.204 1.00 57.56 352 GLY A O 1
ATOM 2755 N N . LEU A 1 353 ? -9.043 0.574 -40.226 1.00 53.78 353 LEU A N 1
ATOM 2756 C CA . LEU A 1 353 ? -10.091 1.509 -39.787 1.00 53.78 353 LEU A CA 1
ATOM 2757 C C . LEU A 1 353 ? -11.419 0.830 -39.414 1.00 53.78 353 LEU A C 1
ATOM 2759 O O . LEU A 1 353 ? -12.307 1.508 -38.907 1.00 53.78 353 LEU A O 1
ATOM 2763 N N . ARG A 1 354 ? -11.627 -0.475 -39.634 1.00 46.22 354 ARG A N 1
ATOM 2764 C CA . ARG A 1 354 ? -12.857 -1.172 -39.199 1.00 46.22 354 ARG A CA 1
ATOM 2765 C C . ARG A 1 354 ? -12.787 -1.556 -37.721 1.00 46.22 354 ARG A C 1
ATOM 2767 O O . ARG A 1 354 ? -12.824 -2.724 -37.354 1.00 46.22 354 ARG A O 1
ATOM 2774 N N . LEU A 1 355 ? -12.744 -0.515 -36.888 1.00 54.78 355 LEU A N 1
ATOM 2775 C CA . LEU A 1 355 ? -13.643 -0.236 -35.757 1.00 54.78 355 LEU A CA 1
ATOM 2776 C C . LEU A 1 355 ? -14.647 -1.357 -35.367 1.00 54.78 355 LEU A C 1
ATOM 2778 O O . LEU A 1 355 ? -15.861 -1.167 -35.416 1.00 54.78 355 LEU A O 1
ATOM 2782 N N . SER A 1 356 ? -14.173 -2.518 -34.910 1.00 38.88 356 SER A N 1
ATOM 2783 C CA . SER A 1 356 ? -15.011 -3.506 -34.216 1.00 38.88 356 SER A CA 1
ATOM 2784 C C . SER A 1 356 ? -14.216 -4.241 -33.128 1.00 38.88 356 SER A C 1
ATOM 2786 O O . SER A 1 356 ? -13.033 -4.521 -33.323 1.00 38.88 356 SER A O 1
ATOM 2788 N N . PRO A 1 357 ? -14.823 -4.528 -31.959 1.00 43.19 357 PRO A N 1
ATOM 2789 C CA . PRO A 1 357 ? -14.134 -5.097 -30.807 1.00 43.19 357 PRO A CA 1
ATOM 2790 C C . PRO A 1 357 ? -13.895 -6.593 -31.024 1.00 43.19 357 PRO A C 1
ATOM 2792 O O . PRO A 1 357 ? -14.587 -7.441 -30.466 1.00 43.19 357 PRO A O 1
ATOM 2795 N N . ILE A 1 358 ? -12.919 -6.939 -31.856 1.00 36.56 358 ILE A N 1
ATOM 2796 C CA . ILE A 1 358 ? -12.452 -8.314 -31.999 1.00 36.56 358 ILE A CA 1
ATOM 2797 C C . ILE A 1 358 ? -10.969 -8.315 -31.667 1.00 36.56 358 ILE A C 1
ATOM 2799 O O . ILE A 1 358 ? -10.135 -7.823 -32.420 1.00 36.56 358 ILE A O 1
ATOM 2803 N N . ARG A 1 359 ? -10.670 -8.859 -30.483 1.00 45.41 359 ARG A N 1
ATOM 2804 C CA . ARG A 1 359 ? -9.317 -9.093 -29.975 1.00 45.41 359 ARG A CA 1
ATOM 2805 C C . ARG A 1 359 ? -8.494 -9.806 -31.049 1.00 45.41 359 ARG A C 1
ATOM 2807 O O . ARG A 1 359 ? -8.743 -10.978 -31.334 1.00 45.41 359 ARG A O 1
ATOM 2814 N N . LEU A 1 360 ? -7.502 -9.119 -31.610 1.00 39.25 360 LEU A N 1
ATOM 2815 C CA . LEU A 1 360 ? -6.457 -9.767 -32.391 1.00 39.25 360 LEU A CA 1
ATOM 2816 C C . LEU A 1 360 ? -5.688 -10.698 -31.447 1.00 39.25 360 LEU A C 1
ATOM 2818 O O . LEU A 1 360 ? -5.129 -10.278 -30.438 1.00 39.25 360 LEU A O 1
ATOM 2822 N N . ARG A 1 361 ? -5.719 -11.995 -31.749 1.00 40.59 361 ARG A N 1
ATOM 2823 C CA . ARG A 1 361 ? -5.231 -13.084 -30.891 1.00 40.59 361 ARG A CA 1
ATOM 2824 C C . ARG A 1 361 ? -3.706 -13.274 -30.932 1.00 40.59 361 ARG A C 1
ATOM 2826 O O . ARG A 1 361 ? -3.213 -14.254 -30.392 1.00 40.59 361 ARG A O 1
ATOM 2833 N N . ASN A 1 362 ? -2.966 -12.315 -31.491 1.00 39.78 362 ASN A N 1
ATOM 2834 C CA . ASN A 1 362 ? -1.51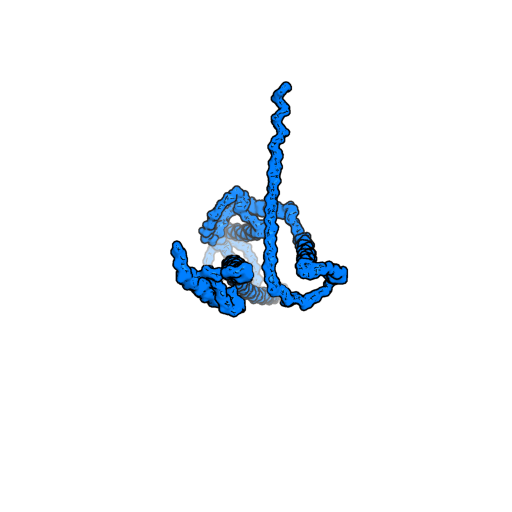5 -12.396 -31.686 1.00 39.78 362 ASN A CA 1
ATOM 2835 C C . ASN A 1 362 ? -0.762 -11.291 -30.923 1.00 39.78 362 ASN A C 1
ATOM 2837 O O . ASN A 1 362 ? 0.132 -10.654 -31.464 1.00 39.78 362 ASN A O 1
ATOM 2841 N N . VAL A 1 363 ? -1.125 -11.055 -29.657 1.00 46.53 363 VAL A N 1
ATOM 2842 C CA . VAL A 1 363 ? -0.403 -10.121 -28.761 1.00 46.53 363 VAL A CA 1
ATOM 2843 C C . VAL A 1 363 ? 0.813 -10.789 -28.086 1.00 46.53 363 VAL A C 1
ATOM 2845 O O . VAL A 1 363 ? 1.581 -10.127 -27.399 1.00 46.53 363 VAL A O 1
ATOM 2848 N N . GLN A 1 364 ? 1.043 -12.093 -28.284 1.00 37.94 364 GLN A N 1
ATOM 2849 C CA . GLN A 1 364 ? 2.191 -12.784 -27.674 1.00 37.94 364 GLN A CA 1
ATOM 2850 C C . GLN A 1 364 ? 3.486 -12.715 -28.498 1.00 37.94 364 GLN A C 1
ATOM 2852 O O . GLN A 1 364 ? 4.556 -12.724 -27.897 1.00 37.94 364 GLN A O 1
ATOM 2857 N N . ASP A 1 365 ? 3.421 -12.532 -29.822 1.00 41.47 365 ASP A N 1
ATOM 2858 C CA . ASP A 1 365 ? 4.622 -12.597 -30.675 1.00 41.47 365 ASP A CA 1
ATOM 2859 C C . ASP A 1 365 ? 5.301 -11.239 -30.940 1.00 41.47 365 ASP A C 1
ATOM 2861 O O . ASP A 1 365 ? 6.382 -11.195 -31.522 1.00 41.47 365 ASP A O 1
ATOM 2865 N N . THR A 1 366 ? 4.734 -10.119 -30.478 1.00 44.53 366 THR A N 1
ATOM 2866 C CA . THR A 1 366 ? 5.352 -8.779 -30.615 1.00 44.53 366 THR A CA 1
ATOM 2867 C C . THR A 1 366 ? 5.790 -8.147 -29.295 1.00 44.53 366 THR A C 1
ATOM 2869 O O . THR A 1 366 ? 6.405 -7.085 -29.309 1.00 44.53 366 THR A O 1
ATOM 2872 N N . ALA A 1 367 ? 5.600 -8.827 -28.158 1.00 38.31 367 ALA A N 1
ATOM 2873 C CA . ALA A 1 367 ? 6.132 -8.388 -26.862 1.00 38.31 367 ALA A CA 1
ATOM 2874 C C . ALA A 1 367 ? 7.677 -8.450 -26.769 1.00 38.31 367 ALA A C 1
ATOM 2876 O O . ALA A 1 367 ? 8.248 -7.965 -25.795 1.00 38.31 367 ALA A O 1
ATOM 2877 N N . GLN A 1 368 ? 8.358 -9.033 -27.767 1.00 37.34 368 GLN A N 1
ATOM 2878 C CA . GLN A 1 368 ? 9.825 -9.107 -27.851 1.00 37.34 368 GLN A CA 1
ATOM 2879 C C . GLN A 1 368 ? 10.467 -8.094 -28.813 1.00 37.34 368 GLN A C 1
ATOM 2881 O O . GLN A 1 368 ? 11.693 -8.039 -28.888 1.00 37.34 368 GLN A O 1
ATOM 2886 N N . ALA A 1 369 ? 9.692 -7.263 -29.516 1.00 38.41 369 ALA A N 1
ATOM 2887 C CA . ALA A 1 369 ? 10.266 -6.158 -30.277 1.00 38.41 369 ALA A CA 1
ATOM 2888 C C . ALA A 1 369 ? 10.485 -4.969 -29.331 1.00 38.41 369 ALA A C 1
ATOM 2890 O O . ALA A 1 369 ? 9.546 -4.271 -28.962 1.00 38.41 369 ALA A O 1
ATOM 2891 N N . GLU A 1 370 ? 11.736 -4.842 -28.895 1.00 37.75 370 GLU A N 1
ATOM 2892 C CA . GLU A 1 370 ? 12.375 -3.762 -28.142 1.00 37.75 370 GLU A CA 1
ATOM 2893 C C . GLU A 1 370 ? 11.565 -2.469 -27.963 1.00 37.75 370 GLU A C 1
ATOM 2895 O O . GLU A 1 370 ? 11.057 -1.864 -28.906 1.00 37.75 370 GLU A O 1
ATOM 2900 N N . ALA A 1 371 ? 11.545 -1.998 -26.716 1.00 40.09 371 ALA A N 1
ATOM 2901 C CA . ALA A 1 371 ? 11.128 -0.662 -26.327 1.00 40.09 371 ALA A CA 1
ATOM 2902 C C . ALA A 1 371 ? 11.914 0.413 -27.104 1.00 40.09 371 ALA A C 1
ATOM 2904 O O . ALA A 1 371 ? 12.922 0.937 -26.627 1.00 40.09 371 ALA A O 1
ATOM 2905 N N . PHE A 1 372 ? 11.435 0.774 -28.293 1.00 38.94 372 PHE A N 1
ATOM 2906 C CA . PHE A 1 372 ? 11.897 1.948 -29.018 1.00 38.94 372 PHE A CA 1
ATOM 2907 C C . PHE A 1 372 ? 11.400 3.192 -28.280 1.00 38.94 372 PHE A C 1
ATOM 2909 O O . PHE A 1 372 ? 10.306 3.701 -28.517 1.00 38.94 372 PHE A O 1
ATOM 2916 N N . LYS A 1 373 ? 12.223 3.670 -27.342 1.00 38.94 373 LYS A N 1
ATOM 2917 C CA . LYS A 1 373 ? 12.125 5.021 -26.790 1.00 38.94 373 LYS A CA 1
ATOM 2918 C C . LYS A 1 373 ? 12.274 6.009 -27.945 1.00 38.94 373 LYS A C 1
ATOM 2920 O O . LYS A 1 373 ? 13.371 6.179 -28.473 1.00 38.94 373 LYS A O 1
ATOM 2925 N N . LEU A 1 374 ? 11.175 6.641 -28.339 1.00 37.97 374 LEU A N 1
ATOM 2926 C CA . LEU A 1 374 ? 11.226 7.829 -29.183 1.00 37.97 374 LEU A CA 1
ATOM 2927 C C . LEU A 1 374 ? 11.874 8.977 -28.382 1.00 37.97 374 LEU A C 1
ATOM 2929 O O . LEU A 1 374 ? 11.582 9.108 -27.189 1.00 37.97 374 LEU A O 1
ATOM 2933 N N . PRO A 1 375 ? 12.757 9.786 -28.995 1.00 42.28 375 PRO A N 1
ATOM 2934 C CA . PRO A 1 375 ? 13.277 11.005 -28.389 1.00 42.28 375 PRO A CA 1
ATOM 2935 C C . PRO A 1 375 ? 12.116 11.921 -28.003 1.00 42.28 375 PRO A C 1
ATOM 2937 O O . PRO A 1 375 ? 11.296 12.282 -28.845 1.00 42.28 375 PRO A O 1
ATOM 2940 N N . THR A 1 376 ? 12.035 12.260 -26.721 1.00 35.22 376 THR A N 1
ATOM 2941 C CA . THR A 1 376 ? 11.150 13.305 -26.208 1.00 35.22 376 THR A CA 1
ATOM 2942 C C . THR A 1 376 ? 11.404 14.595 -26.979 1.00 35.22 376 THR A C 1
ATOM 2944 O O . THR A 1 376 ? 12.560 14.997 -27.135 1.00 35.22 376 THR A O 1
ATOM 2947 N N . LEU A 1 377 ? 10.319 15.194 -27.477 1.00 34.44 377 LEU A N 1
ATOM 2948 C CA . LEU A 1 377 ? 10.278 16.548 -28.018 1.00 34.44 377 LEU A CA 1
ATOM 2949 C C . LEU A 1 377 ? 11.126 17.473 -27.139 1.00 34.44 377 LEU A C 1
ATOM 2951 O O . LEU A 1 377 ? 10.946 17.528 -25.925 1.00 34.44 377 LEU A O 1
ATOM 2955 N N . ARG A 1 378 ? 12.086 18.141 -27.773 1.00 36.56 378 ARG A N 1
ATOM 2956 C CA . ARG A 1 378 ? 12.790 19.282 -27.206 1.00 36.56 378 ARG A CA 1
ATOM 2957 C C . ARG A 1 378 ? 11.740 20.388 -27.125 1.00 36.56 378 ARG A C 1
ATOM 2959 O O . ARG A 1 378 ? 11.195 20.748 -28.164 1.00 36.56 378 ARG A O 1
ATOM 2966 N N . GLU A 1 379 ? 11.391 20.800 -25.913 1.00 35.31 379 GLU A N 1
ATOM 2967 C CA . GLU A 1 379 ? 10.567 21.985 -25.672 1.00 35.31 379 GLU A CA 1
ATOM 2968 C C . GLU A 1 379 ? 11.250 23.154 -26.399 1.00 35.31 379 GLU A C 1
ATOM 2970 O O . GLU A 1 379 ? 12.437 23.411 -26.185 1.00 35.31 379 GLU A O 1
ATOM 2975 N N . GLU A 1 380 ? 10.549 23.753 -27.361 1.00 35.56 380 GLU A N 1
ATOM 2976 C CA . GLU A 1 380 ? 10.916 25.062 -27.887 1.00 35.56 380 GLU A CA 1
ATOM 2977 C C . GLU A 1 380 ? 10.635 26.043 -26.747 1.00 35.56 380 GLU A C 1
ATOM 2979 O O . GLU A 1 380 ? 9.516 26.104 -26.242 1.00 35.56 380 GLU A O 1
ATOM 2984 N N . GLU A 1 381 ? 11.695 26.686 -26.259 1.00 33.88 381 GLU A N 1
ATOM 2985 C CA . GLU A 1 381 ? 11.621 27.759 -25.275 1.00 33.88 381 GLU A CA 1
ATOM 2986 C C . GLU A 1 381 ? 10.792 28.889 -25.898 1.00 33.88 381 GLU A C 1
ATOM 2988 O O . GLU A 1 381 ? 11.149 29.403 -26.958 1.00 33.88 381 GLU A O 1
ATOM 2993 N N . ASP A 1 382 ? 9.664 29.223 -25.270 1.00 34.62 382 ASP A N 1
ATOM 2994 C CA . ASP A 1 382 ? 8.875 30.400 -25.612 1.00 34.62 382 ASP A CA 1
ATOM 2995 C C . ASP A 1 382 ? 9.773 31.637 -25.433 1.00 34.62 382 ASP A C 1
ATOM 2997 O O . ASP A 1 382 ? 10.144 31.998 -24.314 1.00 34.62 382 ASP A O 1
ATOM 3001 N N . GLU A 1 383 ? 10.167 32.265 -26.542 1.00 36.38 383 GLU A N 1
ATOM 3002 C CA . GLU A 1 383 ? 10.788 33.588 -26.533 1.00 36.38 383 GLU A CA 1
ATOM 3003 C C . GLU A 1 383 ? 9.722 34.594 -26.065 1.00 36.38 383 GLU A C 1
ATOM 3005 O O . GLU A 1 383 ? 8.809 34.959 -26.809 1.00 36.38 383 GLU A O 1
ATOM 3010 N N . GLU A 1 384 ? 9.810 35.008 -24.798 1.00 36.41 384 GLU A N 1
ATOM 3011 C CA . GLU A 1 384 ? 9.122 36.192 -24.289 1.00 36.41 384 GLU A CA 1
ATOM 3012 C C . GLU A 1 384 ? 9.643 37.414 -25.068 1.00 36.41 384 GLU A C 1
ATOM 3014 O O . GLU A 1 384 ? 10.733 37.922 -24.814 1.00 36.41 384 GLU A O 1
ATOM 3019 N N . GLU A 1 385 ? 8.885 37.864 -26.071 1.00 36.72 385 GLU A N 1
ATOM 3020 C CA . GLU A 1 385 ? 9.104 39.166 -26.702 1.00 36.72 385 GLU A CA 1
ATOM 3021 C C . GLU A 1 385 ? 8.740 40.275 -25.703 1.00 36.72 385 GLU A C 1
ATOM 3023 O O . GLU A 1 385 ? 7.569 40.640 -25.538 1.00 36.72 385 GLU A O 1
ATOM 3028 N N . ASP A 1 386 ? 9.773 40.818 -25.059 1.00 36.12 386 ASP A N 1
ATOM 3029 C CA . ASP A 1 386 ? 9.769 42.102 -24.366 1.00 36.12 386 ASP A CA 1
ATOM 3030 C C . ASP A 1 386 ? 9.188 43.197 -25.280 1.00 36.12 386 ASP A C 1
ATOM 3032 O O . ASP A 1 386 ? 9.780 43.596 -26.284 1.00 36.12 386 ASP A O 1
ATOM 3036 N N . LYS A 1 387 ? 8.007 43.707 -24.919 1.00 38.69 387 LYS A N 1
ATOM 3037 C CA . LYS A 1 387 ? 7.452 44.963 -25.443 1.00 38.69 387 LYS A CA 1
ATOM 3038 C C . LYS A 1 387 ? 7.578 46.047 -24.382 1.00 38.69 387 LYS A C 1
ATOM 3040 O O . LYS A 1 387 ? 6.590 46.450 -23.774 1.00 38.69 387 LYS A O 1
ATOM 3045 N N . GLU A 1 388 ? 8.800 46.523 -24.196 1.00 39.31 388 GLU A N 1
ATOM 3046 C CA . GLU A 1 388 ? 9.084 47.828 -23.605 1.00 39.31 388 GLU A CA 1
ATOM 3047 C C . GLU A 1 388 ? 9.740 48.691 -24.684 1.00 39.31 388 GLU A C 1
ATOM 3049 O O . GLU A 1 388 ? 10.852 48.394 -25.095 1.00 39.31 388 GLU A O 1
ATOM 3054 N N . GLU A 1 389 ? 9.004 49.690 -25.185 1.00 39.28 389 GLU A N 1
ATOM 3055 C CA . GLU A 1 389 ? 9.472 50.998 -25.689 1.00 39.28 389 GLU A CA 1
ATOM 3056 C C . GLU A 1 389 ? 8.381 51.605 -26.588 1.00 39.28 389 GLU A C 1
ATOM 3058 O O . GLU A 1 389 ? 8.191 51.181 -27.720 1.00 39.28 389 GLU A O 1
ATOM 3063 N N . GLU A 1 390 ? 7.610 52.549 -26.034 1.00 41.22 390 GLU A N 1
ATOM 3064 C CA . GLU A 1 390 ? 7.111 53.777 -26.691 1.00 41.22 390 GLU A CA 1
ATOM 3065 C C . GLU A 1 390 ? 6.098 54.460 -25.752 1.00 41.22 390 GLU A C 1
ATOM 3067 O O . GLU A 1 390 ? 4.880 54.362 -25.903 1.00 41.22 390 GLU A O 1
ATOM 3072 N N . ALA A 1 391 ? 6.616 55.127 -24.717 1.00 46.22 391 ALA A N 1
ATOM 3073 C CA . ALA A 1 391 ? 5.850 56.078 -23.910 1.00 46.22 391 ALA A CA 1
ATOM 3074 C C . ALA A 1 391 ? 6.761 57.136 -23.261 1.00 46.22 391 ALA A C 1
ATOM 3076 O O . ALA A 1 391 ? 6.602 57.439 -22.087 1.00 46.22 391 ALA A O 1
ATOM 3077 N N . GLU A 1 392 ? 7.707 57.706 -24.011 1.00 48.69 392 GLU A N 1
ATOM 3078 C CA . GLU A 1 392 ? 8.401 58.945 -23.627 1.00 48.69 392 GLU A CA 1
ATOM 3079 C C . GLU A 1 392 ? 8.726 59.770 -24.880 1.00 48.69 392 GLU A C 1
ATOM 3081 O O . GLU A 1 392 ? 9.857 59.784 -25.340 1.00 48.69 392 GLU A O 1
ATOM 3086 N N . GLU A 1 393 ? 7.724 60.442 -25.454 1.00 48.94 393 GLU A N 1
ATOM 3087 C CA . GLU A 1 393 ? 7.926 61.628 -26.305 1.00 48.94 393 GLU A CA 1
ATOM 3088 C C . GLU A 1 393 ? 6.590 62.378 -26.485 1.00 48.94 393 GLU A C 1
ATOM 3090 O O . GLU A 1 393 ? 5.986 62.379 -27.546 1.00 48.94 393 GLU A O 1
ATOM 3095 N N . GLU A 1 394 ? 6.072 62.979 -25.408 1.00 45.16 394 GLU A N 1
ATOM 3096 C CA . GLU A 1 394 ? 5.122 64.108 -25.494 1.00 45.16 394 GLU A CA 1
ATOM 3097 C C . GLU A 1 394 ? 5.037 64.821 -24.130 1.00 45.16 394 GLU A C 1
ATOM 3099 O O . GLU A 1 394 ? 4.051 64.750 -23.397 1.00 45.16 394 GLU A O 1
ATOM 3104 N N . ALA A 1 395 ? 6.133 65.477 -23.741 1.00 46.78 395 ALA A N 1
ATOM 3105 C CA . ALA A 1 395 ? 6.133 66.436 -22.636 1.00 46.78 395 ALA A CA 1
ATOM 3106 C C . ALA A 1 395 ? 7.232 67.503 -22.780 1.00 46.78 395 ALA A C 1
ATOM 3108 O O . ALA A 1 395 ? 7.841 67.863 -21.784 1.00 46.78 395 ALA A O 1
ATOM 3109 N N . GLU A 1 396 ? 7.478 68.023 -23.985 1.00 44.91 396 GLU A N 1
ATOM 3110 C CA . GLU A 1 396 ? 8.162 69.312 -24.187 1.00 44.91 396 GLU A CA 1
ATOM 3111 C C . GLU A 1 396 ? 7.643 69.985 -25.475 1.00 44.91 396 GLU A C 1
ATOM 3113 O O . GLU A 1 396 ? 8.252 69.877 -26.533 1.00 44.91 396 GLU A O 1
ATOM 3118 N N . GLU A 1 397 ? 6.495 70.669 -25.374 1.00 39.94 397 GLU A N 1
ATOM 3119 C CA . GLU A 1 397 ? 6.234 71.971 -26.025 1.00 39.94 397 GLU A CA 1
ATOM 3120 C C . GLU A 1 397 ? 5.116 72.747 -25.309 1.00 39.94 397 GLU A C 1
ATOM 3122 O O . GLU A 1 397 ? 4.041 72.158 -25.039 1.00 39.94 397 GLU A O 1
#

Mean predicted aligned error: 23.17 Å

Foldseek 3Di:
DPPLVVLQVVQVVVLVVCVVVVLDPPSDRQRPSDQDPDPVSNVVSVVSVVSSVVVVVVVVVVVVVVVVVVVVVVVVVVVVVVVVVVVVVVVVVVVVVVVVVVVVVVVVVVVVVVVVVVVVVVVVVVVVVVVVVVVVVVVVVVVVVVVVVVVVVVVVVVVVVVVVVVVPPDDDDDDDPPPDDDDDDDDDDDDDDDDDDPCPDVPNDVVVVVVVVVVVVVVVVVVVVVVVVVVLVVVLVVLCVVLVDDPVVVPPDDDDDDDPPDDDPDPDDDDPPVSSVVSSVVSVVSVVCVVPPPPPDPVVVVVVVVVVVVVVVVVVVVVVVLVVLVVVVVVVQVVCCVPPVDHDDPVVVCVSVPDDPDDPPPPPPCVPPDDPDDDDDDPDPPPPPDPDDDDPDDDDD